Protein 5N0J (pdb70)

Secondary structure (DSSP, 8-state):
--SEEEEEEE--SHHHHHHHHHHHHTT--EEEEE-S--GGGG-S-B-SSTT--B-HHHHHHHHHHHHHHTT-EEEE-EEEEEEE-SS-EEEEEE-----EEEEEEEEE----EE-----S-HHHHHTTBTTTEES-HHHHTGGGTTS-EEEEESSHHHHTTHHHHTTT-S-EEEE-TT-S---HHHHHHHHHTT--EE-PPEEEEEEETTEEEEEEETTS-EEE-SEEEEES-EE---GGGGGG---EETTEEP--TT-B-SSTTEEE-GGGBSS---HHHHHHHHHHHHHHHHHHHHH-/-HHHHSEEEEEEE--SHHHHHHHHHHHHTT--EEEEE-S--GGGG-S-B-SSTT--B-HHHHHHHHHHHHHHHT-EEEE-EEEEEEE-SS-EEEEEEBSSSS-B--EEEEEEEEE----EE-----SSTHHHHTTBTTTEES-HHHHTGGGTTS-EEEEESSTGGGGGHHHHTTT-S-EEEE-TT-S---HHHHHHHHHHT--EE-SPEEEEEEETTEEEEEEETTS-EEE-SEEEEE--EE---GGGGGG---EETTEEP--TT-B-SSTTEEE-GGGBSS---HHHHHHHHHHHHHHHHHHHHHTSPP---HHHHHHHHH-

Nearest PDB structures (foldseek):
  5n0j-assembly1_A  TM=1.003E+00  e=6.588E-70  Gloeobacter violaceus
  5n0j-assembly1_B  TM=1.003E+00  e=7.977E-66  Gloeobacter violaceus
  4fk1-assembly2_C  TM=8.745E-01  e=1.489E-28  Bacillus anthracis str. 'Ames Ancestor'
  4fk1-assembly1_B  TM=8.803E-01  e=7.137E-28  Bacillus anthracis str. 'Ames Ancestor'
  5nii-assembly1_A  TM=5.571E-01  e=2.687E-27  Nitratidesulfovibrio vulgaris str. Hildenborough

CATH classification: 3.50.50.60

Sequence (623 aa):
QAQLYDVIIAGGGAGGLSAAVYLARYNLKVLVIEKGRGRSFWMQDLWNYVPRVVSGKELIEGGKEMALHYGADWLNGFVEAVTDTGEEFQVRVKYRFYPVFRAKYLIAATGLMDVLPQLENMQNVYEYAGYNLHVCLICDGYEMTNRRAALIAGSEKAINTAFVLNWFTPYITVLTLGAYPVGDEMRAKLADHGYPLIEKPIARFLGKDHVMDGIEFADGTSIKVDTGLISMGSIRHDGYLKNLDLLTDGGDIVTEYDCRTSHPRVFALGDLKKGLNQVSIAVADGTLAATAIWKEIRRADEKQAQLYDVIIAGGGAGGLSAAVYLARYNLKVLVIEKGRGRSFWMQDLWNYVPRVVSGKELIEGGKEMALHYGADWLNGFVEAVTDTGEEFQVRVKYRFKNSDYPVFRAKYLIAATGLMDVLPQLENMQNVYEYAGYNLHVCLICDGYEMTNRRAALIAGSEKAINTAFVLNWFTPYITVLTLGAYPVGDEMRAKLADHGYPLIEKPIARFLGKDHVMDGIEFADGTSIKVDTGLISMGSIRHDGYLKNLDLLTDGGDIVTEYDCRTSHPRVFALGDLKKGLNQVSIAVADGTLAATAIWKEIRRASAPRKWTAPLQEAAAR

B-factor: mean 58.18, std 21.29, range [26.48, 199.48]

InterPro domains:
  IPR023753 FAD/NAD(P)-binding domain [PF07992] (16-301)
  IPR036188 FAD/NAD(P)-binding domain superfamily [G3DSA:3.50.50.60] (17-305)
  IPR036188 FAD/NAD(P)-binding domain superfamily [G3DSA:3.50.50.60] (132-246)
  IPR036188 FAD/NAD(P)-binding domain superfamily [SSF51905] (16-316)
  IPR050097 Ferredoxin--NADP reductase type 2 [PTHR48105] (14-314)

Foldseek 3Di:
DVDAFQEEEEAQALLSLLLLLLQLLLVGAYEYEHQDDAPQQLAQWQDPDPDDIDGSVCRRVVSVVSSVVSPYHYHNWHWDAWDDPVQWIWIFTHHDCGDIHIHRFYEYEQAWADDDDDEPDCVLVSLAENPQADADCVRCLQVCAQWQEEEEAQDLVSVCVLVVSVVRHLNYEYEHLLNDDHDPVSVVVCVVSPHHYDDFHWHGFDDPRNFTQWTAGPVGDIDGTRGYYYHNDIGRPVCNCVVQPWDADPQAGEADPLQHTPGPRYGYFANRHPDDHHSVRSSVNSVSVSVVSSVVVVVD/DVQAVDAFQEEEEAQALQRLLLLLLLLLLVGAYEYEHQDDADLQLAQWQDPDPDDIDGSVCSRVVSVVSSVVSPYHYHHWHWDAWDDPVQWIWTWTWDDPPPTDTGIHIHRFYEYEQAWADDDDDAPDCVLVSLAENPQADADCVRCLQVCAQWQEEEEEQDLVLVCVLVVSVVRHLNYEYEHLLRDDHDVVVVVVCVVSVHHYDNFHWHGFDDPNNFTQKTAGPVGDIDGTRHYYYHNDIGRPVCNCVNQPWDADPQAGEADPLQHTPGPRYGYFANRHPDDHHSVRSSVSSVSVSVVSSVVVVVVDDDDDPCVVVVVVVVD

Structure (mmCIF, N/CA/C/O backbone):
data_5N0J
#
_entry.id   5N0J
#
_cell.length_a   57.842
_cell.length_b   143.325
_cell.length_c   265.111
_cell.angle_alpha   90.00
_cell.angle_beta   90.00
_cell.angle_gamma   90.00
#
_symmetry.space_group_name_H-M   'I 2 2 2'
#
loop_
_entity.id
_entity.type
_entity.pdbx_description
1 polymer 'Gll2934 protein'
2 non-polymer 'FLAVIN-ADENINE DINUCLEOTIDE'
3 non-polymer 'SULFATE ION'
4 water water
#
loop_
_atom_site.group_PDB
_atom_site.id
_atom_site.type_symbol
_atom_site.label_atom_id
_atom_site.label_alt_id
_atom_site.label_comp_id
_atom_site.label_asym_id
_atom_site.label_entity_id
_atom_site.label_seq_id
_atom_site.pdbx_PDB_ins_code
_atom_site.Cartn_x
_atom_site.Cartn_y
_atom_site.Cartn_z
_atom_site.occupancy
_atom_site.B_iso_or_equiv
_atom_site.auth_seq_id
_atom_site.auth_comp_id
_atom_site.auth_asym_id
_atom_site.auth_atom_id
_atom_site.pdbx_PDB_model_num
ATOM 1 N N . GLN A 1 15 ? 83.939 159.694 323.157 1.00 80.92 15 GLN A N 1
ATOM 2 C CA . GLN A 1 15 ? 84.389 158.299 323.204 1.00 99.53 15 GLN A CA 1
ATOM 3 C C . GLN A 1 15 ? 83.898 157.607 324.469 1.00 114.84 15 GLN A C 1
ATOM 4 O O . GLN A 1 15 ? 83.304 156.529 324.410 1.00 115.99 15 GLN A O 1
ATOM 8 N N . ALA A 1 16 ? 84.166 158.222 325.620 1.00 108.53 16 ALA A N 1
ATOM 9 C CA . ALA A 1 16 ? 83.598 157.729 326.863 1.00 84.45 16 ALA A CA 1
ATOM 10 C C . ALA A 1 16 ? 82.156 158.173 327.023 1.00 109.48 16 ALA A C 1
ATOM 11 O O . ALA A 1 16 ? 81.390 157.525 327.745 1.00 102.95 16 ALA A O 1
ATOM 18 N N . GLN A 1 17 ? 81.777 159.254 326.349 1.00 124.50 17 GLN A N 1
ATOM 19 C CA . GLN A 1 17 ? 80.391 159.686 326.320 1.00 110.55 17 GLN A CA 1
ATOM 20 C C . GLN A 1 17 ? 79.558 158.697 325.522 1.00 81.52 17 GLN A C 1
ATOM 21 O O . GLN A 1 17 ? 79.960 158.247 324.448 1.00 82.59 17 GLN A O 1
ATOM 25 N N . LEU A 1 18 ? 78.399 158.347 326.065 1.00 63.90 18 LEU A N 1
ATOM 26 C CA . LEU A 1 18 ? 77.395 157.608 325.308 1.00 71.85 18 LEU A CA 1
ATOM 27 C C . LEU A 1 18 ? 76.625 158.605 324.447 1.00 63.58 18 LEU A C 1
ATOM 28 O O . LEU A 1 18 ? 75.805 159.369 324.970 1.00 68.22 18 LEU A O 1
ATOM 44 N N . TYR A 1 19 ? 76.860 158.602 323.130 1.00 54.92 19 TYR A N 1
ATOM 45 C CA . TYR A 1 19 ? 76.059 159.455 322.260 1.00 53.03 19 TYR A CA 1
ATOM 46 C C . TYR A 1 19 ? 74.615 158.941 322.193 1.00 52.28 19 TYR A C 1
ATOM 47 O O . TYR A 1 19 ? 74.329 157.764 322.430 1.00 52.87 19 TYR A O 1
ATOM 65 N N . ASP A 1 20 ? 73.685 159.857 321.937 1.00 51.13 20 ASP A N 1
ATOM 66 C CA . ASP A 1 20 ? 72.346 159.421 321.551 1.00 50.14 20 ASP A CA 1
ATOM 67 C C . ASP A 1 20 ? 72.381 158.691 320.220 1.00 48.96 20 ASP A C 1
ATOM 68 O O . ASP A 1 20 ? 71.793 157.613 320.092 1.00 48.97 20 ASP A O 1
ATOM 77 N N . VAL A 1 21 ? 73.129 159.207 319.245 1.00 48.09 21 VAL A N 1
ATOM 78 C CA . VAL A 1 21 ? 73.152 158.589 317.918 1.00 46.95 21 VAL A CA 1
ATOM 79 C C . VAL A 1 21 ? 74.517 158.812 317.259 1.00 46.88 21 VAL A C 1
ATOM 80 O O . VAL A 1 21 ? 75.189 159.833 317.461 1.00 47.11 21 VAL A O 1
ATOM 93 N N . ILE A 1 22 ? 74.968 157.780 316.564 1.00 46.78 22 ILE A N 1
ATOM 94 C CA . ILE A 1 22 ? 76.143 157.852 315.713 1.00 47.84 22 ILE A CA 1
ATOM 95 C C . ILE A 1 22 ? 75.678 157.729 314.268 1.00 50.47 22 ILE A C 1
ATOM 96 O O . ILE A 1 22 ? 74.830 156.885 313.942 1.00 44.55 22 ILE A O 1
ATOM 112 N N . ILE A 1 23 ? 76.176 158.618 313.423 1.00 51.50 23 ILE A N 1
ATOM 113 C CA . ILE A 1 23 ? 75.846 158.643 312.006 1.00 50.74 23 ILE A CA 1
ATOM 114 C C . ILE A 1 23 ? 77.078 158.201 311.232 1.00 48.14 23 ILE A C 1
ATOM 115 O O . ILE A 1 23 ? 78.098 158.900 311.227 1.00 43.23 23 ILE A O 1
ATOM 131 N N . ALA A 1 24 ? 76.968 157.061 310.557 1.00 42.63 24 ALA A N 1
ATOM 132 C CA . ALA A 1 24 ? 77.980 156.591 309.621 1.00 42.55 24 ALA A CA 1
ATOM 133 C C . ALA A 1 24 ? 77.785 157.275 308.276 1.00 41.21 24 ALA A C 1
ATOM 134 O O . ALA A 1 24 ? 76.854 156.946 307.533 1.00 43.13 24 ALA A O 1
ATOM 141 N N . GLY A 1 25 ? 78.666 158.209 307.939 1.00 41.53 25 GLY A N 1
ATOM 142 C CA . GLY A 1 25 ? 78.550 158.898 306.666 1.00 48.44 25 GLY A CA 1
ATOM 143 C C . GLY A 1 25 ? 78.094 160.334 306.790 1.00 39.65 25 GLY A C 1
ATOM 144 O O . GLY A 1 25 ? 77.056 160.652 307.382 1.00 42.70 25 GLY A O 1
ATOM 148 N N . GLY A 1 26 ? 78.897 161.225 306.239 1.00 43.38 26 GLY A N 1
ATOM 149 C CA . GLY A 1 26 ? 78.629 162.630 306.397 1.00 42.67 26 GLY A CA 1
ATOM 150 C C . GLY A 1 26 ? 78.399 163.338 305.107 1.00 38.50 26 GLY A C 1
ATOM 151 O O . GLY A 1 26 ? 78.898 164.451 304.919 1.00 40.53 26 GLY A O 1
ATOM 155 N N . GLY A 1 27 ? 77.630 162.710 304.214 1.00 42.67 27 GLY A N 1
ATOM 156 C CA . GLY A 1 27 ? 77.141 163.357 303.029 1.00 36.84 27 GLY A CA 1
ATOM 157 C C . GLY A 1 27 ? 75.780 163.998 303.269 1.00 41.92 27 GLY A C 1
ATOM 158 O O . GLY A 1 27 ? 75.472 164.477 304.361 1.00 37.81 27 GLY A O 1
ATOM 162 N N . ALA A 1 28 ? 74.982 164.047 302.212 1.00 35.64 28 ALA A N 1
ATOM 163 C CA . ALA A 1 28 ? 73.725 164.799 302.233 1.00 50.59 28 ALA A CA 1
ATOM 164 C C . ALA A 1 28 ? 72.778 164.302 303.309 1.00 35.36 28 ALA A C 1
ATOM 165 O O . ALA A 1 28 ? 72.337 165.075 304.164 1.00 41.74 28 ALA A O 1
ATOM 172 N N . GLY A 1 29 ? 72.472 163.008 303.297 1.00 35.28 29 GLY A N 1
ATOM 173 C CA . GLY A 1 29 ? 71.495 162.500 304.238 1.00 37.74 29 GLY A CA 1
ATOM 174 C C . GLY A 1 29 ? 72.029 162.544 305.662 1.00 36.29 29 GLY A C 1
ATOM 175 O O . GLY A 1 29 ? 71.362 163.034 306.578 1.00 36.53 29 GLY A O 1
ATOM 179 N N . GLY A 1 30 ? 73.277 162.110 305.849 1.00 37.22 30 GLY A N 1
ATOM 180 C CA . GLY A 1 30 ? 73.842 162.097 307.187 1.00 38.63 30 GLY A CA 1
ATOM 181 C C . GLY A 1 30 ? 73.969 163.498 307.753 1.00 38.08 30 GLY A C 1
ATOM 182 O O . GLY A 1 30 ? 73.762 163.722 308.944 1.00 40.53 30 GLY A O 1
ATOM 186 N N . LEU A 1 31 ? 74.288 164.468 306.902 1.00 39.09 31 LEU A N 1
ATOM 187 C CA . LEU A 1 31 ? 74.397 165.825 307.410 1.00 38.02 31 LEU A CA 1
ATOM 188 C C . LEU A 1 31 ? 73.012 166.388 307.729 1.00 40.46 31 LEU A C 1
ATOM 189 O O . LEU A 1 31 ? 72.848 167.120 308.702 1.00 38.22 31 LEU A O 1
ATOM 205 N N . SER A 1 32 ? 72.006 166.059 306.928 1.00 36.88 32 SER A N 1
ATOM 206 C CA . SER A 1 32 ? 70.654 166.501 307.263 1.00 36.65 32 SER A CA 1
ATOM 207 C C . SER A 1 32 ? 70.232 165.951 308.615 1.00 37.23 32 SER A C 1
ATOM 208 O O . SER A 1 32 ? 69.691 166.678 309.442 1.00 37.57 32 SER A O 1
ATOM 216 N N . ALA A 1 33 ? 70.432 164.652 308.835 1.00 38.92 33 ALA A N 1
ATOM 217 C CA . ALA A 1 33 ? 70.076 164.047 310.122 1.00 45.90 33 ALA A CA 1
ATOM 218 C C . ALA A 1 33 ? 70.799 164.727 311.279 1.00 43.05 33 ALA A C 1
ATOM 219 O O . ALA A 1 33 ? 70.220 164.946 312.356 1.00 39.64 33 ALA A O 1
ATOM 226 N N . ALA A 1 34 ? 72.078 165.055 311.071 1.00 39.41 34 ALA A N 1
ATOM 227 C 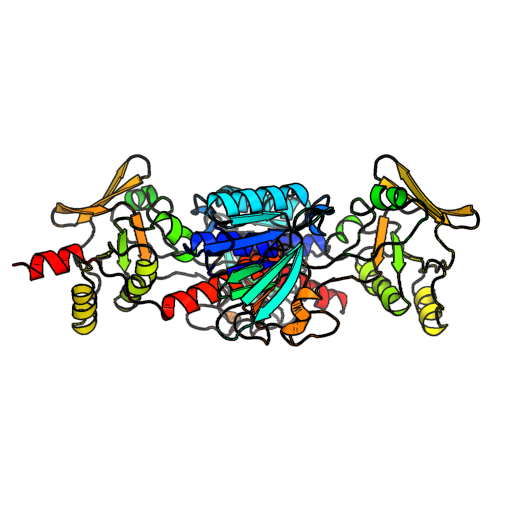CA . ALA A 1 34 ? 72.874 165.627 312.142 1.00 40.46 34 ALA A CA 1
ATOM 228 C C . ALA A 1 34 ? 72.373 167.011 312.520 1.00 40.53 34 ALA A C 1
ATOM 229 O O . ALA A 1 34 ? 72.409 167.380 313.697 1.00 41.42 34 ALA A O 1
ATOM 236 N N . VAL A 1 35 ? 71.960 167.821 311.543 1.00 39.72 35 VAL A N 1
ATOM 237 C CA . VAL A 1 35 ? 71.445 169.134 311.907 1.00 66.10 35 VAL A CA 1
ATOM 238 C C . VAL A 1 35 ? 70.152 168.975 312.680 1.00 41.18 35 VAL A C 1
ATOM 239 O O . VAL A 1 35 ? 69.961 169.638 313.704 1.00 40.61 35 VAL A O 1
ATOM 252 N N . TYR A 1 36 ? 69.255 168.082 312.220 1.00 39.87 36 TYR A N 1
ATOM 253 C CA . TYR A 1 36 ? 67.992 167.888 312.935 1.00 45.14 36 TYR A CA 1
ATOM 254 C C . TYR A 1 36 ? 68.239 167.377 314.355 1.00 40.37 36 TYR A C 1
ATOM 255 O O . TYR A 1 36 ? 67.691 167.919 315.319 1.00 40.93 36 TYR A O 1
ATOM 273 N N . LEU A 1 37 ? 69.112 166.370 314.508 1.00 40.78 37 LEU A N 1
ATOM 274 C CA . LEU A 1 37 ? 69.343 165.772 315.824 1.00 41.93 37 LEU A CA 1
ATOM 275 C C . LEU A 1 37 ? 69.977 166.770 316.791 1.00 42.92 37 LEU A C 1
ATOM 276 O O . LEU A 1 37 ? 69.544 166.898 317.947 1.00 43.75 37 LEU A O 1
ATOM 292 N N . ALA A 1 38 ? 70.968 167.515 316.316 1.00 42.91 38 ALA A N 1
ATOM 293 C CA . ALA A 1 38 ? 71.574 168.534 317.149 1.00 43.91 38 ALA A CA 1
ATOM 294 C C . ALA A 1 38 ? 70.555 169.597 317.529 1.00 43.82 38 ALA A C 1
ATOM 295 O O . ALA A 1 38 ? 70.598 170.127 318.645 1.00 44.85 38 ALA A O 1
ATOM 302 N N . ARG A 1 39 ? 69.638 169.931 316.616 1.00 47.76 39 ARG A N 1
ATOM 303 C CA . ARG A 1 39 ? 68.617 170.929 316.933 1.00 55.15 39 ARG A CA 1
ATOM 304 C C . ARG A 1 39 ? 67.467 170.359 317.753 1.00 47.68 39 ARG A C 1
ATOM 305 O O . ARG A 1 39 ? 66.573 171.121 318.140 1.00 43.33 39 ARG A O 1
ATOM 326 N N . TYR A 1 40 ? 67.463 169.048 317.985 1.00 43.01 40 TYR A N 1
ATOM 327 C CA . TYR A 1 40 ? 66.658 168.398 319.011 1.00 47.93 40 TYR A CA 1
ATOM 328 C C . TYR A 1 40 ? 67.414 168.295 320.355 1.00 59.69 40 TYR A C 1
ATOM 329 O O . TYR A 1 40 ? 66.947 167.621 321.287 1.00 47.14 40 TYR A O 1
ATOM 347 N N . ASN A 1 41 ? 68.591 168.933 320.448 1.00 45.76 41 ASN A N 1
ATOM 348 C CA . ASN A 1 41 ? 69.453 168.907 321.626 1.00 47.45 41 ASN A CA 1
ATOM 349 C C . ASN A 1 41 ? 69.832 167.478 321.997 1.00 54.98 41 ASN A C 1
ATOM 350 O O . ASN A 1 41 ? 69.977 167.142 323.170 1.00 52.79 41 ASN A O 1
ATOM 361 N N . LEU A 1 42 ? 70.034 166.639 320.991 1.00 46.84 42 LEU A N 1
ATOM 362 C CA . LEU A 1 42 ? 70.522 165.289 321.207 1.00 49.94 42 LEU A CA 1
ATOM 363 C C . LEU A 1 42 ? 72.025 165.247 320.956 1.00 47.89 42 LEU A C 1
ATOM 364 O O . LEU A 1 42 ? 72.572 166.053 320.198 1.00 47.30 42 LEU A O 1
ATOM 380 N N . LYS A 1 43 ? 72.691 164.296 321.601 1.00 49.06 43 LYS A N 1
ATOM 381 C CA . LYS A 1 43 ? 74.137 164.131 321.456 1.00 50.45 43 LYS A CA 1
ATOM 382 C C . LYS A 1 43 ? 74.399 163.259 320.236 1.00 48.71 43 LYS A C 1
ATOM 383 O O . LYS A 1 43 ? 74.056 162.074 320.258 1.00 48.81 43 LYS A O 1
ATOM 402 N N . VAL A 1 44 ? 75.044 163.812 319.196 1.00 47.89 44 VAL A N 1
ATOM 403 C CA . VAL A 1 44 ? 75.186 163.100 317.922 1.00 46.80 44 VAL A CA 1
ATOM 404 C C . VAL A 1 44 ? 76.620 163.219 317.412 1.00 47.09 44 VAL A C 1
ATOM 405 O O . VAL A 1 44 ? 77.280 164.253 317.586 1.00 47.51 44 VAL A O 1
ATOM 418 N N . LEU A 1 45 ? 77.117 162.122 316.849 1.00 47.03 45 LEU A N 1
ATOM 419 C CA . LEU A 1 45 ? 78.445 162.055 316.244 1.00 47.25 45 LEU A CA 1
ATOM 420 C C . LEU A 1 45 ? 78.357 161.614 314.784 1.00 45.89 45 LEU A C 1
ATOM 421 O O . LEU A 1 45 ? 77.803 160.551 314.483 1.00 46.55 45 LEU A O 1
ATOM 437 N N . VAL A 1 46 ? 78.955 162.405 313.892 1.00 45.30 46 VAL A N 1
ATOM 438 C CA . VAL A 1 46 ? 79.064 162.077 312.479 1.00 44.18 46 VAL A CA 1
ATOM 439 C C . VAL A 1 46 ? 80.472 161.584 312.218 1.00 44.90 46 VAL A C 1
ATOM 440 O O . VAL A 1 46 ? 81.445 162.253 312.579 1.00 45.75 46 VAL A O 1
ATOM 453 N N . ILE A 1 47 ? 80.575 160.433 311.564 1.00 47.25 47 ILE A N 1
ATOM 454 C CA . ILE A 1 47 ? 81.847 159.846 311.172 1.00 45.21 47 ILE A CA 1
ATOM 455 C C . ILE A 1 47 ? 81.914 159.814 309.650 1.00 53.74 47 ILE A C 1
ATOM 456 O O . ILE A 1 47 ? 81.130 159.103 309.010 1.00 44.86 47 ILE A O 1
ATOM 472 N N . GLU A 1 48 ? 82.881 160.533 309.075 1.00 45.72 48 GLU A N 1
ATOM 473 C CA . GLU A 1 48 ? 82.958 160.720 307.630 1.00 44.40 48 GLU A CA 1
ATOM 474 C C . GLU A 1 48 ? 84.378 160.470 307.139 1.00 50.43 48 GLU A C 1
ATOM 475 O O . GLU A 1 48 ? 85.337 161.038 307.671 1.00 46.26 48 GLU A O 1
ATOM 487 N N . LYS A 1 49 ? 84.513 159.613 306.129 1.00 50.16 49 LYS A N 1
ATOM 488 C CA . LYS A 1 49 ? 85.832 159.273 305.587 1.00 52.76 49 LYS A CA 1
ATOM 489 C C . LYS A 1 49 ? 86.312 160.253 304.514 1.00 43.12 49 LYS A C 1
ATOM 490 O O . LYS A 1 49 ? 87.520 160.295 304.245 1.00 51.28 49 LYS A O 1
ATOM 509 N N . GLY A 1 50 ? 85.427 161.029 303.904 1.00 71.59 50 GLY A N 1
ATOM 510 C CA . GLY A 1 50 ? 85.839 162.007 302.900 1.00 42.47 50 GLY A CA 1
ATOM 511 C C . GLY A 1 50 ? 85.782 161.449 301.485 1.00 50.18 50 GLY A C 1
ATOM 512 O O . GLY A 1 50 ? 85.921 160.253 301.248 1.00 48.13 50 GLY A O 1
ATOM 516 N N . ARG A 1 51 ? 85.580 162.348 300.516 1.00 51.94 51 ARG A N 1
ATOM 517 C CA . ARG A 1 51 ? 85.683 162.010 299.086 1.00 55.06 51 ARG A CA 1
ATOM 518 C C . ARG A 1 51 ? 84.595 161.019 298.659 1.00 53.36 51 ARG A C 1
ATOM 519 O O . ARG A 1 51 ? 84.864 160.052 297.937 1.00 51.93 51 ARG A O 1
ATOM 523 N N . GLY A 1 52 ? 83.364 161.248 299.122 1.00 49.22 52 GLY A N 1
ATOM 524 C CA . GLY A 1 52 ? 82.228 160.421 298.757 1.00 50.49 52 GLY A CA 1
ATOM 525 C C . GLY A 1 52 ? 81.595 160.814 297.418 1.00 36.64 52 GLY A C 1
ATOM 526 O O . GLY A 1 52 ? 82.074 161.678 296.679 1.00 37.36 52 GLY A O 1
ATOM 530 N N . ARG A 1 53 ? 80.487 160.136 297.100 1.00 38.77 53 ARG A N 1
ATOM 531 C CA . ARG A 1 53 ? 79.836 160.332 295.805 1.00 42.96 53 ARG A CA 1
ATOM 532 C C . ARG A 1 53 ? 79.482 161.803 295.568 1.00 35.13 53 ARG A C 1
ATOM 533 O O . ARG A 1 53 ? 79.773 162.363 294.503 1.00 39.92 53 ARG A O 1
ATOM 554 N N . SER A 1 54 ? 78.810 162.442 296.535 1.00 35.13 54 SER A N 1
ATOM 555 C CA . SER A 1 54 ? 78.442 163.842 296.356 1.00 42.70 54 SER A CA 1
ATOM 556 C C . SER A 1 54 ? 79.655 164.768 296.219 1.00 35.58 54 SER A C 1
ATOM 557 O O . SER A 1 54 ? 79.526 165.856 295.647 1.00 38.75 54 SER A O 1
ATOM 565 N N . PHE A 1 55 ? 80.829 164.389 296.727 1.00 36.19 55 PHE A N 1
ATOM 566 C CA . PHE A 1 55 ? 81.990 165.258 296.543 1.00 37.24 55 PHE A CA 1
ATOM 567 C C . PHE A 1 55 ? 82.338 165.410 295.065 1.00 39.61 55 PHE A C 1
ATOM 568 O O . PHE A 1 55 ? 82.728 166.497 294.618 1.00 40.29 55 PHE A O 1
ATOM 585 N N . TRP A 1 56 ? 82.145 164.354 294.282 1.00 36.22 56 TRP A N 1
ATOM 586 C CA . TRP A 1 56 ? 82.495 164.351 292.869 1.00 42.39 56 TRP A CA 1
ATOM 587 C C . TRP A 1 56 ? 81.435 164.998 291.995 1.00 37.59 56 TRP A C 1
ATOM 588 O O . TRP A 1 56 ? 81.655 165.135 290.787 1.00 38.98 56 TRP A O 1
ATOM 609 N N . MET A 1 57 ? 80.323 165.439 292.576 1.00 44.75 57 MET A N 1
ATOM 610 C CA . MET A 1 57 ? 79.283 166.125 291.825 1.00 34.99 57 MET A CA 1
ATOM 611 C C . MET A 1 57 ? 79.707 167.580 291.610 1.00 39.82 57 MET A C 1
ATOM 612 O O . MET A 1 57 ? 79.823 168.354 292.566 1.00 41.37 57 MET A O 1
ATOM 626 N N . GLN A 1 58 ? 79.913 167.953 290.351 1.00 41.43 58 GLN A N 1
ATOM 627 C CA . GLN A 1 58 ? 80.319 169.314 290.011 1.00 38.85 58 GLN A CA 1
ATOM 628 C C . GLN A 1 58 ? 79.161 170.307 290.124 1.00 40.78 58 GLN A C 1
ATOM 629 O O . GLN A 1 58 ? 79.366 171.441 290.569 1.00 38.91 58 GLN A O 1
ATOM 643 N N . ASP A 1 59 ? 77.942 169.899 289.759 1.00 47.66 59 ASP A N 1
ATOM 644 C CA . ASP A 1 59 ? 76.773 170.792 289.771 1.00 43.39 59 ASP A CA 1
ATOM 645 C C . ASP A 1 59 ? 75.550 170.020 290.224 1.00 44.10 59 ASP A C 1
ATOM 646 O O . ASP A 1 59 ? 75.134 169.078 289.553 1.00 34.63 59 ASP A O 1
ATOM 655 N N . LEU A 1 60 ? 74.991 170.429 291.356 1.00 35.85 60 LEU A N 1
ATOM 656 C CA . LEU A 1 60 ? 73.705 169.949 291.855 1.00 49.61 60 LEU A CA 1
ATOM 657 C C . LEU A 1 60 ? 72.653 170.823 291.202 1.00 35.73 60 LEU A C 1
ATOM 658 O O . LEU A 1 60 ? 72.455 171.963 291.631 1.00 35.02 60 LEU A O 1
ATOM 674 N N . TRP A 1 61 ? 72.018 170.307 290.125 1.00 34.44 61 TRP A N 1
ATOM 675 C CA . TRP A 1 61 ? 71.175 171.110 289.243 1.00 34.79 61 TRP A CA 1
ATOM 676 C C . TRP A 1 61 ? 69.749 171.289 289.748 1.00 45.85 61 TRP A C 1
ATOM 677 O O . TRP A 1 61 ? 69.077 172.237 289.332 1.00 35.09 61 TRP A O 1
ATOM 698 N N . ASN A 1 62 ? 69.254 170.376 290.575 1.00 34.11 62 ASN A N 1
ATOM 699 C CA . ASN A 1 62 ? 67.806 170.229 290.728 1.00 35.02 62 ASN A CA 1
ATOM 700 C C . ASN A 1 62 ? 67.338 170.292 292.184 1.00 38.28 62 ASN A C 1
ATOM 701 O O . ASN A 1 62 ? 66.323 169.681 292.507 1.00 33.53 62 ASN A O 1
ATOM 712 N N . TYR A 1 63 ? 68.095 170.945 293.069 1.00 34.51 63 TYR A N 1
ATOM 713 C CA . TYR A 1 63 ? 67.833 171.059 294.509 1.00 35.49 63 TYR A CA 1
ATOM 714 C C . TYR A 1 63 ? 67.600 172.532 294.826 1.00 34.60 63 TYR A C 1
ATOM 715 O O . TYR A 1 63 ? 68.553 173.283 295.010 1.00 34.85 63 TYR A O 1
ATOM 733 N N . VAL A 1 64 ? 66.342 172.960 294.884 1.00 34.56 64 VAL A N 1
ATOM 734 C CA . VAL A 1 64 ? 66.042 174.370 295.129 1.00 35.16 64 VAL A CA 1
ATOM 735 C C . VAL A 1 64 ? 66.664 174.811 296.460 1.00 40.50 64 VAL A C 1
ATOM 736 O O . VAL A 1 64 ? 66.808 174.001 297.394 1.00 35.01 64 VAL A O 1
ATOM 749 N N . PRO A 1 65 ? 66.993 176.091 296.634 1.00 36.02 65 PRO A N 1
ATOM 750 C CA . PRO A 1 65 ? 66.813 177.217 295.722 1.00 36.65 65 PRO A CA 1
ATOM 751 C C . PRO A 1 65 ? 68.054 177.588 294.925 1.00 39.56 65 PRO A C 1
ATOM 752 O O . PRO A 1 65 ? 67.994 178.561 294.171 1.00 37.70 65 PRO A O 1
ATOM 763 N N . ARG A 1 66 ? 69.135 176.813 295.038 1.00 42.03 66 ARG A N 1
ATOM 764 C CA . ARG A 1 66 ? 70.416 177.237 294.477 1.00 46.24 66 ARG A CA 1
ATOM 765 C C . ARG A 1 66 ? 71.188 176.046 293.930 1.00 36.65 66 ARG A C 1
ATOM 766 O O . ARG A 1 66 ? 71.237 174.974 294.548 1.00 36.06 66 ARG A O 1
ATOM 775 N N . VAL A 1 67 ? 71.764 176.244 292.749 1.00 37.73 67 VAL A N 1
ATOM 776 C CA . VAL A 1 67 ? 72.732 175.309 292.170 1.00 40.75 67 VAL A CA 1
ATOM 777 C C . VAL A 1 67 ? 74.060 175.508 292.898 1.00 38.01 67 VAL A C 1
ATOM 778 O O . VAL A 1 67 ? 74.584 176.622 292.937 1.00 39.44 67 VAL A O 1
ATOM 791 N N . VAL A 1 68 ? 74.596 174.431 293.477 1.00 37.32 68 VAL A N 1
ATOM 792 C CA . VAL A 1 68 ? 75.880 174.454 294.168 1.00 40.59 68 VAL A CA 1
ATOM 793 C C . VAL A 1 68 ? 76.678 173.231 293.734 1.00 36.61 68 VAL A C 1
ATOM 794 O O . VAL A 1 68 ? 76.129 172.256 293.212 1.00 38.18 68 VAL A O 1
ATOM 807 N N . SER A 1 69 ? 77.992 173.284 293.966 1.00 39.54 69 SER A N 1
ATOM 808 C CA . SER A 1 69 ? 78.793 172.088 293.791 1.00 38.94 69 SER A CA 1
ATOM 809 C C . SER A 1 69 ? 78.530 171.126 294.938 1.00 36.48 69 SER A C 1
ATOM 810 O O . SER A 1 69 ? 78.089 171.514 296.020 1.00 36.59 69 SER A O 1
ATOM 818 N N . GLY A 1 70 ? 78.816 169.853 294.685 1.00 37.59 70 GLY A N 1
ATOM 819 C CA . GLY A 1 70 ? 78.773 168.873 295.748 1.00 35.95 70 GLY A CA 1
ATOM 820 C C . GLY A 1 70 ? 79.718 169.230 296.880 1.00 36.68 70 GLY A C 1
ATOM 821 O O . GLY A 1 70 ? 79.436 168.951 298.044 1.00 36.75 70 GLY A O 1
ATOM 825 N N . LYS A 1 71 ? 80.879 169.813 296.545 1.00 37.32 71 LYS A N 1
ATOM 826 C CA . LYS A 1 71 ? 81.799 170.264 297.588 1.00 38.17 71 LYS A CA 1
ATOM 827 C C . LYS A 1 71 ? 81.140 171.310 298.488 1.00 38.42 71 LYS A C 1
ATOM 828 O O . LYS A 1 71 ? 81.245 171.241 299.725 1.00 38.82 71 LYS A O 1
ATOM 847 N N . GLU A 1 72 ? 80.404 172.252 297.890 1.00 40.03 72 GLU A N 1
ATOM 848 C CA . GLU A 1 72 ? 79.703 173.265 298.677 1.00 38.52 72 GLU A CA 1
ATOM 849 C C . GLU A 1 72 ? 78.575 172.653 299.519 1.00 37.96 72 GLU A C 1
ATOM 850 O O . GLU A 1 72 ? 78.315 173.097 300.644 1.00 39.61 72 GLU A O 1
ATOM 862 N N . LEU A 1 73 ? 77.869 171.664 298.983 1.00 37.14 73 LEU A N 1
ATOM 863 C CA . LEU A 1 73 ? 76.810 170.999 299.738 1.00 48.18 73 LEU A CA 1
ATOM 864 C C . LEU A 1 73 ? 77.355 170.407 301.039 1.00 39.19 73 LEU A C 1
ATOM 865 O O . LEU A 1 73 ? 76.802 170.620 302.128 1.00 37.64 73 LEU A O 1
ATOM 881 N N . ILE A 1 74 ? 78.455 169.668 300.935 1.00 38.32 74 ILE A N 1
ATOM 882 C CA . ILE A 1 74 ? 79.046 169.000 302.094 1.00 39.65 74 ILE A CA 1
ATOM 883 C C . ILE A 1 74 ? 79.645 170.017 303.054 1.00 40.26 74 ILE A C 1
ATOM 884 O O . ILE A 1 74 ? 79.486 169.909 304.270 1.00 45.06 74 ILE A O 1
ATOM 900 N N . GLU A 1 75 ? 80.389 170.986 302.538 1.00 39.31 75 GLU A N 1
ATOM 901 C CA . GLU A 1 75 ? 81.012 171.961 303.435 1.00 44.36 75 GLU A CA 1
ATOM 902 C C . GLU A 1 75 ? 79.957 172.756 304.200 1.00 44.77 75 GLU A C 1
ATOM 903 O O . GLU A 1 75 ? 80.051 172.922 305.427 1.00 42.59 75 GLU A O 1
ATOM 915 N N . GLY A 1 76 ? 78.906 173.200 303.506 1.00 43.05 76 GLY A N 1
ATOM 916 C CA . GLY A 1 76 ? 77.871 173.970 304.180 1.00 39.71 76 GLY A CA 1
ATOM 917 C C . GLY A 1 76 ? 77.137 173.135 305.198 1.00 39.49 76 GLY A C 1
ATOM 918 O O . GLY A 1 76 ? 76.879 173.586 306.316 1.00 40.04 76 GLY A O 1
ATOM 922 N N . GLY A 1 77 ? 76.791 171.909 304.827 1.00 42.27 77 GLY A N 1
ATOM 923 C CA . GLY A 1 77 ? 76.047 171.060 305.738 1.00 47.90 77 GLY A CA 1
ATOM 924 C C . GLY A 1 77 ? 76.858 170.723 306.974 1.00 53.03 77 GLY A C 1
ATOM 925 O O . GLY A 1 77 ? 76.334 170.670 308.089 1.00 39.88 77 GLY A O 1
ATOM 929 N N . LYS A 1 78 ? 78.156 170.515 306.793 1.00 40.04 78 LYS A N 1
ATOM 930 C CA . LYS A 1 78 ? 79.028 170.209 307.915 1.00 42.37 78 LYS A CA 1
ATOM 931 C C . LYS A 1 78 ? 79.124 171.377 308.892 1.00 42.00 78 LYS A C 1
ATOM 932 O O . LYS A 1 78 ? 79.057 171.180 310.106 1.00 42.71 78 LYS A O 1
ATOM 951 N N . GLU A 1 79 ? 79.312 172.596 308.377 1.00 42.13 79 GLU A N 1
ATOM 952 C CA . GLU A 1 79 ? 79.335 173.774 309.236 1.00 43.03 79 GLU A CA 1
ATOM 953 C C . GLU A 1 79 ? 78.030 173.925 310.018 1.00 42.81 79 GLU A C 1
ATOM 954 O O . GLU A 1 79 ? 78.043 174.284 311.199 1.00 43.69 79 GLU A O 1
ATOM 961 N N . MET A 1 80 ? 76.886 173.691 309.367 1.00 43.84 80 MET A N 1
ATOM 962 C CA . MET A 1 80 ? 75.613 173.813 310.078 1.00 41.53 80 MET A CA 1
ATOM 963 C C . MET A 1 80 ? 75.534 172.815 311.228 1.00 44.24 80 MET A C 1
ATOM 964 O O . MET A 1 80 ? 75.201 173.180 312.365 1.00 42.60 80 MET A O 1
ATOM 978 N N . ALA A 1 81 ? 75.837 171.542 310.943 1.00 41.58 81 ALA A N 1
ATOM 979 C CA . ALA A 1 81 ? 75.809 170.514 311.974 1.00 42.06 81 ALA A CA 1
ATOM 980 C C . ALA A 1 81 ? 76.729 170.863 313.146 1.00 51.66 81 ALA A C 1
ATOM 981 O O . ALA A 1 81 ? 76.357 170.681 314.313 1.00 44.14 81 ALA A O 1
ATOM 988 N N . LEU A 1 82 ? 77.950 171.326 312.861 1.00 49.59 82 LEU A N 1
ATOM 989 C CA . LEU A 1 82 ? 78.842 171.714 313.949 1.00 57.06 82 LEU A CA 1
ATOM 990 C C . LEU A 1 82 ? 78.284 172.917 314.697 1.00 46.02 82 LEU A C 1
ATOM 991 O O . LEU A 1 82 ? 78.384 173.004 315.926 1.00 47.13 82 LEU A O 1
ATOM 1007 N N . HIS A 1 83 ? 77.707 173.866 313.968 1.00 45.34 83 HIS A N 1
ATOM 1008 C CA . HIS A 1 83 ? 77.224 175.082 314.612 1.00 49.71 83 HIS A CA 1
ATOM 1009 C C . HIS A 1 83 ? 76.081 174.799 315.593 1.00 47.34 83 HIS A C 1
ATOM 1010 O O . HIS A 1 83 ? 75.934 175.509 316.586 1.00 46.85 83 HIS A O 1
ATOM 1024 N N . TYR A 1 84 ? 75.244 173.802 315.320 1.00 44.96 84 TYR A N 1
ATOM 1025 C CA . TYR A 1 84 ? 74.135 173.466 316.200 1.00 53.66 84 TYR A CA 1
ATOM 1026 C C . TYR A 1 84 ? 74.522 172.463 317.281 1.00 46.93 84 TYR A C 1
ATOM 1027 O O . TYR A 1 84 ? 73.668 172.116 318.108 1.00 46.09 84 TYR A O 1
ATOM 1045 N N . GLY A 1 85 ? 75.762 171.975 317.281 1.00 51.44 85 GLY A N 1
ATOM 1046 C CA . GLY A 1 85 ? 76.274 171.144 318.357 1.00 47.65 85 GLY A CA 1
ATOM 1047 C C . GLY A 1 85 ? 76.623 169.703 318.032 1.00 47.41 85 GLY A C 1
ATOM 1048 O O . GLY A 1 85 ? 76.917 168.940 318.953 1.00 48.43 85 GLY A O 1
ATOM 1052 N N . ALA A 1 86 ? 76.580 169.285 316.772 1.00 46.71 86 ALA A N 1
ATOM 1053 C CA . ALA A 1 86 ? 76.998 167.923 316.478 1.00 46.11 86 ALA A CA 1
ATOM 1054 C C . ALA A 1 86 ? 78.516 167.772 316.599 1.00 61.72 86 ALA A C 1
ATOM 1055 O O . ALA A 1 86 ? 79.280 168.705 316.345 1.00 47.46 86 ALA A O 1
ATOM 1062 N N . ASP A 1 87 ? 78.946 166.578 316.991 1.00 47.81 87 ASP A N 1
ATOM 1063 C CA . ASP A 1 87 ? 80.350 166.191 316.902 1.00 53.68 87 ASP A CA 1
ATOM 1064 C C . ASP A 1 87 ? 80.651 165.561 315.538 1.00 49.06 87 ASP A C 1
ATOM 1065 O O . ASP A 1 87 ? 79.782 164.957 314.901 1.00 46.46 87 ASP A O 1
ATOM 1074 N N . TRP A 1 88 ? 81.918 165.672 315.131 1.00 48.56 88 TRP A N 1
ATOM 1075 C CA . TRP A 1 88 ? 82.417 165.262 313.826 1.00 51.68 88 TRP A CA 1
ATOM 1076 C C . TRP A 1 88 ? 83.759 164.558 313.974 1.00 48.44 88 TRP A C 1
ATOM 1077 O O . TRP A 1 88 ? 84.634 165.025 314.702 1.00 53.20 88 TRP A O 1
ATOM 1098 N N . LEU A 1 89 ? 83.918 163.443 313.265 1.00 51.94 89 LEU A N 1
ATOM 1099 C CA . LEU A 1 89 ? 85.152 162.673 313.258 1.00 54.31 89 LEU A CA 1
ATOM 1100 C C . LEU A 1 89 ? 85.510 162.292 311.830 1.00 58.24 89 LEU A C 1
ATOM 1101 O O . LEU A 1 89 ? 84.705 161.666 311.122 1.00 46.86 89 LEU A O 1
ATOM 1117 N N . ASN A 1 90 ? 86.718 162.651 311.411 1.00 48.56 90 ASN A N 1
ATOM 1118 C CA . ASN A 1 90 ? 87.236 162.192 310.128 1.00 60.69 90 ASN A CA 1
ATOM 1119 C C . ASN A 1 90 ? 87.767 160.787 310.351 1.00 65.99 90 ASN A C 1
ATOM 1120 O O . ASN A 1 90 ? 88.841 160.603 310.921 1.00 58.05 90 ASN A O 1
ATOM 1131 N N . GLY A 1 91 ? 87.016 159.791 309.897 1.00 57.14 91 GLY A N 1
ATOM 1132 C CA . GLY A 1 91 ? 87.403 158.404 310.074 1.00 49.09 91 GLY A CA 1
ATOM 1133 C C . GLY A 1 91 ? 86.599 157.498 309.163 1.00 53.05 91 GLY A C 1
ATOM 1134 O O . GLY A 1 91 ? 85.694 157.933 308.449 1.00 57.13 91 GLY A O 1
ATOM 1138 N N . PHE A 1 92 ? 86.970 156.220 309.183 1.00 48.12 92 PHE A N 1
ATOM 1139 C CA . PHE A 1 92 ? 86.364 155.188 308.359 1.00 52.98 92 PHE A CA 1
ATOM 1140 C C . PHE A 1 92 ? 85.691 154.180 309.280 1.00 47.97 92 PHE A C 1
ATOM 1141 O O . PHE A 1 92 ? 86.365 153.526 310.083 1.00 49.48 92 PHE A O 1
ATOM 1158 N N . VAL A 1 93 ? 84.368 154.060 309.171 1.00 60.46 93 VAL A N 1
ATOM 1159 C CA . VAL A 1 93 ? 83.637 153.109 309.998 1.00 47.62 93 VAL A CA 1
ATOM 1160 C C . VAL A 1 93 ? 83.944 151.693 309.532 1.00 59.17 93 VAL A C 1
ATOM 1161 O O . VAL A 1 93 ? 83.788 151.367 308.349 1.00 52.53 93 VAL A O 1
ATOM 1174 N N . GLU A 1 94 ? 84.358 150.841 310.473 1.00 49.69 94 GLU A N 1
ATOM 1175 C CA . GLU A 1 94 ? 84.757 149.466 310.191 1.00 50.48 94 GLU A CA 1
ATOM 1176 C C . GLU A 1 94 ? 83.751 148.409 310.618 1.00 60.66 94 GLU A C 1
ATOM 1177 O O . GLU A 1 94 ? 83.526 147.444 309.884 1.00 54.52 94 GLU A O 1
ATOM 1189 N N . ALA A 1 95 ? 83.151 148.547 311.796 1.00 61.16 95 ALA A N 1
ATOM 1190 C CA . ALA A 1 95 ? 82.381 147.453 312.369 1.00 60.63 95 ALA A CA 1
ATOM 1191 C C . ALA A 1 95 ? 81.420 147.998 313.411 1.00 66.04 95 ALA A C 1
ATOM 1192 O O . ALA A 1 95 ? 81.682 149.025 314.046 1.00 56.91 95 ALA A O 1
ATOM 1199 N N . VAL A 1 96 ? 80.318 147.285 313.600 1.00 56.83 96 VAL A N 1
ATOM 1200 C CA . VAL A 1 96 ? 79.334 147.660 314.601 1.00 54.12 96 VAL A CA 1
ATOM 1201 C C . VAL A 1 96 ? 78.879 146.403 315.324 1.00 71.23 96 VAL A C 1
ATOM 1202 O O . VAL A 1 96 ? 78.612 145.372 314.699 1.00 62.36 96 VAL A O 1
ATOM 1215 N N . THR A 1 97 ? 78.776 146.502 316.645 1.00 79.77 97 THR A N 1
ATOM 1216 C CA . THR A 1 97 ? 78.205 145.455 317.476 1.00 73.80 97 THR A CA 1
ATOM 1217 C C . THR A 1 97 ? 77.020 146.035 318.228 1.00 75.74 97 THR A C 1
ATOM 1218 O O . THR A 1 97 ? 77.114 147.132 318.792 1.00 61.69 97 THR A O 1
ATOM 1229 N N . ASP A 1 98 ? 75.901 145.314 318.199 1.00 75.71 98 ASP A N 1
ATOM 1230 C CA . ASP A 1 98 ? 74.760 145.594 319.060 1.00 80.01 98 ASP A CA 1
ATOM 1231 C C . ASP A 1 98 ? 74.872 144.702 320.290 1.00 77.51 98 ASP A C 1
ATOM 1232 O O . ASP A 1 98 ? 74.644 143.492 320.202 1.00 76.82 98 ASP A O 1
ATOM 1241 N N . THR A 1 99 ? 75.240 145.296 321.429 1.00 84.69 99 THR A N 1
ATOM 1242 C CA . THR A 1 99 ? 75.360 144.536 322.673 1.00 82.87 99 THR A CA 1
ATOM 1243 C C . THR A 1 99 ? 74.008 144.187 323.273 1.00 71.15 99 THR A C 1
ATOM 1244 O O . THR A 1 99 ? 73.961 143.435 324.249 1.00 88.43 99 THR A O 1
ATOM 1255 N N . GLY A 1 100 ? 72.917 144.718 322.718 1.00 91.41 100 GLY A N 1
ATOM 1256 C CA . GLY A 1 100 ? 71.602 144.644 323.299 1.00 87.75 100 GLY A CA 1
ATOM 1257 C C . GLY A 1 100 ? 71.181 145.922 323.994 1.00 93.07 100 GLY A C 1
ATOM 1258 O O . GLY A 1 100 ? 69.992 146.257 323.993 1.00 94.56 100 GLY A O 1
ATOM 1262 N N . GLU A 1 101 ? 72.136 146.655 324.558 1.00 98.24 101 GLU A N 1
ATOM 1263 C CA . GLU A 1 101 ? 71.870 147.927 325.213 1.00 93.69 101 GLU A CA 1
ATOM 1264 C C . GLU A 1 101 ? 72.345 149.119 324.407 1.00 87.39 101 GLU A C 1
ATOM 1265 O O . GLU A 1 101 ? 71.720 150.181 324.465 1.00 83.83 101 GLU A O 1
ATOM 1269 N N . GLU A 1 102 ? 73.403 148.947 323.622 1.00 83.28 102 GLU A N 1
ATOM 1270 C CA . GLU A 1 102 ? 74.026 150.040 322.899 1.00 71.40 102 GLU A CA 1
ATOM 1271 C C . GLU A 1 102 ? 74.697 149.473 321.655 1.00 71.22 102 GLU A C 1
ATOM 1272 O O . GLU A 1 102 ? 74.939 148.265 321.551 1.00 67.89 102 GLU A O 1
ATOM 1284 N N . PHE A 1 103 ? 75.012 150.364 320.715 1.00 63.78 103 PHE A N 1
ATOM 1285 C CA . PHE A 1 103 ? 75.858 150.031 319.581 1.00 65.07 103 PHE A CA 1
ATOM 1286 C C . PHE A 1 103 ? 77.287 150.444 319.891 1.00 66.50 103 PHE A C 1
ATOM 1287 O O . PHE A 1 103 ? 77.520 151.506 320.478 1.00 56.43 103 PHE A O 1
ATOM 1304 N N . GLN A 1 104 ? 78.229 149.562 319.563 1.00 56.64 104 GLN A N 1
ATOM 1305 C CA . GLN A 1 104 ? 79.659 149.856 319.605 1.00 57.13 104 GLN A CA 1
ATOM 1306 C C . GLN A 1 104 ? 80.158 149.974 318.172 1.00 58.57 104 GLN A C 1
ATOM 1307 O O . GLN A 1 104 ? 79.953 149.064 317.361 1.00 66.97 104 GLN A O 1
ATOM 1321 N N . VAL A 1 105 ? 80.806 151.093 317.862 1.00 63.50 105 VAL A N 1
ATOM 1322 C CA . VAL A 1 105 ? 81.192 151.430 316.491 1.00 63.73 105 VAL A CA 1
ATOM 1323 C C . VAL A 1 105 ? 82.703 151.609 316.456 1.00 64.33 105 VAL A C 1
ATOM 1324 O O . VAL A 1 105 ? 83.239 152.546 317.065 1.00 55.44 105 VAL A O 1
ATOM 1337 N N . ARG A 1 106 ? 83.393 150.713 315.760 1.00 55.74 106 ARG A N 1
ATOM 1338 C CA . ARG A 1 106 ? 84.844 150.786 315.645 1.00 76.90 106 ARG A CA 1
ATOM 1339 C C . ARG A 1 106 ? 85.221 151.601 314.416 1.00 65.36 106 ARG A C 1
ATOM 1340 O O . ARG A 1 106 ? 84.622 151.448 313.352 1.00 57.09 106 ARG A O 1
ATOM 1344 N N . VAL A 1 107 ? 86.214 152.475 314.563 1.00 54.45 107 VAL A N 1
ATOM 1345 C CA . VAL A 1 107 ? 86.554 153.418 313.507 1.00 55.02 107 VAL A CA 1
ATOM 1346 C C . VAL A 1 107 ? 88.054 153.363 313.247 1.00 62.13 107 VAL A C 1
ATOM 1347 O O . VAL A 1 107 ? 88.857 153.360 314.192 1.00 60.19 107 VAL A O 1
ATOM 1360 N N . LYS A 1 108 ? 88.423 153.317 311.965 1.00 60.60 108 LYS A N 1
ATOM 1361 C CA . LYS A 1 108 ? 89.811 153.421 311.533 1.00 65.27 108 LYS A CA 1
ATOM 1362 C C . LYS A 1 108 ? 90.155 154.903 311.377 1.00 66.90 108 LYS A C 1
ATOM 1363 O O . LYS A 1 108 ? 89.499 155.627 310.610 1.00 58.51 108 LYS A O 1
ATOM 1367 N N . TYR A 1 109 ? 91.153 155.353 312.140 1.00 75.22 109 TYR A N 1
ATOM 1368 C CA . TYR A 1 109 ? 91.520 156.760 312.255 1.00 77.21 109 TYR A CA 1
ATOM 1369 C C . TYR A 1 109 ? 92.974 156.939 311.840 1.00 73.30 109 TYR A C 1
ATOM 1370 O O . TYR A 1 109 ? 93.851 156.225 312.336 1.00 78.97 109 TYR A O 1
ATOM 1388 N N . ARG A 1 110 ? 93.222 157.923 310.969 1.00 74.76 110 ARG A N 1
ATOM 1389 C CA . ARG A 1 110 ? 94.456 158.053 310.197 1.00 90.44 110 ARG A CA 1
ATOM 1390 C C . ARG A 1 110 ? 94.471 156.982 309.112 1.00 82.93 110 ARG A C 1
ATOM 1391 O O . ARG A 1 110 ? 93.930 155.888 309.307 1.00 74.77 110 ARG A O 1
ATOM 1404 N N . PHE A 1 111 ? 95.059 157.295 307.959 1.00 84.57 111 PHE A N 1
ATOM 1405 C CA . PHE A 1 111 ? 95.206 156.326 306.872 1.00 77.43 111 PHE A CA 1
ATOM 1406 C C . PHE A 1 111 ? 96.364 155.353 307.156 1.00 70.99 111 PHE A C 1
ATOM 1407 O O . PHE A 1 111 ? 97.158 155.562 308.091 1.00 83.28 111 PHE A O 1
ATOM 1424 N N . TYR A 1 116 ? 92.200 152.757 316.160 1.00 79.63 116 TYR A N 1
ATOM 1425 C CA . TYR A 1 116 ? 90.925 152.059 316.025 1.00 88.30 116 TYR A CA 1
ATOM 1426 C C . TYR A 1 116 ? 90.003 152.236 317.258 1.00 84.88 116 TYR A C 1
ATOM 1427 O O . TYR A 1 116 ? 89.602 151.259 317.893 1.00 85.09 116 TYR A O 1
ATOM 1431 N N . PRO A 1 117 ? 89.625 153.477 317.558 1.00 78.89 117 PRO A N 1
ATOM 1432 C CA . PRO A 1 117 ? 88.729 153.727 318.693 1.00 80.72 117 PRO A CA 1
ATOM 1433 C C . PRO A 1 117 ? 87.349 153.127 318.469 1.00 79.18 117 PRO A C 1
ATOM 1434 O O . PRO A 1 117 ? 86.947 152.835 317.343 1.00 62.62 117 PRO A O 1
ATOM 1445 N N . VAL A 1 118 ? 86.629 152.938 319.577 1.00 70.10 118 VAL A N 1
ATOM 1446 C CA . VAL A 1 118 ? 85.265 152.412 319.584 1.00 74.97 118 VAL A CA 1
ATOM 1447 C C . VAL A 1 118 ? 84.365 153.425 320.284 1.00 59.29 118 VAL A C 1
ATOM 1448 O O . VAL A 1 118 ? 84.614 153.791 321.442 1.00 68.80 118 VAL A O 1
ATOM 1461 N N . PHE A 1 119 ? 83.323 153.866 319.592 1.00 76.97 119 PHE A N 1
ATOM 1462 C CA . PHE A 1 119 ? 82.341 154.782 320.149 1.00 65.68 119 PHE A CA 1
ATOM 1463 C C . PHE A 1 119 ? 81.025 154.057 320.413 1.00 63.78 119 PHE A C 1
ATOM 1464 O O . PHE A 1 119 ? 80.742 153.001 319.842 1.00 57.08 119 PHE A O 1
ATOM 1481 N N . ARG A 1 120 ? 80.222 154.642 321.302 1.00 62.56 120 ARG A N 1
ATOM 1482 C CA . ARG A 1 120 ? 78.998 154.031 321.798 1.00 61.42 120 ARG A CA 1
ATOM 1483 C C . ARG A 1 120 ? 77.810 154.959 321.563 1.00 55.26 120 ARG A C 1
ATOM 1484 O O . ARG A 1 120 ? 77.904 156.171 321.785 1.00 54.99 120 ARG A O 1
ATOM 1505 N N . ALA A 1 121 ? 76.673 154.392 321.169 1.00 56.10 121 ALA A N 1
ATOM 1506 C CA . ALA A 1 121 ? 75.466 155.203 321.038 1.00 73.04 121 ALA A CA 1
ATOM 1507 C C . ALA A 1 121 ? 74.227 154.347 321.204 1.00 53.02 121 ALA A C 1
ATOM 1508 O O . ALA A 1 121 ? 74.265 153.125 321.038 1.00 57.33 121 ALA A O 1
ATOM 1515 N N . LYS A 1 122 ? 73.104 155.028 321.460 1.00 55.50 122 LYS A N 1
ATOM 1516 C CA . LYS A 1 122 ? 71.820 154.349 321.582 1.00 52.42 122 LYS A CA 1
ATOM 1517 C C . LYS A 1 122 ? 71.194 154.022 320.230 1.00 56.52 122 LYS A C 1
ATOM 1518 O O . LYS A 1 122 ? 70.492 153.011 320.118 1.00 63.93 122 LYS A O 1
ATOM 1522 N N . TYR A 1 123 ? 71.449 154.835 319.193 1.00 50.36 123 TYR A N 1
ATOM 1523 C CA . TYR A 1 123 ? 70.879 154.632 317.872 1.00 51.01 123 TYR A CA 1
ATOM 1524 C C . TYR A 1 123 ? 71.963 154.756 316.814 1.00 53.62 123 TYR A C 1
ATOM 1525 O O . TYR A 1 123 ? 72.952 155.477 316.995 1.00 47.19 123 TYR A O 1
ATOM 1543 N N . LEU A 1 124 ? 71.761 154.048 315.703 1.00 59.06 124 LEU A N 1
ATOM 1544 C CA . LEU A 1 124 ? 72.674 154.073 314.564 1.00 55.78 124 LEU A CA 1
ATOM 1545 C C . LEU A 1 124 ? 71.936 154.529 313.316 1.00 60.00 124 LEU A C 1
ATOM 1546 O O . LEU A 1 124 ? 70.869 153.997 312.989 1.00 43.73 124 LEU A O 1
ATOM 1562 N N . ILE A 1 125 ? 72.522 155.488 312.605 1.00 46.20 125 ILE A N 1
ATOM 1563 C CA . ILE A 1 125 ? 72.049 155.889 311.288 1.00 42.14 125 ILE A CA 1
ATOM 1564 C C . ILE A 1 125 ? 73.118 155.515 310.265 1.00 41.26 125 ILE A C 1
ATOM 1565 O O . ILE A 1 125 ? 74.234 156.045 310.296 1.00 41.53 125 ILE A O 1
ATOM 1581 N N . ALA A 1 126 ? 72.762 154.625 309.345 1.00 40.79 126 ALA A N 1
ATOM 1582 C CA . ALA A 1 126 ? 73.637 154.235 308.245 1.00 40.47 126 ALA A CA 1
ATOM 1583 C C . ALA A 1 126 ? 73.382 155.189 307.081 1.00 44.31 126 ALA A C 1
ATOM 1584 O O . ALA A 1 126 ? 72.329 155.135 306.442 1.00 38.47 126 ALA A O 1
ATOM 1591 N N . ALA A 1 127 ? 74.338 156.082 306.823 1.00 41.90 127 ALA A N 1
ATOM 1592 C CA . ALA A 1 127 ? 74.194 157.113 305.796 1.00 38.06 127 ALA A CA 1
ATOM 1593 C C . ALA A 1 127 ? 75.440 157.191 304.904 1.00 37.98 127 ALA A C 1
ATOM 1594 O O . ALA A 1 127 ? 75.908 158.281 304.562 1.00 37.70 127 ALA A O 1
ATOM 1601 N N . THR A 1 128 ? 75.974 156.041 304.493 1.00 38.27 128 THR A N 1
ATOM 1602 C CA . THR A 1 128 ? 77.226 155.953 303.731 1.00 44.59 128 THR A CA 1
ATOM 1603 C C . THR A 1 128 ? 77.051 155.825 302.214 1.00 46.21 128 THR A C 1
ATOM 1604 O O . THR A 1 128 ? 78.063 155.717 301.503 1.00 42.31 128 THR A O 1
ATOM 1615 N N . GLY A 1 129 ? 75.815 155.754 301.707 1.00 36.79 129 GLY A N 1
ATOM 1616 C CA . GLY A 1 129 ? 75.558 155.904 300.295 1.00 45.45 129 GLY A CA 1
ATOM 1617 C C . GLY A 1 129 ? 76.251 154.852 299.444 1.00 36.52 129 GLY A C 1
ATOM 1618 O O . GLY A 1 129 ? 76.382 153.671 299.801 1.00 38.04 129 GLY A O 1
ATOM 1622 N N . LEU A 1 130 ? 76.729 155.287 298.301 1.00 35.76 130 LEU A N 1
ATOM 1623 C CA . LEU A 1 130 ? 77.325 154.342 297.361 1.00 44.71 130 LEU A CA 1
ATOM 1624 C C . LEU A 1 130 ? 78.350 155.068 296.517 1.00 35.75 130 LEU A C 1
ATOM 1625 O O . LEU A 1 130 ? 78.518 156.288 296.620 1.00 35.57 130 LEU A O 1
ATOM 1641 N N . MET A 1 131 ? 79.040 154.295 295.670 1.00 35.93 131 MET A N 1
ATOM 1642 C CA . MET A 1 131 ? 80.006 154.823 294.720 1.00 35.88 131 MET A CA 1
ATOM 1643 C C . MET A 1 131 ? 79.797 154.180 293.353 1.00 35.58 131 MET A C 1
ATOM 1644 O O . MET A 1 131 ? 79.778 152.951 293.222 1.00 36.28 131 MET A O 1
ATOM 1658 N N . ASP A 1 132 ? 79.642 155.021 292.346 1.00 36.06 132 ASP A N 1
ATOM 1659 C CA . ASP A 1 132 ? 79.453 154.543 290.981 1.00 34.89 132 ASP A CA 1
ATOM 1660 C C . ASP A 1 132 ? 80.698 153.827 290.503 1.00 35.41 132 ASP A C 1
ATOM 1661 O O . ASP A 1 132 ? 81.804 154.347 290.632 1.00 35.74 132 ASP A O 1
ATOM 1670 N N . VAL A 1 133 ? 80.521 152.614 289.978 1.00 35.57 133 VAL A N 1
ATOM 1671 C CA . VAL A 1 133 ? 81.565 151.970 289.181 1.00 36.00 133 VAL A CA 1
ATOM 1672 C C . VAL A 1 133 ? 81.906 152.798 287.952 1.00 37.34 133 VAL A C 1
ATOM 1673 O O . VAL A 1 133 ? 81.023 153.289 287.233 1.00 35.29 133 VAL A O 1
ATOM 1686 N N . LEU A 1 134 ? 83.204 152.918 287.681 1.00 36.21 134 LEU A N 1
ATOM 1687 C CA . LEU A 1 134 ? 83.705 153.645 286.536 1.00 36.17 134 LEU A CA 1
ATOM 1688 C C . LEU A 1 134 ? 84.457 152.698 285.622 1.00 36.63 134 LEU A C 1
ATOM 1689 O O . LEU A 1 134 ? 84.927 151.637 286.054 1.00 40.26 134 LEU A O 1
ATOM 1705 N N . PRO A 1 135 ? 84.565 153.033 284.338 1.00 36.58 135 PRO A N 1
ATOM 1706 C CA . PRO A 1 135 ? 85.389 152.212 283.449 1.00 38.65 135 PRO A CA 1
ATOM 1707 C C . PRO A 1 135 ? 86.850 152.300 283.870 1.00 41.01 135 PRO A C 1
ATOM 1708 O O . PRO A 1 135 ? 87.334 153.355 284.272 1.00 39.18 135 PRO A O 1
ATOM 1719 N N . GLN A 1 136 ? 87.545 151.182 283.769 1.00 41.43 136 GLN A N 1
ATOM 1720 C CA . GLN A 1 136 ? 88.884 151.038 284.339 1.00 39.03 136 GLN A CA 1
ATOM 1721 C C . GLN A 1 136 ? 89.883 151.143 283.202 1.00 39.48 136 GLN A C 1
ATOM 1722 O O . GLN A 1 136 ? 90.135 150.180 282.481 1.00 39.83 136 GLN A O 1
ATOM 1736 N N . LEU A 1 137 ? 90.420 152.328 283.030 1.00 41.99 137 LEU A N 1
ATOM 1737 C CA . LEU A 1 137 ? 91.493 152.589 282.088 1.00 40.08 137 LEU A CA 1
ATOM 1738 C C . LEU A 1 137 ? 92.837 152.533 282.815 1.00 45.71 137 LEU A C 1
ATOM 1739 O O . LEU A 1 137 ? 92.925 152.705 284.035 1.00 51.17 137 LEU A O 1
ATOM 1755 N N . GLU A 1 138 ? 93.901 152.329 282.043 1.00 41.71 138 GLU A N 1
ATOM 1756 C CA . GLU A 1 138 ? 95.232 152.322 282.639 1.00 42.53 138 GLU A CA 1
ATOM 1757 C C . GLU A 1 138 ? 95.523 153.636 283.348 1.00 42.77 138 GLU A C 1
ATOM 1758 O O . GLU A 1 138 ? 96.117 153.646 284.434 1.00 55.62 138 GLU A O 1
ATOM 1762 N N . ASN A 1 139 ? 95.099 154.754 282.768 1.00 52.37 139 ASN A N 1
ATOM 1763 C CA . ASN A 1 139 ? 95.249 156.067 283.401 1.00 57.84 139 ASN A CA 1
ATOM 1764 C C . ASN A 1 139 ? 93.865 156.619 283.796 1.00 41.24 139 ASN A C 1
ATOM 1765 O O . ASN A 1 139 ? 93.181 157.268 283.002 1.00 44.43 139 ASN A O 1
ATOM 1776 N N . MET A 1 140 ? 93.467 156.376 285.049 1.00 41.06 140 MET A N 1
ATOM 1777 C CA . MET A 1 140 ? 92.166 156.809 285.531 1.00 40.22 140 MET A CA 1
ATOM 1778 C C . MET A 1 140 ? 92.058 158.320 285.563 1.00 40.14 140 MET A C 1
ATOM 1779 O O . MET A 1 140 ? 90.950 158.864 285.602 1.00 39.45 140 MET A O 1
ATOM 1793 N N . GLN A 1 141 ? 93.188 159.016 285.554 1.00 37.37 141 GLN A N 1
ATOM 1794 C CA . GLN A 1 141 ? 93.129 160.471 285.569 1.00 37.46 141 GLN A CA 1
ATOM 1795 C C . GLN A 1 141 ? 92.407 160.968 284.314 1.00 39.25 141 GLN A C 1
ATOM 1796 O O . GLN A 1 141 ? 91.701 161.985 284.348 1.00 36.34 141 GLN A O 1
ATOM 1810 N N . ASN A 1 142 ? 92.545 160.217 283.218 1.00 36.95 142 ASN A N 1
ATOM 1811 C CA . ASN A 1 142 ? 91.834 160.516 281.982 1.00 35.64 142 ASN A CA 1
ATOM 1812 C C . ASN A 1 142 ? 90.319 160.416 282.187 1.00 34.64 142 ASN A C 1
ATOM 1813 O O . ASN A 1 142 ? 89.577 161.281 281.736 1.00 36.66 142 ASN A O 1
ATOM 1824 N N . VAL A 1 143 ? 89.859 159.432 282.956 1.00 37.13 143 VAL A N 1
ATOM 1825 C CA . VAL A 1 143 ? 88.435 159.330 283.273 1.00 39.94 143 VAL A CA 1
ATOM 1826 C C . VAL A 1 143 ? 87.979 160.484 284.184 1.00 33.73 143 VAL A C 1
ATOM 1827 O O . VAL A 1 143 ? 86.925 161.099 283.963 1.00 33.20 143 VAL A O 1
ATOM 1840 N N . TYR A 1 144 ? 88.750 160.770 285.225 1.00 34.52 144 TYR A N 1
ATOM 1841 C CA . TYR A 1 144 ? 88.383 161.793 286.207 1.00 34.80 144 TYR A CA 1
ATOM 1842 C C . TYR A 1 144 ? 88.386 163.183 285.599 1.00 47.68 144 TYR A C 1
ATOM 1843 O O . TYR A 1 144 ? 87.814 164.105 286.193 1.00 37.48 144 TYR A O 1
ATOM 1861 N N . GLU A 1 145 ? 89.091 163.358 284.473 1.00 36.09 145 GLU A N 1
ATOM 1862 C CA . GLU A 1 145 ? 89.099 164.615 283.733 1.00 35.23 145 GLU A CA 1
ATOM 1863 C C . GLU A 1 145 ? 87.694 164.975 283.258 1.00 39.05 145 GLU A C 1
ATOM 1864 O O . GLU A 1 145 ? 87.372 166.159 283.116 1.00 34.71 145 GLU A O 1
ATOM 1876 N N . TYR A 1 146 ? 86.856 163.973 282.994 1.00 33.63 146 TYR A N 1
ATOM 1877 C CA . TYR A 1 146 ? 85.529 164.216 282.421 1.00 32.95 146 TYR A CA 1
ATOM 1878 C C . TYR A 1 146 ? 84.374 163.722 283.280 1.00 33.02 146 TYR A C 1
ATOM 1879 O O . TYR A 1 146 ? 83.241 164.211 283.111 1.00 33.64 146 TYR A O 1
ATOM 1897 N N . ALA A 1 147 ? 84.598 162.750 284.152 1.00 32.79 147 ALA A N 1
ATOM 1898 C CA . ALA A 1 147 ? 83.526 162.168 284.953 1.00 32.14 147 ALA A CA 1
ATOM 1899 C C . ALA A 1 147 ? 82.936 163.186 285.927 1.00 32.48 147 ALA A C 1
ATOM 1900 O O . ALA A 1 147 ? 83.650 163.820 286.715 1.00 34.18 147 ALA A O 1
ATOM 1907 N N . GLY A 1 148 ? 81.602 163.344 285.887 1.00 32.05 148 GLY A N 1
ATOM 1908 C CA . GLY A 1 148 ? 80.975 164.378 286.656 1.00 32.42 148 GLY A CA 1
ATOM 1909 C C . GLY A 1 148 ? 80.898 165.707 285.954 1.00 34.32 148 GLY A C 1
ATOM 1910 O O . GLY A 1 148 ? 80.328 166.659 286.519 1.00 33.35 148 GLY A O 1
ATOM 1914 N N . TYR A 1 149 ? 81.517 165.836 284.780 1.00 32.50 149 TYR A N 1
ATOM 1915 C CA . TYR A 1 149 ? 81.331 167.032 283.974 1.00 33.86 149 TYR A CA 1
ATOM 1916 C C . TYR A 1 149 ? 80.271 166.715 282.905 1.00 33.71 149 TYR A C 1
ATOM 1917 O O . TYR A 1 149 ? 79.073 166.618 283.243 1.00 34.00 149 TYR A O 1
ATOM 1935 N N . ASN A 1 150 ? 80.651 166.471 281.646 1.00 31.82 150 ASN A N 1
ATOM 1936 C CA . ASN A 1 150 ? 79.649 166.062 280.657 1.00 31.22 150 ASN A CA 1
ATOM 1937 C C . ASN A 1 150 ? 79.662 164.559 280.424 1.00 35.12 150 ASN A C 1
ATOM 1938 O O . ASN A 1 150 ? 78.920 164.066 279.573 1.00 42.92 150 ASN A O 1
ATOM 1949 N N . LEU A 1 151 ? 80.408 163.820 281.226 1.00 33.22 151 LEU A N 1
ATOM 1950 C CA . LEU A 1 151 ? 80.319 162.356 281.292 1.00 33.25 151 LEU A CA 1
ATOM 1951 C C . LEU A 1 151 ? 79.625 162.021 282.618 1.00 36.12 151 LEU A C 1
ATOM 1952 O O . LEU A 1 151 ? 80.215 162.135 283.693 1.00 36.69 151 LEU A O 1
ATOM 1968 N N . HIS A 1 152 ? 78.342 161.651 282.543 1.00 32.17 152 HIS A N 1
ATOM 1969 C CA . HIS A 1 152 ? 77.445 161.588 283.690 1.00 29.99 152 HIS A CA 1
ATOM 1970 C C . HIS A 1 152 ? 77.380 160.168 284.235 1.00 29.73 152 HIS A C 1
ATOM 1971 O O . HIS A 1 152 ? 77.765 159.212 283.566 1.00 29.45 152 HIS A O 1
ATOM 1985 N N . VAL A 1 153 ? 76.886 160.040 285.466 1.00 30.05 153 VAL A N 1
ATOM 1986 C CA . VAL A 1 153 ? 76.648 158.734 286.072 1.00 30.09 153 VAL A CA 1
ATOM 1987 C C . VAL A 1 153 ? 75.192 158.522 286.467 1.00 38.39 153 VAL A C 1
ATOM 1988 O O . VAL A 1 153 ? 74.815 157.375 286.750 1.00 36.79 153 VAL A O 1
ATOM 2001 N N . CYS A 1 154 ? 74.349 159.563 286.449 1.00 37.80 154 CYS A N 1
ATOM 2002 C CA . CYS A 1 154 ? 72.950 159.458 286.863 1.00 45.86 154 CYS A CA 1
ATOM 2003 C C . CYS A 1 154 ? 72.063 160.147 285.836 1.00 30.67 154 CYS A C 1
ATOM 2004 O O . CYS A 1 154 ? 72.182 161.361 285.614 1.00 29.94 154 CYS A O 1
ATOM 2011 N N . LEU A 1 155 ? 71.142 159.383 285.235 1.00 38.98 155 LEU A N 1
ATOM 2012 C CA . LEU A 1 155 ? 70.288 159.904 284.166 1.00 31.98 155 LEU A CA 1
ATOM 2013 C C . LEU A 1 155 ? 69.266 160.947 284.644 1.00 38.27 155 LEU A C 1
ATOM 2014 O O . LEU A 1 155 ? 69.050 161.958 283.969 1.00 34.42 155 LEU A O 1
ATOM 2030 N N . ILE A 1 156 ? 68.624 160.728 285.793 1.00 33.01 156 ILE A N 1
ATOM 2031 C CA . ILE A 1 156 ? 67.683 161.713 286.350 1.00 30.66 156 ILE A CA 1
ATOM 2032 C C . ILE A 1 156 ? 68.382 163.023 286.634 1.00 34.16 156 ILE A C 1
ATOM 2033 O O . ILE A 1 156 ? 67.815 164.108 286.448 1.00 43.28 156 ILE A O 1
ATOM 2049 N N . CYS A 1 157 ? 69.633 162.941 287.080 1.00 35.84 157 CYS A N 1
ATOM 2050 C CA . CYS A 1 157 ? 70.373 164.139 287.436 1.00 49.18 157 CYS A CA 1
ATOM 2051 C C . CYS A 1 157 ? 70.693 164.973 286.202 1.00 41.42 157 CYS A C 1
ATOM 2052 O O . CYS A 1 157 ? 70.567 166.199 286.230 1.00 34.61 157 CYS A O 1
ATOM 2059 N N . ASP A 1 158 ? 71.092 164.326 285.099 1.00 30.87 158 ASP A N 1
ATOM 2060 C CA . ASP A 1 158 ? 71.680 165.057 283.978 1.00 41.83 158 ASP A CA 1
ATOM 2061 C C . ASP A 1 158 ? 71.023 164.830 282.614 1.00 41.10 158 ASP A C 1
ATOM 2062 O O . ASP A 1 158 ? 71.512 165.385 281.627 1.00 36.39 158 ASP A O 1
ATOM 2071 N N . GLY A 1 159 ? 69.903 164.094 282.533 1.00 31.05 159 GLY A N 1
ATOM 2072 C CA . GLY A 1 159 ? 69.222 163.919 281.248 1.00 41.83 159 GLY A CA 1
ATOM 2073 C C . GLY A 1 159 ? 68.920 165.235 280.555 1.00 29.96 159 GLY A C 1
ATOM 2074 O O . GLY A 1 159 ? 69.116 165.376 279.357 1.00 29.83 159 GLY A O 1
ATOM 2078 N N . TYR A 1 160 ? 68.472 166.226 281.301 1.00 30.60 160 TYR A N 1
ATOM 2079 C CA . TYR A 1 160 ? 68.205 167.530 280.704 1.00 31.19 160 TYR A CA 1
ATOM 2080 C C . TYR A 1 160 ? 69.398 168.002 279.895 1.00 43.25 160 TYR A C 1
ATOM 2081 O O . TYR A 1 160 ? 69.259 168.328 278.717 1.00 31.29 160 TYR A O 1
ATOM 2099 N N . GLU A 1 161 ? 70.605 167.984 280.489 1.00 31.18 161 GLU A N 1
ATOM 2100 C CA . GLU A 1 161 ? 71.779 168.470 279.757 1.00 31.33 161 GLU A CA 1
ATOM 2101 C C . GLU A 1 161 ? 72.115 167.615 278.531 1.00 38.12 161 GLU A C 1
ATOM 2102 O O . GLU A 1 161 ? 72.782 168.109 277.624 1.00 40.78 161 GLU A O 1
ATOM 2114 N N . MET A 1 162 ? 71.688 166.355 278.482 1.00 30.09 162 MET A N 1
ATOM 2115 C CA . MET A 1 162 ? 71.963 165.481 277.352 1.00 29.60 162 MET A CA 1
ATOM 2116 C C . MET A 1 162 ? 70.943 165.623 276.206 1.00 29.65 162 MET A C 1
ATOM 2117 O O . MET A 1 162 ? 71.054 164.923 275.192 1.00 29.33 162 MET A O 1
ATOM 2131 N N . THR A 1 163 ? 69.961 166.502 276.336 1.00 33.99 163 THR A N 1
ATOM 2132 C CA . THR A 1 163 ? 68.816 166.473 275.440 1.00 34.11 163 THR A CA 1
ATOM 2133 C C . THR A 1 163 ? 69.247 166.643 273.974 1.00 30.36 163 THR A C 1
ATOM 2134 O O . THR A 1 163 ? 69.905 167.624 273.606 1.00 33.54 163 THR A O 1
ATOM 2145 N N . ASN A 1 164 ? 68.913 165.647 273.156 1.00 32.29 164 ASN A N 1
ATOM 2146 C CA . ASN A 1 164 ? 69.170 165.696 271.711 1.00 44.64 164 ASN A CA 1
ATOM 2147 C C . ASN A 1 164 ? 70.664 165.839 271.371 1.00 60.16 164 ASN A C 1
ATOM 2148 O O . ASN A 1 164 ? 71.020 166.444 270.364 1.00 35.11 164 ASN A O 1
ATOM 2159 N N . ARG A 1 165 ? 71.559 165.372 272.231 1.00 38.20 165 ARG A N 1
ATOM 2160 C CA . ARG A 1 165 ? 72.995 165.379 271.954 1.00 31.54 165 ARG A CA 1
ATOM 2161 C C . ARG A 1 165 ? 73.464 163.965 271.624 1.00 29.32 165 ARG A C 1
ATOM 2162 O O . ARG A 1 165 ? 72.815 162.966 271.944 1.00 30.67 165 ARG A O 1
ATOM 2175 N N . ARG A 1 166 ? 74.599 163.882 270.950 1.00 29.74 166 ARG A N 1
ATOM 2176 C CA . ARG A 1 166 ? 75.235 162.597 270.698 1.00 34.54 166 ARG A CA 1
ATOM 2177 C C . ARG A 1 166 ? 75.790 162.052 271.998 1.00 30.02 166 ARG A C 1
ATOM 2178 O O . ARG A 1 166 ? 76.667 162.677 272.623 1.00 29.15 166 ARG A O 1
ATOM 2199 N N . ALA A 1 167 ? 75.360 160.851 272.356 1.00 33.42 167 ALA A N 1
ATOM 2200 C CA . ALA A 1 167 ? 75.508 160.359 273.717 1.00 34.22 167 ALA A CA 1
ATOM 2201 C C . ALA A 1 167 ? 76.066 158.956 273.636 1.00 29.97 167 ALA A C 1
ATOM 2202 O O . ALA A 1 167 ? 75.578 158.137 272.851 1.00 49.01 167 ALA A O 1
ATOM 2209 N N . ALA A 1 168 ? 77.099 158.691 274.426 1.00 29.77 168 ALA A N 1
ATOM 2210 C CA . ALA A 1 168 ? 77.588 157.336 274.565 1.00 31.39 168 ALA A CA 1
ATOM 2211 C C . ALA A 1 168 ? 77.047 156.764 275.840 1.00 28.40 168 ALA A C 1
ATOM 2212 O O . ALA A 1 168 ? 77.100 157.423 276.877 1.00 31.12 168 ALA A O 1
ATOM 2219 N N . LEU A 1 169 ? 76.572 155.530 275.763 1.00 32.84 169 LEU A N 1
ATOM 2220 C CA . LEU A 1 169 ? 76.114 154.792 276.933 1.00 27.43 169 LEU A CA 1
ATOM 2221 C C . LEU A 1 169 ? 77.123 153.691 277.201 1.00 35.77 169 LEU A C 1
ATOM 2222 O O . LEU A 1 169 ? 77.263 152.758 276.402 1.00 28.69 169 LEU A O 1
ATOM 2238 N N . ILE A 1 170 ? 77.806 153.782 278.322 1.00 37.08 170 ILE A N 1
ATOM 2239 C CA . ILE A 1 170 ? 78.770 152.767 278.712 1.00 28.41 170 ILE A CA 1
ATOM 2240 C C . ILE A 1 170 ? 78.081 151.829 279.678 1.00 29.67 170 ILE A C 1
ATOM 2241 O O . ILE A 1 170 ? 77.834 152.182 280.838 1.00 31.10 170 ILE A O 1
ATOM 2257 N N . ALA A 1 171 ? 77.866 150.605 279.220 1.00 32.48 171 ALA A N 1
ATOM 2258 C CA . ALA A 1 171 ? 77.042 149.644 279.920 1.00 31.02 171 ALA A CA 1
ATOM 2259 C C . ALA A 1 171 ? 77.933 148.558 280.500 1.00 41.01 171 ALA A C 1
ATOM 2260 O O . ALA A 1 171 ? 78.700 147.934 279.774 1.00 34.51 171 ALA A O 1
ATOM 2267 N N . GLY A 1 172 ? 77.820 148.329 281.807 1.00 32.18 172 GLY A N 1
ATOM 2268 C CA . GLY A 1 172 ? 78.675 147.343 282.441 1.00 37.41 172 GLY A CA 1
ATOM 2269 C C . GLY A 1 172 ? 78.189 145.934 282.291 1.00 42.37 172 GLY A C 1
ATOM 2270 O O . GLY A 1 172 ? 78.918 144.990 282.597 1.00 51.86 172 GLY A O 1
ATOM 2274 N N . SER A 1 173 ? 76.973 145.769 281.795 1.00 44.94 173 SER A N 1
ATOM 2275 C CA . SER A 1 173 ? 76.427 144.443 281.573 1.00 40.31 173 SER A CA 1
ATOM 2276 C C . SER A 1 173 ? 75.353 144.554 280.501 1.00 39.12 173 SER A C 1
ATOM 2277 O O . SER A 1 173 ? 74.876 145.646 280.188 1.00 37.04 173 SER A O 1
ATOM 2285 N N . GLU A 1 174 ? 74.946 143.405 279.962 1.00 36.89 174 GLU A N 1
ATOM 2286 C CA . GLU A 1 174 ? 73.886 143.419 278.964 1.00 43.63 174 GLU A CA 1
ATOM 2287 C C . GLU A 1 174 ? 72.623 144.049 279.536 1.00 55.99 174 GLU A C 1
ATOM 2288 O O . GLU A 1 174 ? 72.038 144.957 278.932 1.00 36.95 174 GLU A O 1
ATOM 2300 N N . LYS A 1 175 ? 72.261 143.669 280.757 1.00 38.83 175 LYS A N 1
ATOM 2301 C CA . LYS A 1 175 ? 71.083 144.253 281.402 1.00 31.74 175 LYS A CA 1
ATOM 2302 C C . LYS A 1 175 ? 71.182 145.772 281.492 1.00 37.25 175 LYS A C 1
ATOM 2303 O O . LYS A 1 175 ? 70.173 146.467 281.345 1.00 34.62 175 LYS A O 1
ATOM 2310 N N . ALA A 1 176 ? 72.383 146.319 281.685 1.00 32.39 176 ALA A N 1
ATOM 2311 C CA . ALA A 1 176 ? 72.493 147.772 281.747 1.00 29.28 176 ALA A CA 1
ATOM 2312 C C . ALA A 1 176 ? 72.265 148.433 280.380 1.00 28.59 176 ALA A C 1
ATOM 2313 O O . ALA A 1 176 ? 71.973 149.641 280.322 1.00 29.09 176 ALA A O 1
ATOM 2320 N N . ILE A 1 177 ? 72.413 147.683 279.277 1.00 28.98 177 ILE A N 1
ATOM 2321 C CA . ILE A 1 177 ? 72.085 148.246 277.964 1.00 37.04 177 ILE A CA 1
ATOM 2322 C C . ILE A 1 177 ? 70.641 148.761 277.924 1.00 36.64 177 ILE A C 1
ATOM 2323 O O . ILE A 1 177 ? 70.379 149.800 277.296 1.00 32.37 177 ILE A O 1
ATOM 2339 N N . ASN A 1 178 ? 69.708 148.125 278.674 1.00 31.33 178 ASN A N 1
ATOM 2340 C CA . ASN A 1 178 ? 68.306 148.584 278.726 1.00 35.08 178 ASN A CA 1
ATOM 2341 C C . ASN A 1 178 ? 68.178 150.035 279.118 1.00 41.10 178 ASN A C 1
ATOM 2342 O O . ASN A 1 178 ? 67.130 150.641 278.881 1.00 31.12 178 ASN A O 1
ATOM 2353 N N . THR A 1 179 ? 69.211 150.607 279.720 1.00 27.87 179 THR A N 1
ATOM 2354 C CA . THR A 1 179 ? 69.202 152.035 280.045 1.00 32.03 179 THR A CA 1
ATOM 2355 C C . THR A 1 179 ? 69.035 152.904 278.797 1.00 27.36 179 THR A C 1
ATOM 2356 O O . THR A 1 179 ? 68.579 154.058 278.890 1.00 27.76 179 THR A O 1
ATOM 2367 N N . ALA A 1 180 ? 69.447 152.393 277.634 1.00 28.90 180 ALA A N 1
ATOM 2368 C CA . ALA A 1 180 ? 69.294 153.137 276.380 1.00 41.41 180 ALA A CA 1
ATOM 2369 C C . ALA A 1 180 ? 67.837 153.468 276.100 1.00 34.34 180 ALA A C 1
ATOM 2370 O O . ALA A 1 180 ? 67.519 154.524 275.521 1.00 27.28 180 ALA A O 1
ATOM 2377 N N . PHE A 1 181 ? 66.948 152.578 276.497 1.00 29.25 181 PHE A N 1
ATOM 2378 C CA . PHE A 1 181 ? 65.523 152.717 276.225 1.00 30.95 181 PHE A CA 1
ATOM 2379 C C . PHE A 1 181 ? 64.836 153.574 277.270 1.00 38.35 181 PHE A C 1
ATOM 2380 O O . PHE A 1 181 ? 63.622 153.636 277.299 1.00 31.28 181 PHE A O 1
ATOM 2397 N N . VAL A 1 182 ? 65.606 154.221 278.138 1.00 27.58 182 VAL A N 1
ATOM 2398 C CA . VAL A 1 182 ? 65.127 155.302 278.990 1.00 27.88 182 VAL A CA 1
ATOM 2399 C C . VAL A 1 182 ? 65.845 156.597 278.671 1.00 28.76 182 VAL A C 1
ATOM 2400 O O . VAL A 1 182 ? 65.230 157.672 278.621 1.00 27.99 182 VAL A O 1
ATOM 2413 N N . LEU A 1 183 ? 67.160 156.506 278.418 1.00 34.42 183 LEU A N 1
ATOM 2414 C CA . LEU A 1 183 ? 67.909 157.656 277.954 1.00 27.46 183 LEU A CA 1
ATOM 2415 C C . LEU A 1 183 ? 67.305 158.237 276.693 1.00 27.46 183 LEU A C 1
ATOM 2416 O O . LEU A 1 183 ? 67.367 159.461 276.481 1.00 27.69 183 LEU A O 1
ATOM 2432 N N . ASN A 1 184 ? 66.752 157.384 275.826 1.00 27.31 184 ASN A N 1
ATOM 2433 C CA . ASN A 1 184 ? 66.208 157.889 274.568 1.00 39.61 184 ASN A CA 1
ATOM 2434 C C . ASN A 1 184 ? 65.060 158.876 274.758 1.00 40.76 184 ASN A C 1
ATOM 2435 O O . ASN A 1 184 ? 64.782 159.660 273.846 1.00 31.67 184 ASN A O 1
ATOM 2446 N N . TRP A 1 185 ? 64.436 158.939 275.936 1.00 28.04 185 TRP A N 1
ATOM 2447 C CA . TRP A 1 185 ? 63.518 160.042 276.186 1.00 28.56 185 TRP A CA 1
ATOM 2448 C C . TRP A 1 185 ? 64.187 161.383 275.935 1.00 32.52 185 TRP A C 1
ATOM 2449 O O . TRP A 1 185 ? 63.574 162.309 275.386 1.00 29.24 185 TRP A O 1
ATOM 2470 N N . PHE A 1 186 ? 65.455 161.506 276.320 1.00 28.56 186 PHE A N 1
ATOM 2471 C CA . PHE A 1 186 ? 66.180 162.767 276.225 1.00 28.87 186 PHE A CA 1
ATOM 2472 C C . PHE A 1 186 ? 66.879 162.929 274.868 1.00 28.79 186 PHE A C 1
ATOM 2473 O O . PHE A 1 186 ? 66.927 164.030 274.313 1.00 30.88 186 PHE A O 1
ATOM 2490 N N . THR A 1 187 ? 67.464 161.867 274.340 1.00 29.89 187 THR A N 1
ATOM 2491 C CA . THR A 1 187 ? 68.191 161.969 273.093 1.00 31.24 187 THR A CA 1
ATOM 2492 C C . THR A 1 187 ? 68.063 160.649 272.351 1.00 27.94 187 THR A C 1
ATOM 2493 O O . THR A 1 187 ? 68.217 159.591 272.966 1.00 30.54 187 THR A O 1
ATOM 2504 N N . PRO A 1 188 ? 67.749 160.661 271.063 1.00 28.11 188 PRO A N 1
ATOM 2505 C CA . PRO A 1 188 ? 67.767 159.414 270.290 1.00 32.65 188 PRO A CA 1
ATOM 2506 C C . PRO A 1 188 ? 69.144 159.048 269.742 1.00 35.56 188 PRO A C 1
ATOM 2507 O O . PRO A 1 188 ? 69.343 157.929 269.245 1.00 27.50 188 PRO A O 1
ATOM 2518 N N . TYR A 1 189 ? 70.117 159.919 269.924 1.00 27.91 189 TYR A N 1
ATOM 2519 C CA . TYR A 1 189 ? 71.429 159.760 269.282 1.00 28.00 189 TYR A CA 1
ATOM 2520 C C . TYR A 1 189 ? 72.349 158.988 270.219 1.00 30.68 189 TYR A C 1
ATOM 2521 O O . TYR A 1 189 ? 73.307 159.522 270.760 1.00 34.68 189 TYR A O 1
ATOM 2539 N N . ILE A 1 190 ? 72.068 157.693 270.352 1.00 30.06 190 ILE A N 1
ATOM 2540 C CA . ILE A 1 190 ? 72.721 156.842 271.342 1.00 27.09 190 ILE A CA 1
ATOM 2541 C C . ILE A 1 190 ? 73.637 155.811 270.669 1.00 30.51 190 ILE A C 1
ATOM 2542 O O . ILE A 1 190 ? 73.190 155.042 269.802 1.00 33.42 190 ILE A O 1
ATOM 2558 N N . THR A 1 191 ? 74.915 155.783 271.108 1.00 27.95 191 THR A N 1
ATOM 2559 C CA . THR A 1 191 ? 75.852 154.691 270.871 1.00 30.21 191 THR A CA 1
ATOM 2560 C C . THR A 1 191 ? 76.083 153.905 272.164 1.00 27.26 191 THR A C 1
ATOM 2561 O O . THR A 1 191 ? 76.330 154.489 273.223 1.00 30.27 191 THR A O 1
ATOM 2572 N N . VAL A 1 192 ? 76.038 152.582 272.068 1.00 27.27 192 VAL A N 1
ATOM 2573 C CA . VAL A 1 192 ? 76.125 151.712 273.219 1.00 29.23 192 VAL A CA 1
ATOM 2574 C C . VAL A 1 192 ? 77.517 151.094 273.214 1.00 36.18 192 VAL A C 1
ATOM 2575 O O . VAL A 1 192 ? 77.907 150.421 272.251 1.00 28.34 192 VAL A O 1
ATOM 258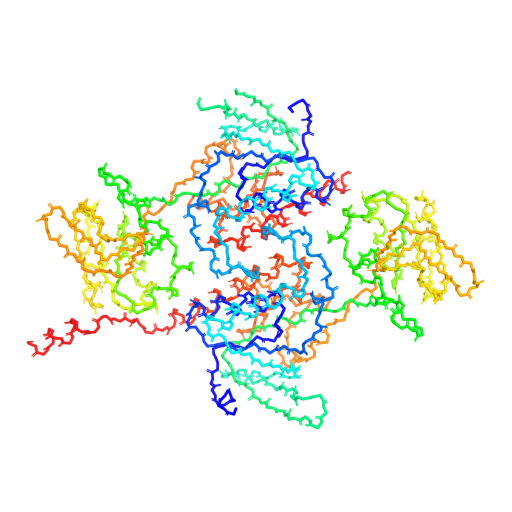8 N N . LEU A 1 193 ? 78.239 151.261 274.313 1.00 29.53 193 LEU A N 1
ATOM 2589 C CA . LEU A 1 193 ? 79.580 150.691 274.466 1.00 32.23 193 LEU A CA 1
ATOM 2590 C C . LEU A 1 193 ? 79.563 149.590 275.521 1.00 34.39 193 LEU A C 1
ATOM 2591 O O . LEU A 1 193 ? 79.145 149.827 276.660 1.00 34.56 193 LEU A O 1
ATOM 2607 N N . THR A 1 194 ? 80.031 148.396 275.146 1.00 34.35 194 THR A N 1
ATOM 2608 C CA . THR A 1 194 ? 80.209 147.297 276.095 1.00 33.02 194 THR A CA 1
ATOM 2609 C C . THR A 1 194 ? 81.630 147.193 276.658 1.00 40.82 194 THR A C 1
ATOM 2610 O O . THR A 1 194 ? 81.868 146.378 277.572 1.00 34.51 194 THR A O 1
ATOM 2621 N N . LEU A 1 195 ? 82.595 147.922 276.097 1.00 33.08 195 LEU A N 1
ATOM 2622 C CA . LEU A 1 195 ? 84.009 147.753 276.485 1.00 41.70 195 LEU A CA 1
ATOM 2623 C C . LEU A 1 195 ? 84.500 146.324 276.285 1.00 43.83 195 LEU A C 1
ATOM 2624 O O . LEU A 1 195 ? 85.517 145.927 276.857 1.00 55.62 195 LEU A O 1
ATOM 2640 N N . GLY A 1 196 ? 83.793 145.525 275.498 1.00 59.70 196 GLY A N 1
ATOM 2641 C CA . GLY A 1 196 ? 84.204 144.150 275.301 1.00 53.28 196 GLY A CA 1
ATOM 2642 C C . GLY A 1 196 ? 84.164 143.297 276.541 1.00 38.88 196 GLY A C 1
ATOM 2643 O O . GLY A 1 196 ? 84.804 142.244 276.574 1.00 53.60 196 GLY A O 1
ATOM 2647 N N . ALA A 1 197 ? 83.337 143.651 277.520 1.00 46.27 197 ALA A N 1
ATOM 2648 C CA . ALA A 1 197 ? 83.341 142.984 278.813 1.00 51.85 197 ALA A CA 1
ATOM 2649 C C . ALA A 1 197 ? 82.363 141.829 278.894 1.00 65.28 197 ALA A C 1
ATOM 2650 O O . ALA A 1 197 ? 82.318 141.145 279.927 1.00 49.07 197 ALA A O 1
ATOM 2657 N N . TYR A 1 198 ? 81.557 141.622 277.863 1.00 66.22 198 TYR A N 1
ATOM 2658 C CA . TYR A 1 198 ? 80.529 140.596 277.904 1.00 49.46 198 TYR A CA 1
ATOM 2659 C C . TYR A 1 198 ? 79.948 140.363 276.515 1.00 51.27 198 TYR A C 1
ATOM 2660 O O . TYR A 1 198 ? 79.996 141.242 275.643 1.00 32.09 198 TYR A O 1
ATOM 2678 N N . PRO A 1 199 ? 79.419 139.185 276.259 1.00 46.44 199 PRO A N 1
ATOM 2679 C CA . PRO A 1 199 ? 78.728 138.960 274.988 1.00 45.29 199 PRO A CA 1
ATOM 2680 C C . PRO A 1 199 ? 77.344 139.596 275.030 1.00 47.21 199 PRO A C 1
ATOM 2681 O O . PRO A 1 199 ? 76.786 139.838 276.096 1.00 36.99 199 PRO A O 1
ATOM 2692 N N . VAL A 1 200 ? 76.836 139.973 273.861 1.00 34.26 200 VAL A N 1
ATOM 2693 C CA . VAL A 1 200 ? 75.493 140.560 273.739 1.00 36.09 200 VAL A CA 1
ATOM 2694 C C . VAL A 1 200 ? 74.621 139.610 272.947 1.00 31.15 200 VAL A C 1
ATOM 2695 O O . VAL A 1 200 ? 74.998 139.222 271.834 1.00 31.34 200 VAL A O 1
ATOM 2708 N N . GLY A 1 201 ? 73.451 139.253 273.505 1.00 31.24 201 GLY A N 1
ATOM 2709 C CA . GLY A 1 201 ? 72.546 138.328 272.829 1.00 48.63 201 GLY A CA 1
ATOM 2710 C C . GLY A 1 201 ? 71.850 138.907 271.597 1.00 31.03 201 GLY A C 1
ATOM 2711 O O . GLY A 1 201 ? 71.716 140.118 271.422 1.00 30.30 201 GLY A O 1
ATOM 2715 N N . ASP A 1 202 ? 71.385 137.987 270.728 1.00 36.07 202 ASP A N 1
ATOM 2716 C CA . ASP A 1 202 ? 70.754 138.356 269.452 1.00 36.02 202 ASP A CA 1
ATOM 2717 C C . ASP A 1 202 ? 69.542 139.269 269.634 1.00 34.09 202 ASP A C 1
ATOM 2718 O O . ASP A 1 202 ? 69.385 140.261 268.915 1.00 33.02 202 ASP A O 1
ATOM 2727 N N . GLU A 1 203 ? 68.707 138.991 270.624 1.00 30.76 203 GLU A N 1
ATOM 2728 C CA . GLU A 1 203 ? 67.543 139.838 270.872 1.00 33.60 203 GLU A CA 1
ATOM 2729 C C . GLU A 1 203 ? 67.942 141.270 271.194 1.00 29.58 203 GLU A C 1
ATOM 2730 O O . GLU A 1 203 ? 67.368 142.220 270.646 1.00 34.06 203 GLU A O 1
ATOM 2742 N N . MET A 1 204 ? 68.922 141.458 272.072 1.00 33.63 204 MET A N 1
ATOM 2743 C CA . MET A 1 204 ? 69.337 142.827 272.382 1.00 36.95 204 MET A CA 1
ATOM 2744 C C . MET A 1 204 ? 69.989 143.477 271.162 1.00 29.56 204 MET A C 1
ATOM 2745 O O . MET A 1 204 ? 69.748 144.663 270.871 1.00 30.22 204 MET A O 1
ATOM 2759 N N . ARG A 1 205 ? 70.800 142.702 270.430 1.00 28.96 205 ARG A N 1
ATOM 2760 C CA . ARG A 1 205 ? 71.372 143.166 269.170 1.00 42.90 205 ARG A CA 1
ATOM 2761 C C . ARG A 1 205 ? 70.289 143.644 268.224 1.00 30.35 205 ARG A C 1
ATOM 2762 O O . ARG A 1 205 ? 70.369 144.756 267.669 1.00 28.30 205 ARG A O 1
ATOM 2783 N N . ALA A 1 206 ? 69.275 142.798 268.006 1.00 28.89 206 ALA A N 1
ATOM 2784 C CA . ALA A 1 206 ? 68.177 143.201 267.122 1.00 28.82 206 ALA A CA 1
ATOM 2785 C C . ALA A 1 206 ? 67.509 144.480 267.596 1.00 35.31 206 ALA A C 1
ATOM 2786 O O . ALA A 1 206 ? 67.157 145.352 266.787 1.00 28.22 206 ALA A O 1
ATOM 2793 N N . LYS A 1 207 ? 67.290 144.601 268.893 1.00 31.84 207 LYS A N 1
ATOM 2794 C CA . LYS A 1 207 ? 66.545 145.748 269.369 1.00 28.31 207 LYS A CA 1
ATOM 2795 C C . LYS A 1 207 ? 67.348 147.013 269.188 1.00 37.04 207 LYS A C 1
ATOM 2796 O O . LYS A 1 207 ? 66.800 148.026 268.747 1.00 30.65 207 LYS A O 1
ATOM 2815 N N . LEU A 1 208 ? 68.653 146.979 269.514 1.00 31.57 208 LEU A N 1
ATOM 2816 C CA . LEU A 1 208 ? 69.481 148.152 269.284 1.00 27.97 208 LEU A CA 1
ATOM 2817 C C . LEU A 1 208 ? 69.481 148.539 267.807 1.00 39.08 208 LEU A C 1
ATOM 2818 O O . LEU A 1 208 ? 69.298 149.711 267.473 1.00 27.24 208 LEU A O 1
ATOM 2834 N N . ALA A 1 209 ? 69.642 147.562 266.902 1.00 27.64 209 ALA A N 1
ATOM 2835 C CA . ALA A 1 209 ? 69.678 147.849 265.470 1.00 35.66 209 ALA A CA 1
ATOM 2836 C C . ALA A 1 209 ? 68.329 148.385 264.962 1.00 34.00 209 ALA A C 1
ATOM 2837 O O . ALA A 1 209 ? 68.297 149.364 264.200 1.00 29.87 209 ALA A O 1
ATOM 2844 N N . ASP A 1 210 ? 67.210 147.799 265.418 1.00 27.92 210 ASP A N 1
ATOM 2845 C CA . ASP A 1 210 ? 65.876 148.322 265.072 1.00 28.64 210 ASP A CA 1
ATOM 2846 C C . ASP A 1 210 ? 65.712 149.798 265.445 1.00 27.84 210 ASP A C 1
ATOM 2847 O O . ASP A 1 210 ? 64.897 150.499 264.831 1.00 36.52 210 ASP A O 1
ATOM 2856 N N . HIS A 1 211 ? 66.330 150.248 266.540 1.00 27.52 211 HIS A N 1
ATOM 2857 C CA . HIS A 1 211 ? 66.224 151.634 266.986 1.00 33.07 211 HIS A CA 1
ATOM 2858 C C . HIS A 1 211 ? 67.271 152.555 266.385 1.00 27.44 211 HIS A C 1
ATOM 2859 O O . HIS A 1 211 ? 67.248 153.770 266.673 1.00 36.03 211 HIS A O 1
ATOM 2873 N N . GLY A 1 212 ? 68.248 151.997 265.674 1.00 30.59 212 GLY A N 1
ATOM 2874 C CA . GLY A 1 212 ? 69.295 152.779 265.055 1.00 35.08 212 GLY A CA 1
ATOM 2875 C C . GLY A 1 212 ? 70.447 153.143 265.974 1.00 28.56 212 GLY A C 1
ATOM 2876 O O . GLY A 1 212 ? 71.127 154.127 265.700 1.00 36.73 212 GLY A O 1
ATOM 2880 N N . TYR A 1 213 ? 70.657 152.416 267.099 1.00 27.34 213 TYR A N 1
ATOM 2881 C CA . TYR A 1 213 ? 71.683 152.787 268.059 1.00 27.10 213 TYR A CA 1
ATOM 2882 C C . TYR A 1 213 ? 72.899 151.938 267.772 1.00 31.13 213 TYR A C 1
ATOM 2883 O O . TYR A 1 213 ? 72.809 150.702 267.860 1.00 28.12 213 TYR A O 1
ATOM 2901 N N . PRO A 1 214 ? 74.017 152.531 267.378 1.00 31.09 214 PRO A N 1
ATOM 2902 C CA . PRO A 1 214 ? 75.220 151.725 267.133 1.00 27.75 214 PRO A CA 1
ATOM 2903 C C . PRO A 1 214 ? 75.649 150.987 268.386 1.00 38.81 214 PRO A C 1
ATOM 2904 O O . PRO A 1 214 ? 75.585 151.529 269.491 1.00 29.55 214 PRO A O 1
ATOM 2915 N N . LEU A 1 215 ? 76.120 149.748 268.192 1.00 27.90 215 LEU A N 1
ATOM 2916 C CA . LEU A 1 215 ? 76.700 148.914 269.239 1.00 28.35 215 LEU A CA 1
ATOM 2917 C C . LEU A 1 215 ? 78.198 148.747 268.947 1.00 28.50 215 LEU A C 1
ATOM 2918 O O . LEU A 1 215 ? 78.568 148.071 267.988 1.00 28.87 215 LEU A O 1
ATOM 2934 N N . ILE A 1 216 ? 79.046 149.287 269.805 1.00 28.57 216 ILE A N 1
ATOM 2935 C CA . ILE A 1 216 ? 80.517 149.160 269.663 1.00 29.13 216 ILE A CA 1
ATOM 2936 C C . ILE A 1 216 ? 81.073 148.346 270.824 1.00 37.09 216 ILE A C 1
ATOM 2937 O O . ILE A 1 216 ? 80.992 148.760 271.988 1.00 33.42 216 ILE A O 1
ATOM 2953 N N . GLU A 1 217 ? 81.677 147.201 270.504 1.00 29.95 217 GLU A N 1
ATOM 2954 C CA . GLU A 1 217 ? 82.152 146.259 271.506 1.00 32.53 217 GLU A CA 1
ATOM 2955 C C . GLU A 1 217 ? 83.668 146.302 271.735 1.00 47.53 217 GLU A C 1
ATOM 2956 O O . GLU A 1 217 ? 84.209 145.387 272.370 1.00 44.35 217 GLU A O 1
ATOM 2968 N N . LYS A 1 218 ? 84.344 147.426 271.379 1.00 40.02 218 LYS A N 1
ATOM 2969 C CA . LYS A 1 218 ? 85.804 147.500 271.524 1.00 40.81 218 LYS A CA 1
ATOM 2970 C C . LYS A 1 218 ? 86.234 148.035 272.892 1.00 38.43 218 LYS A C 1
ATOM 2971 O O . LYS A 1 218 ? 85.547 148.884 273.484 1.00 33.02 218 LYS A O 1
ATOM 2990 N N . PRO A 1 219 ? 87.391 147.589 273.419 1.00 38.96 219 PRO A N 1
ATOM 2991 C CA . PRO A 1 219 ? 87.942 148.230 274.619 1.00 35.64 219 PRO A CA 1
ATOM 2992 C C . PRO A 1 219 ? 88.205 149.707 274.370 1.00 42.11 219 PRO A C 1
ATOM 2993 O O . PRO A 1 219 ? 88.511 150.122 273.247 1.00 33.50 219 PRO A O 1
ATOM 3004 N N . ILE A 1 220 ? 88.036 150.502 275.418 1.00 35.16 220 ILE A N 1
ATOM 3005 C CA . ILE A 1 220 ? 88.339 151.930 275.379 1.00 40.68 220 ILE A CA 1
ATOM 3006 C C . ILE A 1 220 ? 89.818 152.148 275.663 1.00 40.52 220 ILE A C 1
ATOM 3007 O O . ILE A 1 220 ? 90.407 151.504 276.550 1.00 39.63 220 ILE A O 1
ATOM 3023 N N . ALA A 1 221 ? 90.442 153.019 274.865 1.00 35.83 221 ALA A N 1
ATOM 3024 C CA . ALA A 1 221 ? 91.799 153.461 275.164 1.00 39.21 221 ALA A CA 1
ATOM 3025 C C . ALA A 1 221 ? 91.785 154.731 276.007 1.00 36.64 221 ALA A C 1
ATOM 3026 O O . ALA A 1 221 ? 92.522 154.837 276.981 1.00 42.50 221 ALA A O 1
ATOM 3033 N N . ARG A 1 222 ? 90.897 155.664 275.704 1.00 36.09 222 ARG A N 1
ATOM 3034 C CA . ARG A 1 222 ? 91.016 157.005 276.255 1.00 36.25 222 ARG A CA 1
ATOM 3035 C C . ARG A 1 222 ? 89.762 157.820 275.901 1.00 35.58 222 ARG A C 1
ATOM 3036 O O . ARG A 1 222 ? 89.180 157.640 274.833 1.00 35.15 222 ARG A O 1
ATOM 3057 N N . PHE A 1 223 ? 89.357 158.692 276.822 1.00 35.56 223 PHE A N 1
ATOM 3058 C CA . PHE A 1 223 ? 88.389 159.740 276.559 1.00 35.14 223 PHE A CA 1
ATOM 3059 C C . PHE A 1 223 ? 89.103 160.922 275.925 1.00 35.57 223 PHE A C 1
ATOM 3060 O O . PHE A 1 223 ? 90.241 161.230 276.277 1.00 36.25 223 PHE A O 1
ATOM 3077 N N . LEU A 1 224 ? 88.444 161.570 274.971 1.00 35.52 224 LEU A N 1
ATOM 3078 C CA . LEU A 1 224 ? 89.010 162.689 274.229 1.00 46.09 224 LEU A CA 1
ATOM 3079 C C . LEU A 1 224 ? 88.275 163.965 274.607 1.00 35.71 224 LEU A C 1
ATOM 3080 O O . LEU A 1 224 ? 87.054 163.960 274.765 1.00 35.14 224 LEU A O 1
ATOM 3096 N N . GLY A 1 225 ? 88.993 165.073 274.678 1.00 36.38 225 GLY A N 1
ATOM 3097 C CA . GLY A 1 225 ? 88.360 166.336 274.997 1.00 36.47 225 GLY A CA 1
ATOM 3098 C C . GLY A 1 225 ? 89.393 167.354 275.427 1.00 39.19 225 GLY A C 1
ATOM 3099 O O . GLY A 1 225 ? 90.594 167.158 275.237 1.00 37.96 225 GLY A O 1
ATOM 3103 N N . LYS A 1 226 ? 88.894 168.423 276.036 1.00 38.92 226 LYS A N 1
ATOM 3104 C CA . LYS A 1 226 ? 89.717 169.544 276.456 1.00 47.47 226 LYS A CA 1
ATOM 3105 C C . LYS A 1 226 ? 88.987 170.284 277.569 1.00 44.43 226 LYS A C 1
ATOM 3106 O O . LYS A 1 226 ? 87.772 170.480 277.483 1.00 39.66 226 LYS A O 1
ATOM 3116 N N . ASP A 1 227 ? 89.737 170.700 278.596 1.00 41.96 227 ASP A N 1
ATOM 3117 C CA . ASP A 1 227 ? 89.224 171.529 279.701 1.00 39.15 227 ASP A CA 1
ATOM 3118 C C . ASP A 1 227 ? 87.931 170.949 280.289 1.00 39.64 227 ASP A C 1
ATOM 3119 O O . ASP A 1 227 ? 86.917 171.633 280.468 1.00 41.36 227 ASP A O 1
ATOM 3128 N N . HIS A 1 228 ? 87.979 169.654 280.592 1.00 38.66 228 HIS A N 1
ATOM 3129 C CA . HIS A 1 228 ? 86.880 168.927 281.221 1.00 37.01 228 HIS A CA 1
ATOM 3130 C C . HIS A 1 228 ? 85.643 168.813 280.336 1.00 43.00 228 HIS A C 1
ATOM 3131 O O . HIS A 1 228 ? 84.574 168.484 280.836 1.00 41.58 228 HIS A O 1
ATOM 3145 N N . VAL A 1 229 ? 85.756 169.052 279.031 1.00 42.91 229 VAL A N 1
ATOM 3146 C CA . VAL A 1 229 ? 84.662 168.851 278.085 1.00 44.68 229 VAL A CA 1
ATOM 3147 C C . VAL A 1 229 ? 85.033 167.694 277.162 1.00 46.66 229 VAL A C 1
ATOM 3148 O O . VAL A 1 229 ? 85.857 167.841 276.251 1.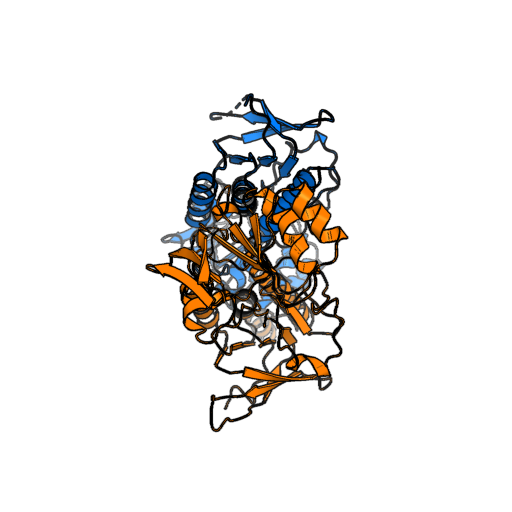00 40.71 229 VAL A O 1
ATOM 3161 N N . MET A 1 230 ? 84.375 166.559 277.353 1.00 34.83 230 MET A N 1
ATOM 3162 C CA . MET A 1 230 ? 84.583 165.414 276.494 1.00 37.59 230 MET A CA 1
ATOM 3163 C C . MET A 1 230 ? 83.962 165.676 275.133 1.00 46.72 230 MET A C 1
ATOM 3164 O O . MET A 1 230 ? 82.888 166.267 275.032 1.00 37.78 230 MET A O 1
ATOM 3178 N N . ASP A 1 231 ? 84.693 165.319 274.073 1.00 36.28 231 ASP A N 1
ATOM 3179 C CA . ASP A 1 231 ? 84.133 165.375 272.730 1.00 34.33 231 ASP A CA 1
ATOM 3180 C C . ASP A 1 231 ? 84.334 164.098 271.928 1.00 34.06 231 ASP A C 1
ATOM 3181 O O . ASP A 1 231 ? 83.935 164.060 270.759 1.00 33.96 231 ASP A O 1
ATOM 3190 N N . GLY A 1 232 ? 84.854 163.036 272.532 1.00 33.96 232 GLY A N 1
ATOM 3191 C CA . GLY A 1 232 ? 85.013 161.787 271.812 1.00 33.75 232 GLY A CA 1
ATOM 3192 C C . GLY A 1 232 ? 85.514 160.690 272.722 1.00 33.74 232 GLY A C 1
ATOM 3193 O O . GLY A 1 232 ? 85.871 160.919 273.882 1.00 33.96 232 GLY A O 1
ATOM 3197 N N . ILE A 1 233 ? 85.572 159.498 272.151 1.00 33.57 233 ILE A N 1
ATOM 3198 C CA . ILE A 1 233 ? 86.080 158.298 272.794 1.00 33.66 233 ILE A CA 1
ATOM 3199 C C . ILE A 1 233 ? 86.937 157.553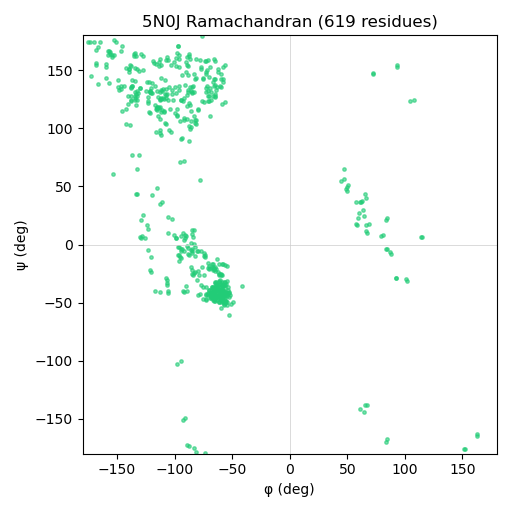 271.773 1.00 33.89 233 ILE A C 1
ATOM 3200 O O . ILE A 1 233 ? 86.468 157.245 270.672 1.00 33.64 233 ILE A O 1
ATOM 3216 N N . GLU A 1 234 ? 88.169 157.230 272.166 1.00 34.42 234 GLU A N 1
ATOM 3217 C CA . GLU A 1 234 ? 89.098 156.460 271.358 1.00 34.75 234 GLU A CA 1
ATOM 3218 C C . GLU A 1 234 ? 89.163 155.023 271.851 1.00 34.77 234 GLU A C 1
ATOM 3219 O O . GLU A 1 234 ? 89.362 154.778 273.044 1.00 34.97 234 GLU A O 1
ATOM 3231 N N . PHE A 1 235 ? 89.073 154.083 270.928 1.00 34.66 235 PHE A N 1
ATOM 3232 C CA . PHE A 1 235 ? 89.108 152.668 271.245 1.00 34.75 235 PHE A CA 1
ATOM 3233 C C . PHE A 1 235 ? 90.512 152.100 271.048 1.00 35.43 235 PHE A C 1
ATOM 3234 O O . PHE A 1 235 ? 91.411 152.763 270.535 1.00 35.80 235 PHE A O 1
ATOM 3251 N N . ALA A 1 236 ? 90.689 150.857 271.495 1.00 35.69 236 ALA A N 1
ATOM 3252 C CA . ALA A 1 236 ? 92.007 150.241 271.552 1.00 36.44 236 ALA A CA 1
ATOM 3253 C C . ALA A 1 236 ? 92.594 149.993 270.163 1.00 37.02 236 ALA A C 1
ATOM 3254 O O . ALA A 1 236 ? 93.801 149.759 270.052 1.00 37.31 236 ALA A O 1
ATOM 3261 N N . ASP A 1 237 ? 91.775 150.013 269.111 1.00 38.75 237 ASP A N 1
ATOM 3262 C CA . ASP A 1 237 ? 92.299 149.824 267.762 1.00 36.27 237 ASP A CA 1
ATOM 3263 C C . ASP A 1 237 ? 92.639 151.136 267.078 1.00 37.15 237 ASP A C 1
ATOM 3264 O O . ASP A 1 237 ? 92.980 151.130 265.884 1.00 41.88 237 ASP A O 1
ATOM 3273 N N . GLY A 1 238 ? 92.621 152.239 267.818 1.00 36.30 238 GLY A N 1
ATOM 3274 C CA . GLY A 1 238 ? 92.952 153.534 267.290 1.00 36.48 238 GLY A CA 1
ATOM 3275 C C . GLY A 1 238 ? 91.823 154.267 266.593 1.00 35.90 238 GLY A C 1
ATOM 3276 O O . GLY A 1 238 ? 92.011 155.428 266.198 1.00 36.10 238 GLY A O 1
ATOM 3280 N N . THR A 1 239 ? 90.651 153.650 266.438 1.00 35.27 239 THR A N 1
ATOM 3281 C CA . THR A 1 239 ? 89.491 154.391 265.952 1.00 34.77 239 THR A CA 1
ATOM 3282 C C . THR A 1 239 ? 88.746 155.051 267.115 1.00 50.73 239 THR A C 1
ATOM 3283 O O . THR A 1 239 ? 88.920 154.681 268.276 1.00 35.40 239 THR A O 1
ATOM 3294 N N . SER A 1 240 ? 87.880 156.012 266.782 1.00 34.15 240 SER A N 1
ATOM 3295 C CA . SER A 1 240 ? 87.151 156.794 267.780 1.00 33.88 240 SER A CA 1
ATOM 3296 C C . SER A 1 240 ? 85.740 157.148 267.277 1.00 33.40 240 SER A C 1
ATOM 3297 O O . SER A 1 240 ? 85.391 156.938 266.107 1.00 33.32 240 SER A O 1
ATOM 3305 N N . ILE A 1 241 ? 84.941 157.701 268.194 1.00 33.14 241 ILE A N 1
ATOM 3306 C CA . ILE A 1 241 ? 83.631 158.269 267.912 1.00 32.79 241 ILE A CA 1
ATOM 3307 C C . ILE A 1 241 ? 83.571 159.683 268.474 1.00 32.96 241 ILE A C 1
ATOM 3308 O O . ILE A 1 241 ? 84.221 160.016 269.473 1.00 33.18 241 ILE A O 1
ATOM 3324 N N . LYS A 1 242 ? 82.787 160.522 267.833 1.00 32.92 242 LYS A N 1
ATOM 3325 C CA . LYS A 1 242 ? 82.464 161.842 268.359 1.00 33.07 242 LYS A CA 1
ATOM 3326 C C . LYS A 1 242 ? 81.214 161.749 269.241 1.00 37.97 242 LYS A C 1
ATOM 3327 O O . LYS A 1 242 ? 80.200 161.177 268.824 1.00 32.30 242 LYS A O 1
ATOM 3336 N N . VAL A 1 243 ? 81.296 162.285 270.467 1.00 32.70 243 VAL A N 1
ATOM 3337 C CA . VAL A 1 243 ? 80.140 162.406 271.349 1.00 35.97 243 VAL A CA 1
ATOM 3338 C C . VAL A 1 243 ? 80.204 163.747 272.066 1.00 35.03 243 VAL A C 1
ATOM 3339 O O . VAL A 1 243 ? 81.272 164.344 272.212 1.00 41.03 243 VAL A O 1
ATOM 3352 N N . ASP A 1 244 ? 79.032 164.267 272.410 1.00 36.89 244 ASP A N 1
ATOM 3353 C CA . ASP A 1 244 ? 78.897 165.503 273.165 1.00 35.44 244 ASP A CA 1
ATOM 3354 C C . ASP A 1 244 ? 78.720 165.239 274.656 1.00 32.67 244 ASP A C 1
ATOM 3355 O O . ASP A 1 244 ? 78.793 166.182 275.463 1.00 32.94 244 ASP A O 1
ATOM 3364 N N . THR A 1 245 ? 78.416 164.000 275.039 1.00 34.32 245 THR A N 1
ATOM 3365 C CA . THR A 1 245 ? 78.032 163.680 276.414 1.00 32.22 245 THR A CA 1
ATOM 3366 C C . THR A 1 245 ? 78.066 162.164 276.510 1.00 31.98 245 THR A C 1
ATOM 3367 O O . THR A 1 245 ? 78.164 161.458 275.498 1.00 31.85 245 THR A O 1
ATOM 3378 N N . GLY A 1 246 ? 78.001 161.668 277.724 1.00 32.01 246 GLY A N 1
ATOM 3379 C CA . GLY A 1 246 ? 77.933 160.233 277.918 1.00 31.90 246 GLY A CA 1
ATOM 3380 C C . GLY A 1 246 ? 77.310 159.925 279.261 1.00 31.95 246 GLY A C 1
ATOM 3381 O O . GLY A 1 246 ? 77.163 160.799 280.122 1.00 32.09 246 GLY A O 1
ATOM 3385 N N . LEU A 1 247 ? 76.934 158.657 279.422 1.00 31.91 247 LEU A N 1
ATOM 3386 C CA . LEU A 1 247 ? 76.318 158.188 280.658 1.00 32.05 247 LEU A CA 1
ATOM 3387 C C . LEU A 1 247 ? 76.913 156.840 281.016 1.00 32.30 247 LEU A C 1
ATOM 3388 O O . LEU A 1 247 ? 76.884 155.913 280.201 1.00 32.21 247 LEU A O 1
ATOM 3404 N N . ILE A 1 248 ? 77.462 156.745 282.218 1.00 32.67 248 ILE A N 1
ATOM 3405 C CA . ILE A 1 248 ? 78.026 155.510 282.748 1.00 33.06 248 ILE A CA 1
ATOM 3406 C C . ILE A 1 248 ? 76.948 154.763 283.524 1.00 33.23 248 ILE A C 1
ATOM 3407 O O . ILE A 1 248 ? 76.297 155.335 284.401 1.00 33.29 248 ILE A O 1
ATOM 3423 N N . SER A 1 249 ? 76.739 153.489 283.164 1.00 34.68 249 SER A N 1
ATOM 3424 C CA . SER A 1 249 ? 75.777 152.612 283.792 1.00 40.82 249 SER A CA 1
ATOM 3425 C C . SER A 1 249 ? 76.437 151.242 283.987 1.00 34.80 249 SER A C 1
ATOM 3426 O O . SER A 1 249 ? 76.142 150.284 283.262 1.00 35.74 249 SER A O 1
ATOM 3434 N N . MET A 1 250 ? 77.292 151.169 285.019 1.00 37.92 250 MET A N 1
ATOM 3435 C CA . MET A 1 250 ? 78.088 149.997 285.354 1.00 44.16 250 MET A CA 1
ATOM 3436 C C . MET A 1 250 ? 77.831 149.522 286.787 1.00 40.52 250 MET A C 1
ATOM 3437 O O . MET A 1 250 ? 78.567 148.670 287.293 1.00 40.76 250 MET A O 1
ATOM 3451 N N . GLY A 1 251 ? 76.783 150.014 287.434 1.00 35.96 251 GLY A N 1
ATOM 3452 C CA . GLY A 1 251 ? 76.457 149.596 288.785 1.00 36.68 251 GLY A CA 1
ATOM 3453 C C . GLY A 1 251 ? 77.238 150.396 289.839 1.00 36.95 251 GLY A C 1
ATOM 3454 O O . GLY A 1 251 ? 77.871 151.427 289.575 1.00 36.54 251 GLY A O 1
ATOM 3458 N N . SER A 1 252 ? 77.182 149.882 291.057 1.00 37.75 252 SER A N 1
ATOM 3459 C CA . SER A 1 252 ? 77.536 150.640 292.261 1.00 45.49 252 SER A CA 1
ATOM 3460 C C . SER A 1 252 ? 78.258 149.733 293.233 1.00 39.14 252 SER A C 1
ATOM 3461 O O . SER A 1 252 ? 78.008 148.530 293.256 1.00 41.50 252 SER A O 1
ATOM 3469 N N . ILE A 1 253 ? 79.131 150.313 294.061 1.00 44.49 253 ILE A N 1
ATOM 3470 C CA . ILE A 1 253 ? 79.745 149.598 295.178 1.00 44.02 253 ILE A CA 1
ATOM 3471 C C . ILE A 1 253 ? 79.365 150.307 296.479 1.00 53.51 253 ILE A C 1
ATOM 3472 O O . ILE A 1 253 ? 79.364 151.540 296.546 1.00 40.50 253 ILE A O 1
ATOM 3488 N N . ARG A 1 254 ? 79.054 149.537 297.516 1.00 51.76 254 ARG A N 1
ATOM 3489 C CA . ARG A 1 254 ? 78.597 150.132 298.773 1.00 56.75 254 ARG A CA 1
ATOM 3490 C C . ARG A 1 254 ? 79.600 150.105 299.918 1.00 59.86 254 ARG A C 1
ATOM 3491 O O . ARG A 1 254 ? 79.633 151.060 300.701 1.00 55.45 254 ARG A O 1
ATOM 3512 N N . HIS A 1 255 ? 80.432 149.075 300.040 1.00 52.91 255 HIS A N 1
ATOM 3513 C CA . HIS A 1 255 ? 81.349 148.970 301.186 1.00 64.52 255 HIS A CA 1
ATOM 3514 C C . HIS A 1 255 ? 80.607 149.252 302.495 1.00 60.69 255 HIS A C 1
ATOM 3515 O O . HIS A 1 255 ? 80.951 150.144 303.279 1.00 60.18 255 HIS A O 1
ATOM 3529 N N . ASP A 1 256 ? 79.552 148.480 302.714 1.00 52.44 256 ASP A N 1
ATOM 3530 C CA . ASP A 1 256 ? 78.756 148.588 303.923 1.00 51.97 256 ASP A CA 1
ATOM 3531 C C . ASP A 1 256 ? 78.927 147.325 304.768 1.00 59.46 256 ASP A C 1
ATOM 3532 O O . ASP A 1 256 ? 77.997 146.860 305.418 1.00 49.92 256 ASP A O 1
ATOM 3541 N N . GLY A 1 257 ? 80.137 146.753 304.754 1.00 54.54 257 GLY A N 1
ATOM 3542 C CA . GLY A 1 257 ? 80.433 145.626 305.630 1.00 52.03 257 GLY A CA 1
ATOM 3543 C C . GLY A 1 257 ? 80.304 145.967 307.097 1.00 51.80 257 GLY A C 1
ATOM 3544 O O . GLY A 1 257 ? 79.981 145.101 307.917 1.00 53.10 257 GLY A O 1
ATOM 3548 N N . TYR A 1 258 ? 80.483 147.237 307.445 1.00 51.27 258 TYR A N 1
ATOM 3549 C CA . TYR A 1 258 ? 80.336 147.620 308.842 1.00 52.21 258 TYR A CA 1
ATOM 3550 C C . TYR A 1 258 ? 78.956 147.281 309.398 1.00 52.60 258 TYR A C 1
ATOM 3551 O O . TYR A 1 258 ? 78.798 147.281 310.620 1.00 53.70 258 TYR A O 1
ATOM 3569 N N . LEU A 1 259 ? 77.956 147.017 308.538 1.00 56.08 259 LEU A N 1
ATOM 3570 C CA . LEU A 1 259 ? 76.609 146.611 308.955 1.00 52.21 259 LEU A CA 1
ATOM 3571 C C . LEU A 1 259 ? 76.421 145.100 308.982 1.00 60.47 259 LEU A C 1
ATOM 3572 O O . LEU A 1 259 ? 75.287 144.635 309.167 1.00 59.49 259 LEU A O 1
ATOM 3588 N N . LYS A 1 260 ? 77.493 144.328 308.782 1.00 58.07 260 LYS A N 1
ATOM 3589 C CA . LYS A 1 260 ? 77.354 142.898 308.503 1.00 67.32 260 LYS A CA 1
ATOM 3590 C C . LYS A 1 260 ? 76.706 142.145 309.656 1.00 61.96 260 LYS A C 1
ATOM 3591 O O . LYS A 1 260 ? 75.908 141.226 309.435 1.00 85.88 260 LYS A O 1
ATOM 3595 N N . ASN A 1 261 ? 77.022 142.525 310.892 1.00 65.00 261 ASN A N 1
ATOM 3596 C CA . ASN A 1 261 ? 76.550 141.779 312.051 1.00 79.16 261 ASN A CA 1
ATOM 3597 C C . ASN A 1 261 ? 75.090 142.036 312.401 1.00 69.08 261 ASN A C 1
ATOM 3598 O O . ASN A 1 261 ? 74.585 141.395 313.323 1.00 62.93 261 ASN A O 1
ATOM 3609 N N . LEU A 1 262 ? 74.413 142.968 311.739 1.00 75.03 262 LEU A N 1
ATOM 3610 C CA . LEU A 1 262 ? 73.071 143.373 312.146 1.00 70.13 262 LEU A CA 1
ATOM 3611 C C . LEU A 1 262 ? 71.960 142.654 311.386 1.00 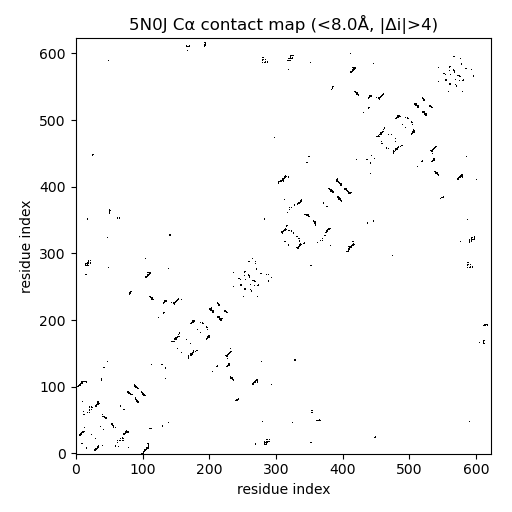65.23 262 LEU A C 1
ATOM 3612 O O . LEU A 1 262 ? 70.778 142.906 311.656 1.00 67.71 262 LEU A O 1
ATOM 3628 N N . ASP A 1 263 ? 72.308 141.787 310.437 1.00 78.83 263 ASP A N 1
ATOM 3629 C CA . ASP A 1 263 ? 71.338 140.972 309.706 1.00 80.85 263 ASP A CA 1
ATOM 3630 C C . ASP A 1 263 ? 70.176 141.816 309.179 1.00 85.47 263 ASP A C 1
ATOM 3631 O O . ASP A 1 263 ? 69.005 141.455 309.303 1.00 90.08 263 ASP A O 1
ATOM 3635 N N . LEU A 1 264 ? 70.510 142.938 308.551 1.00 76.59 264 LEU A N 1
ATOM 3636 C CA . LEU A 1 264 ? 69.487 143.832 308.033 1.00 53.21 264 LEU A CA 1
ATOM 3637 C C . LEU A 1 264 ? 68.874 143.244 306.769 1.00 61.77 264 LEU A C 1
ATOM 3638 O O . LEU A 1 264 ? 69.564 142.625 305.953 1.00 63.74 264 LEU A O 1
ATOM 3654 N N . LEU A 1 265 ? 67.571 143.442 306.608 1.00 76.97 265 LEU A N 1
ATOM 3655 C CA . LEU A 1 265 ? 66.892 143.010 305.395 1.00 66.35 265 LEU A CA 1
ATOM 3656 C C . LEU A 1 265 ? 67.304 143.899 304.228 1.00 59.16 265 LEU A C 1
ATOM 3657 O O . LEU A 1 265 ? 67.319 145.130 304.349 1.00 54.29 265 LEU A O 1
ATOM 3673 N N . THR A 1 266 ? 67.669 143.277 303.101 1.00 50.33 266 THR A N 1
ATOM 3674 C CA . THR A 1 266 ? 68.119 144.010 301.927 1.00 57.88 266 THR A CA 1
ATOM 3675 C C . THR A 1 266 ? 67.368 143.552 300.683 1.00 61.42 266 THR A C 1
ATOM 3676 O O . THR A 1 266 ? 66.751 142.486 300.645 1.00 60.93 266 THR A O 1
ATOM 3687 N N . ASP A 1 267 ? 67.458 144.379 299.648 1.00 70.61 267 ASP A N 1
ATOM 3688 C CA . ASP A 1 267 ? 66.914 144.060 298.334 1.00 63.71 267 ASP A CA 1
ATOM 3689 C C . ASP A 1 267 ? 67.952 144.546 297.329 1.00 71.92 267 ASP A C 1
ATOM 3690 O O . ASP A 1 267 ? 68.074 145.751 297.087 1.00 69.56 267 ASP A O 1
ATOM 3699 N N . GLY A 1 268 ? 68.723 143.613 296.782 1.00 62.50 268 GLY A N 1
ATOM 3700 C CA . GLY A 1 268 ? 69.674 143.965 295.741 1.00 71.33 268 GLY A CA 1
ATOM 3701 C C . GLY A 1 268 ? 70.743 144.944 296.179 1.00 70.69 268 GLY A C 1
ATOM 3702 O O . GLY A 1 268 ? 71.157 145.806 295.392 1.00 85.83 268 GLY A O 1
ATOM 3706 N N . GLY A 1 269 ? 71.210 144.829 297.417 1.00 55.85 269 GLY A N 1
ATOM 3707 C CA . GLY A 1 269 ? 72.192 145.745 297.939 1.00 59.78 269 GLY A CA 1
ATOM 3708 C C . GLY A 1 269 ? 71.610 146.937 298.667 1.00 54.86 269 GLY A C 1
ATOM 3709 O O . GLY A 1 269 ? 72.250 147.461 299.584 1.00 69.57 269 GLY A O 1
ATOM 3713 N N . ASP A 1 270 ? 70.409 147.373 298.300 1.00 51.71 270 ASP A N 1
ATOM 3714 C CA . ASP A 1 270 ? 69.767 148.460 299.027 1.00 61.88 270 ASP A CA 1
ATOM 3715 C C . ASP A 1 270 ? 69.111 147.901 300.284 1.00 66.47 270 ASP A C 1
ATOM 3716 O O . ASP A 1 270 ? 68.563 146.794 300.273 1.00 61.76 270 ASP A O 1
ATOM 3725 N N . ILE A 1 271 ? 69.165 148.678 301.368 1.00 54.38 271 ILE A N 1
ATOM 3726 C CA . ILE A 1 271 ? 68.570 148.294 302.644 1.00 52.85 271 ILE A CA 1
ATOM 3727 C C . ILE A 1 271 ? 67.105 148.712 302.640 1.00 45.39 271 ILE A C 1
ATOM 3728 O O . ILE A 1 271 ? 66.770 149.848 302.276 1.00 44.95 271 ILE A O 1
ATOM 3744 N N . VAL A 1 272 ? 66.239 147.811 303.023 1.00 54.02 272 VAL A N 1
ATOM 3745 C CA . VAL A 1 272 ? 64.810 148.100 303.024 1.00 47.97 272 VAL A CA 1
ATOM 3746 C C . VAL A 1 272 ? 64.442 148.747 304.344 1.00 50.89 272 VAL A C 1
ATOM 3747 O O . VAL A 1 272 ? 64.923 148.344 305.413 1.00 48.06 272 VAL A O 1
ATOM 3760 N N . THR A 1 273 ? 63.646 149.809 304.257 1.00 46.45 273 THR A N 1
ATOM 3761 C CA . THR A 1 273 ? 63.222 150.564 305.419 1.00 49.86 273 THR A CA 1
ATOM 3762 C C . THR A 1 273 ? 61.733 150.859 305.340 1.00 51.68 273 THR A C 1
ATOM 3763 O O . THR A 1 273 ? 61.115 150.784 304.276 1.00 46.48 273 THR A O 1
ATOM 3774 N N . GLU A 1 274 ? 61.187 151.249 306.486 1.00 48.55 274 GLU A N 1
ATOM 3775 C CA . GLU A 1 274 ? 59.877 151.859 306.571 1.00 56.10 274 GLU A CA 1
ATOM 3776 C C . GLU A 1 274 ? 59.951 153.288 306.039 1.00 49.20 274 GLU A C 1
ATOM 3777 O O . GLU A 1 274 ? 61.002 153.770 305.601 1.00 47.41 274 GLU A O 1
ATOM 3789 N N . TYR A 1 275 ? 58.811 153.973 306.072 1.00 54.07 275 TYR A N 1
ATOM 3790 C CA . TYR A 1 275 ? 58.754 155.345 305.582 1.00 57.76 275 TYR A CA 1
ATOM 3791 C C . TYR A 1 275 ? 59.694 156.257 306.362 1.00 60.10 275 TYR A C 1
ATOM 3792 O O . TYR A 1 275 ? 60.313 157.153 305.778 1.00 64.49 275 TYR A O 1
ATOM 3810 N N . ASP A 1 276 ? 59.788 156.069 307.683 1.00 62.72 276 ASP A N 1
ATOM 3811 C CA . ASP A 1 276 ? 60.635 156.914 308.523 1.00 48.99 276 ASP A CA 1
ATOM 3812 C C . ASP A 1 276 ? 62.089 156.451 308.562 1.00 46.30 276 ASP A C 1
ATOM 3813 O O . ASP A 1 276 ? 62.826 156.908 309.429 1.00 49.66 276 ASP A O 1
ATOM 3822 N N . CYS A 1 277 ? 62.480 155.539 307.670 1.00 46.00 277 CYS A N 1
ATOM 3823 C CA . CYS A 1 277 ? 63.824 155.020 307.445 1.00 45.83 277 CYS A CA 1
ATOM 3824 C C . CYS A 1 277 ? 64.250 153.968 308.458 1.00 48.30 277 CYS A C 1
ATOM 3825 O O . CYS A 1 277 ? 65.449 153.581 308.430 1.00 47.10 277 CYS A O 1
ATOM 3833 N N . ARG A 1 278 ? 63.358 153.495 309.339 1.00 57.04 278 ARG A N 1
ATOM 3834 C CA . ARG A 1 278 ? 63.705 152.384 310.219 1.00 69.20 278 ARG A CA 1
ATOM 3835 C C . ARG A 1 278 ? 63.998 151.145 309.398 1.00 49.58 278 ARG A C 1
ATOM 3836 O O . ARG A 1 278 ? 63.279 150.830 308.452 1.00 50.14 278 ARG A O 1
ATOM 3857 N N . THR A 1 279 ? 65.070 150.448 309.750 1.00 50.16 279 THR A N 1
ATOM 3858 C CA . THR A 1 279 ? 65.432 149.204 309.084 1.00 50.39 279 THR A CA 1
ATOM 3859 C C . THR A 1 279 ? 64.745 148.043 309.802 1.00 51.97 279 THR A C 1
ATOM 3860 O O . THR A 1 279 ? 63.944 148.241 310.712 1.00 52.77 279 THR A O 1
ATOM 3871 N N . SER A 1 280 ? 65.083 146.812 309.426 1.00 62.19 280 SER A N 1
ATOM 3872 C CA . SER A 1 280 ? 64.549 145.650 310.123 1.00 55.75 280 SER A CA 1
ATOM 3873 C C . SER A 1 280 ? 65.114 145.493 311.526 1.00 57.08 280 SER A C 1
ATOM 3874 O O . SER A 1 280 ? 64.502 144.812 312.354 1.00 67.60 280 SER A O 1
ATOM 3882 N N . HIS A 1 281 ? 66.272 146.086 311.805 1.00 60.93 281 HIS A N 1
ATOM 3883 C CA . HIS A 1 281 ? 66.901 146.002 313.117 1.00 69.92 281 HIS A CA 1
ATOM 3884 C C . HIS A 1 281 ? 66.511 147.212 313.963 1.00 63.95 281 HIS A C 1
ATOM 3885 O O . HIS A 1 281 ? 66.721 148.351 313.524 1.00 59.32 281 HIS A O 1
ATOM 3899 N N . PRO A 1 282 ? 65.952 147.025 315.160 1.00 65.55 282 PRO A N 1
ATOM 3900 C CA . PRO A 1 282 ? 65.500 148.176 315.957 1.00 57.56 282 PRO A CA 1
ATOM 3901 C C . PRO A 1 282 ? 66.616 149.173 316.255 1.00 67.66 282 PRO A C 1
ATOM 3902 O O . PRO A 1 282 ? 67.772 148.812 316.502 1.00 66.42 282 PRO A O 1
ATOM 3913 N N . ARG A 1 283 ? 66.243 150.447 316.237 1.00 62.97 283 ARG A N 1
ATOM 3914 C CA . ARG A 1 283 ? 67.105 151.584 316.531 1.00 62.33 283 ARG A CA 1
ATOM 3915 C C . ARG A 1 283 ? 68.208 151.822 315.508 1.00 56.53 283 ARG A C 1
ATOM 3916 O O . ARG A 1 283 ? 69.085 152.653 315.759 1.00 54.91 283 ARG A O 1
ATOM 3937 N N . VAL A 1 284 ? 68.206 151.146 314.366 1.00 53.53 284 VAL A N 1
ATOM 3938 C CA . VAL A 1 284 ? 69.098 151.519 313.271 1.00 52.22 284 VAL A CA 1
ATOM 3939 C C . VAL A 1 284 ? 68.273 151.983 312.074 1.00 50.86 284 VAL A C 1
ATOM 3940 O O . VAL A 1 284 ? 67.313 151.316 311.666 1.00 50.99 284 VAL A O 1
ATOM 3953 N N . PHE A 1 285 ? 68.664 153.131 311.520 1.00 65.89 285 PHE A N 1
ATOM 3954 C CA . PHE A 1 285 ? 68.052 153.752 310.356 1.00 48.60 285 PHE A CA 1
ATOM 3955 C C . PHE A 1 285 ? 69.030 153.760 309.183 1.00 55.05 285 PHE A C 1
ATOM 3956 O O . PHE A 1 285 ? 70.248 153.651 309.364 1.00 47.52 285 PHE A O 1
ATOM 3973 N N . ALA A 1 286 ? 68.476 153.851 307.967 1.00 46.32 286 ALA A N 1
ATOM 3974 C CA . ALA A 1 286 ? 69.250 153.938 306.736 1.00 45.29 286 ALA A CA 1
ATOM 3975 C C . ALA A 1 286 ? 68.692 155.037 305.836 1.00 44.11 286 ALA A C 1
ATOM 3976 O O . ALA A 1 286 ? 67.482 155.101 305.594 1.00 43.97 286 ALA A O 1
ATOM 3983 N N . LEU A 1 287 ? 69.579 155.895 305.339 1.00 43.34 287 LEU A N 1
ATOM 3984 C CA . LEU A 1 287 ? 69.215 157.086 304.581 1.00 42.34 287 LEU A CA 1
ATOM 3985 C C . LEU A 1 287 ? 69.665 156.970 303.129 1.00 57.22 287 LEU A C 1
ATOM 3986 O O . LEU A 1 287 ? 70.530 156.164 302.785 1.00 42.05 287 LEU A O 1
ATOM 4002 N N . GLY A 1 288 ? 69.032 157.771 302.275 1.00 40.59 288 GLY A N 1
ATOM 4003 C CA . GLY A 1 288 ? 69.662 158.205 301.039 1.00 41.61 288 GLY A CA 1
ATOM 4004 C C . GLY A 1 288 ? 69.939 157.102 300.023 1.00 39.43 288 GLY A C 1
ATOM 4005 O O . GLY A 1 288 ? 69.134 156.192 299.802 1.00 39.63 288 GLY A O 1
ATOM 4009 N N . ASP A 1 289 ? 71.118 157.176 299.408 1.00 39.06 289 ASP A N 1
ATOM 4010 C CA . ASP A 1 289 ? 71.415 156.258 298.304 1.00 51.14 289 ASP A CA 1
ATOM 4011 C C . ASP A 1 289 ? 71.526 154.824 298.778 1.00 39.51 289 ASP A C 1
ATOM 4012 O O . ASP A 1 289 ? 71.359 153.902 297.973 1.00 50.94 289 ASP A O 1
ATOM 4021 N N . LEU A 1 290 ? 71.746 154.623 300.078 1.00 41.75 290 LEU A N 1
ATOM 4022 C CA . LEU A 1 290 ? 71.890 153.287 300.640 1.00 41.31 290 LEU A CA 1
ATOM 4023 C C . LEU A 1 290 ? 70.541 152.586 300.839 1.00 41.75 290 LEU A C 1
ATOM 4024 O O . LEU A 1 290 ? 70.483 151.351 300.837 1.00 50.63 290 LEU A O 1
ATOM 4040 N N . LYS A 1 291 ? 69.458 153.327 301.010 1.00 42.89 291 LYS A N 1
ATOM 4041 C CA . LYS A 1 291 ? 68.151 152.687 301.125 1.00 52.90 291 LYS A CA 1
ATOM 4042 C C . LYS A 1 291 ? 67.497 152.503 299.753 1.00 41.74 291 LYS A C 1
ATOM 4043 O O . LYS A 1 291 ? 67.853 153.155 298.764 1.00 54.71 291 LYS A O 1
ATOM 4062 N N . LYS A 1 292 ? 66.514 151.609 299.715 1.00 55.03 292 LYS A N 1
ATOM 4063 C CA . LYS A 1 292 ? 65.762 151.360 298.495 1.00 47.97 292 LYS A CA 1
ATOM 4064 C C . LYS A 1 292 ? 64.930 152.595 298.179 1.00 51.91 292 LYS A C 1
ATOM 4065 O O . LYS A 1 292 ? 64.190 153.084 299.037 1.00 52.78 292 LYS A O 1
ATOM 4074 N N . GLY A 1 293 ? 65.099 153.131 296.983 1.00 44.61 293 GLY A N 1
ATOM 4075 C CA . GLY A 1 293 ? 64.424 154.350 296.583 1.00 45.28 293 GLY A CA 1
ATOM 4076 C C . GLY A 1 293 ? 65.247 155.109 295.559 1.00 41.92 293 GLY A C 1
ATOM 4077 O O . GLY A 1 293 ? 66.299 154.660 295.119 1.00 51.69 293 GLY A O 1
ATOM 4081 N N . LEU A 1 294 ? 64.736 156.288 295.202 1.00 45.91 294 LEU A N 1
ATOM 4082 C CA . LEU A 1 294 ? 65.409 157.204 294.284 1.00 54.23 294 LEU A CA 1
ATOM 4083 C C . LEU A 1 294 ? 66.706 157.743 294.867 1.00 56.26 294 LEU A C 1
ATOM 4084 O O . LEU A 1 294 ? 66.735 158.188 296.015 1.00 46.48 294 LEU A O 1
ATOM 4099 N N . ASN A 1 295 ? 67.767 157.790 294.046 1.00 36.63 295 ASN A N 1
ATOM 4100 C CA . ASN A 1 295 ? 69.036 158.374 294.492 1.00 41.33 295 ASN A CA 1
ATOM 4101 C C . ASN A 1 295 ? 69.061 159.844 294.081 1.00 45.52 295 ASN A C 1
ATOM 4102 O O . ASN A 1 295 ? 69.478 160.204 292.981 1.00 51.74 295 ASN A O 1
ATOM 4113 N N . GLN A 1 296 ? 68.601 160.708 294.981 1.00 35.99 296 GLN A N 1
ATOM 4114 C CA . GLN A 1 296 ? 68.716 162.149 294.827 1.00 35.73 296 GLN A CA 1
ATOM 4115 C C . GLN A 1 296 ? 69.083 162.781 296.173 1.00 36.26 296 GLN A C 1
ATOM 4116 O O . GLN A 1 296 ? 68.782 162.252 297.249 1.00 36.80 296 GLN A O 1
ATOM 4130 N N . VAL A 1 297 ? 69.714 163.951 296.086 1.00 27.04 297 VAL A N 1
ATOM 4131 C CA . VAL A 1 297 ? 69.985 164.748 297.267 1.00 27.17 297 VAL A CA 1
ATOM 4132 C C . VAL A 1 297 ? 68.684 165.046 298.015 1.00 37.73 297 VAL A C 1
ATOM 4133 O O . VAL A 1 297 ? 68.614 164.888 299.235 1.00 32.86 297 VAL A O 1
ATOM 4146 N N . SER A 1 298 ? 67.655 165.516 297.301 1.00 40.37 298 SER A N 1
ATOM 4147 C CA . SER A 1 298 ? 66.385 165.872 297.952 1.00 32.98 298 SER A CA 1
ATOM 4148 C C . SER A 1 298 ? 65.848 164.729 298.796 1.00 30.76 298 SER A C 1
ATOM 4149 O O . SER A 1 298 ? 65.420 164.929 299.934 1.00 29.66 298 SER A O 1
ATOM 4157 N N . ILE A 1 299 ? 65.876 163.521 298.261 1.00 30.71 299 ILE A N 1
ATOM 4158 C CA . ILE A 1 299 ? 65.397 162.356 298.994 1.00 30.35 299 ILE A CA 1
ATOM 4159 C C . ILE A 1 299 ? 66.268 162.095 300.230 1.00 37.29 299 ILE A C 1
ATOM 4160 O O . ILE A 1 299 ? 65.765 161.834 301.329 1.00 32.94 299 ILE A O 1
ATOM 4176 N N . ALA A 1 300 ? 67.583 162.135 300.062 1.00 35.50 300 ALA A N 1
ATOM 4177 C CA . ALA A 1 300 ? 68.498 161.901 301.190 1.00 30.67 300 ALA A CA 1
ATOM 4178 C C . ALA A 1 300 ? 68.281 162.912 302.295 1.00 30.86 300 ALA A C 1
ATOM 4179 O O . ALA A 1 300 ? 68.293 162.563 303.483 1.00 32.45 300 ALA A O 1
ATOM 4186 N N . VAL A 1 301 ? 68.151 164.183 301.933 1.00 30.16 301 VAL A N 1
ATOM 4187 C CA . VAL A 1 301 ? 67.974 165.211 302.935 1.00 30.29 301 VAL A CA 1
ATOM 4188 C C . VAL A 1 301 ? 66.682 164.990 303.720 1.00 31.16 301 VAL A C 1
ATOM 4189 O O . VAL A 1 301 ? 66.653 165.168 304.944 1.00 31.75 301 VAL A O 1
ATOM 4202 N N . ALA A 1 302 ? 65.574 164.673 303.017 1.00 31.26 302 ALA A N 1
ATOM 4203 C CA . ALA A 1 302 ? 64.309 164.447 303.697 1.00 32.11 302 ALA A CA 1
ATOM 4204 C C . ALA A 1 302 ? 64.382 163.202 304.558 1.00 33.11 302 ALA A C 1
ATOM 4205 O O . ALA A 1 302 ? 63.792 163.157 305.640 1.00 33.91 302 ALA A O 1
ATOM 4212 N N . ASP A 1 303 ? 65.093 162.181 304.083 1.00 33.09 303 ASP A N 1
ATOM 4213 C CA . ASP A 1 303 ? 65.326 160.997 304.898 1.00 36.18 303 ASP A CA 1
ATOM 4214 C C . ASP A 1 303 ? 65.958 161.392 306.231 1.00 34.38 303 ASP A C 1
ATOM 4215 O O . ASP A 1 303 ? 65.579 160.882 307.289 1.00 37.04 303 ASP A O 1
ATOM 4224 N N . GLY A 1 304 ? 66.949 162.285 306.190 1.00 36.58 304 GLY A N 1
ATOM 4225 C CA . GLY A 1 304 ? 67.580 162.734 307.420 1.00 53.00 304 GLY A CA 1
ATOM 4226 C C . GLY A 1 304 ? 66.585 163.371 308.362 1.00 51.88 304 GLY A C 1
ATOM 4227 O O . GLY A 1 304 ? 66.682 163.232 309.587 1.00 39.29 304 GLY A O 1
ATOM 4231 N N . THR A 1 305 ? 65.649 164.134 307.800 1.00 34.10 305 THR A N 1
ATOM 4232 C CA . THR A 1 305 ? 64.604 164.760 308.601 1.00 34.86 305 THR A CA 1
ATOM 4233 C C . THR A 1 305 ? 63.705 163.727 309.262 1.00 41.62 305 THR A C 1
ATOM 4234 O O . THR A 1 305 ? 63.335 163.858 310.438 1.00 36.51 305 THR A O 1
ATOM 4245 N N . LEU A 1 306 ? 63.324 162.709 308.513 1.00 36.91 306 LEU A N 1
ATOM 4246 C CA . LEU A 1 306 ? 62.397 161.721 309.028 1.00 39.65 306 LEU A CA 1
ATOM 4247 C C . LEU A 1 306 ? 63.062 160.852 310.077 1.00 38.66 306 LEU A C 1
ATOM 4248 O O . LEU A 1 306 ? 62.463 160.577 311.125 1.00 41.53 306 LEU A O 1
ATOM 4264 N N . ALA A 1 307 ? 64.306 160.417 309.824 1.00 37.49 307 ALA A N 1
ATOM 4265 C CA . ALA A 1 307 ? 64.976 159.551 310.792 1.00 38.30 307 ALA A CA 1
ATOM 4266 C C . ALA A 1 307 ? 65.232 160.296 312.095 1.00 38.67 307 ALA A C 1
ATOM 4267 O O . ALA A 1 307 ? 64.955 159.771 313.177 1.00 39.72 307 ALA A O 1
ATOM 4274 N N . ALA A 1 308 ? 65.724 161.530 312.013 1.00 44.85 308 ALA A N 1
ATOM 4275 C CA . ALA A 1 308 ? 66.032 162.296 313.221 1.00 38.18 308 ALA A CA 1
ATOM 4276 C C . ALA A 1 308 ? 64.777 162.551 314.045 1.00 45.07 308 ALA A C 1
ATOM 4277 O O . ALA A 1 308 ? 64.815 162.552 315.290 1.00 39.80 308 ALA A O 1
ATOM 4284 N N . THR A 1 309 ? 63.670 162.823 313.365 1.00 44.34 309 THR A N 1
ATOM 4285 C CA . THR A 1 309 ? 62.423 163.102 314.061 1.00 43.32 309 THR A CA 1
ATOM 4286 C C . THR A 1 309 ? 61.857 161.843 314.697 1.00 40.69 309 THR A C 1
ATOM 4287 O O . THR A 1 309 ? 61.382 161.886 315.829 1.00 41.58 309 THR A O 1
ATOM 4298 N N . ALA A 1 310 ? 61.889 160.717 313.986 1.00 44.48 310 ALA A N 1
ATOM 4299 C CA . ALA A 1 310 ? 61.490 159.456 314.602 1.00 45.89 310 ALA A CA 1
ATOM 4300 C C . ALA A 1 310 ? 62.326 159.170 315.853 1.00 49.66 310 ALA A C 1
ATOM 4301 O O . ALA A 1 310 ? 61.806 158.685 316.864 1.00 43.83 310 ALA A O 1
ATOM 4308 N N . ILE A 1 311 ? 63.628 159.432 315.794 1.00 48.62 311 ILE A N 1
ATOM 4309 C CA . ILE A 1 311 ? 64.490 159.133 316.932 1.00 42.75 311 ILE A CA 1
ATOM 4310 C C . ILE A 1 311 ? 64.153 160.027 318.114 1.00 43.92 311 ILE A C 1
ATOM 4311 O O . ILE A 1 311 ? 64.044 159.558 319.252 1.00 44.34 311 ILE A O 1
ATOM 4327 N N . TRP A 1 312 ? 64.034 161.331 317.859 1.00 46.45 312 TRP A N 1
ATOM 4328 C CA . TRP A 1 312 ? 63.667 162.268 318.904 1.00 42.81 312 TRP A CA 1
ATOM 4329 C C . TRP A 1 312 ? 62.363 161.851 319.560 1.00 49.39 312 TRP A C 1
ATOM 4330 O O . TRP A 1 312 ? 62.249 161.872 320.790 1.00 44.84 312 TRP A O 1
ATOM 4351 N N . LYS A 1 313 ? 61.379 161.433 318.754 1.00 43.86 313 LYS A N 1
ATOM 4352 C CA . LYS A 1 313 ? 60.096 161.004 319.303 1.00 47.21 313 LYS A CA 1
ATOM 4353 C C . LYS A 1 313 ? 60.262 159.810 320.237 1.00 46.18 313 LYS A C 1
ATOM 4354 O O . LYS A 1 313 ? 59.728 159.812 321.349 1.00 47.19 313 LYS A O 1
ATOM 4362 N N . GLU A 1 314 ? 61.030 158.794 319.829 1.00 49.22 314 GLU A N 1
ATOM 4363 C CA . GLU A 1 314 ? 61.266 157.661 320.729 1.00 59.18 314 GLU A CA 1
ATOM 4364 C C . GLU A 1 314 ? 61.895 158.116 322.039 1.00 60.85 314 GLU A C 1
ATOM 4365 O O . GLU A 1 314 ? 61.483 157.686 323.121 1.00 64.40 314 GLU A O 1
ATOM 4377 N N . ILE A 1 315 ? 62.946 158.931 321.950 1.00 55.38 315 ILE A N 1
ATOM 4378 C CA . ILE A 1 315 ? 63.672 159.367 323.138 1.00 55.81 315 ILE A CA 1
ATOM 4379 C C . ILE A 1 315 ? 62.772 160.197 324.031 1.00 51.67 315 ILE A C 1
ATOM 4380 O O . ILE A 1 315 ? 62.787 160.049 325.252 1.00 53.14 315 ILE A O 1
ATOM 4396 N N . ARG A 1 316 ? 61.987 161.090 323.435 1.00 65.35 316 ARG A N 1
ATOM 4397 C CA . ARG A 1 316 ? 61.140 161.981 324.214 1.00 61.51 316 ARG A CA 1
ATOM 4398 C C . ARG A 1 316 ? 60.082 161.191 324.974 1.00 70.49 316 ARG A C 1
ATOM 4399 O O . ARG A 1 316 ? 59.780 161.496 326.137 1.00 59.79 316 ARG A O 1
ATOM 4420 N N . ARG A 1 317 ? 59.514 160.164 324.340 1.00 61.77 317 ARG A N 1
ATOM 4421 C CA . ARG A 1 317 ? 58.519 159.330 325.007 1.00 62.33 317 ARG A CA 1
ATOM 4422 C C . ARG A 1 317 ? 59.133 158.396 326.043 1.00 88.07 317 ARG A C 1
ATOM 4423 O O . ARG A 1 317 ? 58.388 157.782 326.810 1.00 88.79 317 ARG A O 1
ATOM 4427 N N . ALA A 1 318 ? 60.455 158.268 326.083 1.00 98.62 318 ALA A N 1
ATOM 4428 C CA . ALA A 1 318 ? 61.115 157.364 327.024 1.00 99.34 318 ALA A CA 1
ATOM 4429 C C . ALA A 1 318 ? 61.436 157.999 328.392 1.00 95.01 318 ALA A C 1
ATOM 4430 O O . ALA A 1 318 ? 61.629 159.211 328.523 1.00 86.25 318 ALA A O 1
ATOM 4437 N N . ASP B 1 12 ? 47.578 184.133 276.660 1.00 78.63 12 ASP B N 1
ATOM 4438 C CA . ASP B 1 12 ? 46.524 183.917 275.668 1.00 101.67 12 ASP B CA 1
ATOM 4439 C C . ASP B 1 12 ? 46.808 182.641 274.879 1.00 116.11 12 ASP B C 1
ATOM 4440 O O . ASP B 1 12 ? 45.892 181.924 274.467 1.00 109.68 12 ASP B O 1
ATOM 4444 N N . GLU B 1 13 ? 48.096 182.377 274.660 1.00 125.61 13 GLU B N 1
ATOM 4445 C CA . GLU B 1 13 ? 48.516 181.078 274.152 1.00 117.30 13 GLU B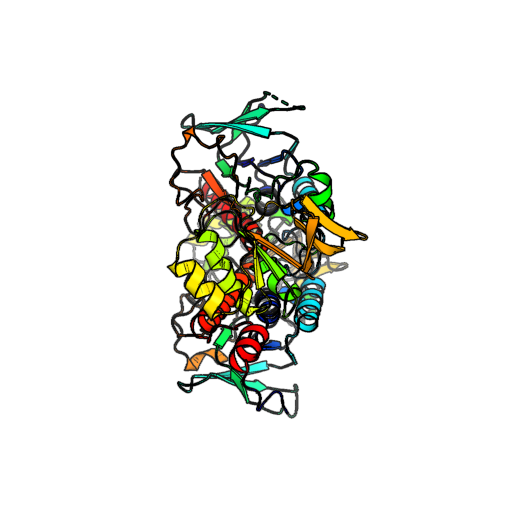 CA 1
ATOM 4446 C C . GLU B 1 13 ? 48.546 180.048 275.274 1.00 123.12 13 GLU B C 1
ATOM 4447 O O . GLU B 1 13 ? 48.078 178.917 275.097 1.00 130.82 13 GLU B O 1
ATOM 4451 N N . LYS B 1 14 ? 49.084 180.434 276.435 1.00 97.19 14 LYS B N 1
ATOM 4452 C CA . LYS B 1 14 ? 49.065 179.600 277.629 1.00 89.95 14 LYS B CA 1
ATOM 4453 C C . LYS B 1 14 ? 47.720 178.902 277.809 1.00 86.75 14 LYS B C 1
ATOM 4454 O O . LYS B 1 14 ? 47.663 177.759 278.273 1.00 86.46 14 LYS B O 1
ATOM 4473 N N . GLN B 1 15 ? 46.630 179.576 277.444 1.00 81.66 15 GLN B N 1
ATOM 4474 C CA . GLN B 1 15 ? 45.300 179.054 277.730 1.00 80.13 15 GLN B CA 1
ATOM 4475 C C . GLN B 1 15 ? 44.929 177.906 276.798 1.00 83.88 15 GLN B C 1
ATOM 4476 O O . GLN B 1 15 ? 44.414 176.874 277.246 1.00 78.34 15 GLN B O 1
ATOM 4490 N N . ALA B 1 16 ? 45.154 178.078 275.493 1.00 88.37 16 ALA B N 1
ATOM 4491 C CA . ALA B 1 16 ? 44.898 177.007 274.539 1.00 85.39 16 ALA B CA 1
ATOM 4492 C C . ALA B 1 16 ? 45.966 175.922 274.568 1.00 70.68 16 ALA B C 1
ATOM 4493 O O . ALA B 1 16 ? 45.713 174.812 274.093 1.00 75.42 16 ALA B O 1
ATOM 4500 N N . GLN B 1 17 ? 47.146 176.206 275.100 1.00 72.21 17 GLN B N 1
ATOM 4501 C CA . GLN B 1 17 ? 48.152 175.167 275.242 1.00 69.95 17 GLN B CA 1
ATOM 4502 C C . GLN B 1 17 ? 47.723 174.139 276.285 1.00 60.83 17 GLN B C 1
ATOM 4503 O O . GLN B 1 17 ? 47.349 174.493 277.402 1.00 61.03 17 GLN B O 1
ATOM 4517 N N . LEU B 1 18 ? 47.822 172.859 275.928 1.00 58.23 18 LEU B N 1
ATOM 4518 C CA . LEU B 1 18 ? 47.645 171.763 276.875 1.00 54.80 18 LEU B CA 1
ATOM 4519 C C . LEU B 1 18 ? 48.967 171.465 277.594 1.00 51.07 18 LEU B C 1
ATOM 4520 O O . LEU B 1 18 ? 49.893 170.907 276.992 1.00 47.56 18 LEU B O 1
ATOM 4536 N N . TYR B 1 19 ? 49.058 171.849 278.866 1.00 45.64 19 TYR B N 1
ATOM 4537 C CA . TYR B 1 19 ? 50.206 171.487 279.705 1.00 43.50 19 TYR B CA 1
ATOM 4538 C C . TYR B 1 19 ? 50.179 169.999 280.061 1.00 43.99 19 TYR B C 1
ATOM 4539 O O . TYR B 1 19 ? 49.128 169.355 280.072 1.00 41.69 19 TYR B O 1
ATOM 4557 N N . ASP B 1 20 ? 51.364 169.427 280.255 1.00 40.39 20 ASP B N 1
ATOM 4558 C CA . ASP B 1 20 ? 51.457 168.123 280.897 1.00 53.31 20 ASP B CA 1
ATOM 4559 C C . ASP B 1 20 ? 51.020 168.193 282.353 1.00 45.72 20 ASP B C 1
ATOM 4560 O O . ASP B 1 20 ? 50.409 167.249 282.871 1.00 39.63 20 ASP B O 1
ATOM 4569 N N . VAL B 1 21 ? 51.351 169.285 283.037 1.00 37.03 21 VAL B N 1
ATOM 4570 C CA . VAL B 1 21 ? 51.118 169.399 284.466 1.00 37.23 21 VAL B CA 1
ATOM 4571 C C . VAL B 1 21 ? 50.849 170.853 284.809 1.00 36.77 21 VAL B C 1
ATOM 4572 O O . VAL B 1 21 ? 51.520 171.752 284.300 1.00 37.84 21 VAL B O 1
ATOM 4585 N N . ILE B 1 22 ? 49.823 171.078 285.645 1.00 37.07 22 ILE B N 1
ATOM 4586 C CA . ILE B 1 22 ? 49.594 172.357 286.299 1.00 39.19 22 ILE B CA 1
ATOM 4587 C C . ILE B 1 22 ? 49.845 172.141 287.783 1.00 48.37 22 ILE B C 1
ATOM 4588 O O . ILE B 1 22 ? 49.407 171.130 288.349 1.00 39.55 22 ILE B O 1
ATOM 4604 N N . ILE B 1 23 ? 50.615 173.051 288.381 1.00 40.00 23 ILE B N 1
ATOM 4605 C CA . ILE B 1 23 ? 50.952 173.042 289.792 1.00 36.05 23 ILE B CA 1
ATOM 4606 C C . ILE B 1 23 ? 50.238 174.216 290.435 1.00 45.08 23 ILE B C 1
ATOM 4607 O O . ILE B 1 23 ? 50.514 175.370 290.079 1.00 39.05 23 ILE B O 1
ATOM 4623 N N . ALA B 1 24 ? 49.298 173.920 291.351 1.00 45.53 24 ALA B N 1
ATOM 4624 C CA . ALA B 1 24 ? 48.666 174.935 292.207 1.00 45.06 24 ALA B CA 1
ATOM 4625 C C . ALA B 1 24 ? 49.582 175.192 293.398 1.00 42.30 24 ALA B C 1
ATOM 4626 O O . ALA B 1 24 ? 49.795 174.299 294.239 1.00 34.29 24 ALA B O 1
ATOM 4633 N N . GLY B 1 25 ? 50.175 176.384 293.427 1.00 38.24 25 GLY B N 1
ATOM 4634 C CA . GLY B 1 25 ? 51.081 176.764 294.502 1.00 38.97 25 GLY B CA 1
ATOM 4635 C C . GLY B 1 25 ? 52.550 176.717 294.085 1.00 41.62 25 GLY B C 1
ATOM 4636 O O . GLY B 1 25 ? 53.060 175.682 293.643 1.00 35.62 25 GLY B O 1
ATOM 4640 N N . GLY B 1 26 ? 53.241 177.833 294.234 1.00 44.02 26 GLY B N 1
ATOM 4641 C CA . GLY B 1 26 ? 54.643 177.908 293.871 1.00 40.97 26 GLY B CA 1
ATOM 4642 C C . GLY B 1 26 ? 55.514 178.155 295.098 1.00 41.43 26 GLY B C 1
ATOM 4643 O O . GLY B 1 26 ? 56.303 179.106 295.119 1.00 39.66 26 GLY B O 1
ATOM 4647 N N . GLY B 1 27 ? 55.295 177.378 296.164 1.00 37.10 27 GLY B N 1
ATOM 4648 C CA . GLY B 1 27 ? 56.174 177.382 297.334 1.00 38.72 27 GLY B CA 1
ATOM 4649 C C . GLY B 1 27 ? 57.253 176.319 297.233 1.00 40.61 27 GLY B C 1
ATOM 4650 O O . GLY B 1 27 ? 57.661 175.903 296.137 1.00 37.51 27 GLY B O 1
ATOM 4654 N N . ALA B 1 28 ? 57.698 175.833 298.395 1.00 40.66 28 ALA B N 1
ATOM 4655 C CA . ALA B 1 28 ? 58.794 174.865 298.414 1.00 35.65 28 ALA B CA 1
ATOM 4656 C C . ALA B 1 28 ? 58.465 173.630 297.574 1.00 35.16 28 ALA B C 1
ATOM 4657 O O . ALA B 1 28 ? 59.288 173.167 296.776 1.00 34.76 28 ALA B O 1
ATOM 4664 N N . GLY B 1 29 ? 57.289 173.038 297.789 1.00 35.28 29 GLY B N 1
ATOM 4665 C CA . GLY B 1 29 ? 56.992 171.783 297.128 1.00 34.97 29 GLY B CA 1
ATOM 4666 C C . GLY B 1 29 ? 56.732 171.973 295.650 1.00 43.48 29 GLY B C 1
ATOM 4667 O O . GLY B 1 29 ? 57.203 171.185 294.824 1.00 34.49 29 GLY B O 1
ATOM 4671 N N . GLY B 1 30 ? 55.967 173.018 295.306 1.00 35.35 30 GLY B N 1
ATOM 4672 C CA . GLY B 1 30 ? 55.617 173.274 293.929 1.00 35.45 30 GLY B CA 1
ATOM 4673 C C . GLY B 1 30 ? 56.819 173.638 293.084 1.00 35.15 30 GLY B C 1
ATOM 4674 O O . GLY B 1 30 ? 56.951 173.161 291.958 1.00 34.93 30 GLY B O 1
ATOM 4678 N N . LEU B 1 31 ? 57.750 174.416 293.648 1.00 42.54 31 LEU B N 1
ATOM 4679 C CA . LEU B 1 31 ? 58.930 174.828 292.890 1.00 44.16 31 LEU B CA 1
ATOM 4680 C C . LEU B 1 31 ? 59.865 173.650 292.654 1.00 34.49 31 LEU B C 1
ATOM 4681 O O . LEU B 1 31 ? 60.349 173.460 291.538 1.00 36.72 31 LEU B O 1
ATOM 4697 N N . SER B 1 32 ? 60.027 172.772 293.646 1.00 35.84 32 SER B N 1
ATOM 4698 C CA . SER B 1 32 ? 60.802 171.555 293.415 1.00 33.80 32 SER B CA 1
ATOM 4699 C C . SER B 1 32 ? 60.180 170.722 292.291 1.00 35.70 32 SER B C 1
ATOM 4700 O O . SER B 1 32 ? 60.859 170.282 291.346 1.00 33.41 32 SER B O 1
ATOM 4708 N N . ALA B 1 33 ? 58.879 170.489 292.380 1.00 33.78 33 ALA B N 1
ATOM 4709 C CA . ALA B 1 33 ? 58.188 169.713 291.343 1.00 33.76 33 ALA B CA 1
ATOM 4710 C C . ALA B 1 33 ? 58.365 170.366 289.975 1.00 33.80 33 ALA B C 1
ATOM 4711 O O . ALA B 1 33 ? 58.678 169.685 288.998 1.00 33.62 33 ALA B O 1
ATOM 4718 N N . ALA B 1 34 ? 58.273 171.697 289.924 1.00 34.14 34 ALA B N 1
ATOM 4719 C CA . ALA B 1 34 ? 58.409 172.419 288.679 1.00 34.39 34 ALA B CA 1
ATOM 4720 C C . ALA B 1 34 ? 59.826 172.271 288.103 1.00 34.11 34 ALA B C 1
ATOM 4721 O O . ALA B 1 34 ? 59.983 172.125 286.876 1.00 34.14 34 ALA B O 1
ATOM 4728 N N . VAL B 1 35 ? 60.871 172.303 288.942 1.00 34.44 35 VAL B N 1
ATOM 4729 C CA . VAL B 1 35 ? 62.207 172.157 288.354 1.00 35.75 35 VAL B CA 1
ATOM 4730 C C . VAL B 1 35 ? 62.375 170.744 287.820 1.00 33.43 35 VAL B C 1
ATOM 4731 O O . VAL B 1 35 ? 62.888 170.535 286.714 1.00 33.44 35 VAL B O 1
ATOM 4744 N N . TYR B 1 36 ? 61.944 169.752 288.595 1.00 33.21 36 TYR B N 1
ATOM 4745 C CA . TYR B 1 36 ? 62.084 168.381 288.138 1.00 33.02 36 TYR B CA 1
ATOM 4746 C C . TYR B 1 36 ? 61.354 168.150 286.826 1.00 37.83 36 TYR B C 1
ATOM 4747 O O . TYR B 1 36 ? 61.916 167.547 285.898 1.00 33.04 36 TYR B O 1
ATOM 4765 N N . LEU B 1 37 ? 60.089 168.624 286.729 1.00 33.30 37 LEU B N 1
ATOM 4766 C CA . LEU B 1 37 ? 59.285 168.385 285.539 1.00 33.50 37 LEU B CA 1
ATOM 4767 C C . LEU B 1 37 ? 59.889 169.092 284.326 1.00 33.91 37 LEU B C 1
ATOM 4768 O O . LEU B 1 37 ? 59.931 168.528 283.231 1.00 33.68 37 LEU B O 1
ATOM 4784 N N . ALA B 1 38 ? 60.372 170.328 284.521 1.00 33.81 38 ALA B N 1
ATOM 4785 C CA . ALA B 1 38 ? 61.018 171.052 283.436 1.00 45.06 38 ALA B CA 1
ATOM 4786 C C . ALA B 1 38 ? 62.283 170.320 282.984 1.00 35.95 38 ALA B C 1
ATOM 4787 O O . ALA B 1 38 ? 62.548 170.205 281.781 1.00 34.04 38 ALA B O 1
ATOM 4794 N N . ARG B 1 39 ? 63.004 169.722 283.918 1.00 33.54 39 ARG B N 1
ATOM 4795 C CA . ARG B 1 39 ? 64.221 169.007 283.540 1.00 40.72 39 ARG B CA 1
ATOM 4796 C C . ARG B 1 39 ? 63.923 167.623 283.003 1.00 33.30 39 ARG B C 1
ATOM 4797 O O . ARG B 1 39 ? 64.845 166.932 282.554 1.00 33.34 39 ARG B O 1
ATOM 4818 N N . TYR B 1 40 ? 62.660 167.207 283.051 1.00 33.25 40 TYR B N 1
ATOM 4819 C CA . TYR B 1 40 ? 62.204 166.046 282.306 1.00 33.31 40 TYR B CA 1
ATOM 4820 C C . TYR B 1 40 ? 61.699 166.444 280.922 1.00 33.58 40 TYR B C 1
ATOM 4821 O O . TYR B 1 40 ? 61.219 165.586 280.172 1.00 33.73 40 TYR B O 1
ATOM 4839 N N . ASN B 1 41 ? 61.847 167.715 280.555 1.00 33.78 41 ASN B N 1
ATOM 4840 C CA . ASN B 1 41 ? 61.380 168.220 279.256 1.00 34.20 41 ASN B CA 1
ATOM 4841 C C . ASN B 1 41 ? 59.868 168.046 279.120 1.00 34.43 41 ASN B C 1
ATOM 4842 O O . ASN B 1 41 ? 59.370 167.740 278.033 1.00 35.64 41 ASN B O 1
ATOM 4853 N N . LEU B 1 42 ? 59.151 168.234 280.234 1.00 34.35 42 LEU B N 1
ATOM 4854 C CA . LEU B 1 42 ? 57.690 168.267 280.256 1.00 37.98 42 LEU B CA 1
ATOM 4855 C C . LEU B 1 42 ? 57.209 169.705 280.362 1.00 35.20 42 LEU B C 1
ATOM 4856 O O . LEU B 1 42 ? 57.891 170.568 280.922 1.00 38.28 42 LEU B O 1
ATOM 4872 N N . LYS B 1 43 ? 55.996 169.936 279.876 1.00 35.82 43 LYS B N 1
ATOM 4873 C CA . LYS B 1 43 ? 55.379 171.250 279.872 1.00 36.53 43 LYS B CA 1
ATOM 4874 C C . LYS B 1 43 ? 54.611 171.435 281.167 1.00 42.62 43 LYS B C 1
ATOM 4875 O O . LYS B 1 43 ? 53.653 170.696 281.436 1.00 39.04 43 LYS B O 1
ATOM 4884 N N . VAL B 1 44 ? 54.995 172.440 281.941 1.00 36.61 44 VAL B N 1
ATOM 4885 C CA . VAL B 1 44 ? 54.437 172.640 283.273 1.00 36.62 44 VAL B CA 1
ATOM 4886 C C . VAL B 1 44 ? 54.144 174.109 283.482 1.00 37.40 44 VAL B C 1
ATOM 4887 O O . VAL B 1 44 ? 54.919 174.973 283.075 1.00 37.63 44 VAL B O 1
ATOM 4900 N N . LEU B 1 45 ? 53.018 174.384 284.150 1.00 37.94 45 LEU B N 1
ATOM 4901 C CA . LEU B 1 45 ? 52.619 175.725 284.539 1.00 45.39 45 LEU B CA 1
ATOM 4902 C C . LEU B 1 45 ? 52.472 175.794 286.058 1.00 38.61 45 LEU B C 1
ATOM 4903 O O . LEU B 1 45 ? 51.767 174.972 286.662 1.00 38.43 45 LEU B O 1
ATOM 4919 N N . VAL B 1 46 ? 53.096 176.802 286.655 1.00 38.79 46 VAL B N 1
ATOM 4920 C CA . VAL B 1 46 ? 53.015 177.063 288.087 1.00 38.97 46 VAL B CA 1
ATOM 4921 C C . VAL B 1 46 ? 52.133 178.274 288.295 1.00 40.01 46 VAL B C 1
ATOM 4922 O O . VAL B 1 46 ? 52.377 179.331 287.707 1.00 52.49 46 VAL B O 1
ATOM 4935 N N . ILE B 1 47 ? 51.154 178.140 289.183 1.00 40.32 47 ILE B N 1
ATOM 4936 C CA . ILE B 1 47 ? 50.244 179.230 289.525 1.00 45.84 47 ILE B CA 1
ATOM 4937 C C . ILE B 1 47 ? 50.415 179.579 291.002 1.00 41.57 47 ILE B C 1
ATOM 4938 O O . ILE B 1 47 ? 50.173 178.737 291.880 1.00 41.01 47 ILE B O 1
ATOM 4954 N N . GLU B 1 48 ? 50.798 180.827 291.278 1.00 42.31 48 GLU B N 1
ATOM 4955 C CA . GLU B 1 48 ? 51.179 181.249 292.624 1.00 42.28 48 GLU B CA 1
ATOM 4956 C C . GLU B 1 48 ? 50.523 182.578 292.946 1.00 43.83 48 GLU B C 1
ATOM 4957 O O . GLU B 1 48 ? 50.660 183.539 292.189 1.00 49.31 48 GLU B O 1
ATOM 4969 N N . LYS B 1 49 ? 49.831 182.636 294.079 1.00 44.37 49 LYS B N 1
ATOM 4970 C CA . LYS B 1 49 ? 49.108 183.849 294.460 1.00 51.34 49 LYS B CA 1
ATOM 4971 C C . LYS B 1 49 ? 49.978 184.870 295.190 1.00 48.49 49 LYS B C 1
ATOM 4972 O O . LYS B 1 49 ? 49.632 186.062 295.201 1.00 51.73 49 LYS B O 1
ATOM 4991 N N . GLY B 1 50 ? 51.087 184.440 295.784 1.00 54.22 50 GLY B N 1
ATOM 4992 C CA . GLY B 1 50 ? 51.983 185.301 296.552 1.00 56.74 50 GLY B CA 1
ATOM 4993 C C . GLY B 1 50 ? 51.661 185.305 298.035 1.00 59.39 50 GLY B C 1
ATOM 4994 O O . GLY B 1 50 ? 50.537 185.037 298.463 1.00 60.92 50 GLY B O 1
ATOM 4998 N N . ARG B 1 51 ? 52.690 185.604 298.840 1.00 58.17 51 ARG B N 1
ATOM 4999 C CA . ARG B 1 51 ? 52.555 185.827 300.281 1.00 59.30 51 ARG B CA 1
ATOM 5000 C C . ARG B 1 51 ? 52.142 184.556 301.023 1.00 51.26 51 ARG B C 1
ATOM 5001 O O . ARG B 1 51 ? 51.352 184.609 301.972 1.00 50.93 51 ARG B O 1
ATOM 5022 N N . GLY B 1 52 ? 52.699 183.419 300.630 1.00 53.41 52 GLY B N 1
ATOM 5023 C CA . GLY B 1 52 ? 52.397 182.172 301.294 1.00 42.43 52 GLY B CA 1
ATOM 5024 C C . GLY B 1 52 ? 53.206 181.981 302.572 1.00 56.04 52 GLY B C 1
ATOM 5025 O O . GLY B 1 52 ? 54.022 182.813 302.973 1.00 42.47 52 GLY B O 1
ATOM 5029 N N . ARG B 1 53 ? 52.983 180.827 303.206 1.00 41.43 53 ARG B N 1
ATOM 5030 C CA . ARG B 1 53 ? 53.582 180.560 304.508 1.00 41.26 53 ARG B CA 1
ATOM 5031 C C . ARG B 1 53 ? 55.103 180.679 304.457 1.00 46.98 53 ARG B C 1
ATOM 5032 O O . ARG B 1 53 ? 55.712 181.397 305.264 1.00 41.26 53 ARG B O 1
ATOM 5053 N N . SER B 1 54 ? 55.738 179.993 303.496 1.00 44.32 54 SER B N 1
ATOM 5054 C CA . SER B 1 54 ? 57.199 180.007 303.424 1.00 42.77 54 SER B CA 1
ATOM 5055 C C . SER B 1 54 ? 57.739 181.420 303.263 1.00 40.34 54 SER B C 1
ATOM 5056 O O . SER B 1 54 ? 58.872 181.700 303.658 1.00 43.39 54 SER B O 1
ATOM 5064 N N . PHE B 1 55 ? 56.947 182.325 302.696 1.00 41.10 55 PHE B N 1
ATOM 5065 C CA . PHE B 1 55 ? 57.365 183.719 302.552 1.00 42.17 55 PHE B CA 1
ATOM 5066 C C . PHE B 1 55 ? 57.547 184.416 303.901 1.00 50.51 55 PHE B C 1
ATOM 5067 O O . PHE B 1 55 ? 58.382 185.320 304.027 1.00 49.74 55 PHE B O 1
ATOM 5084 N N . TRP B 1 56 ? 56.749 184.062 304.903 1.00 48.26 56 TRP B N 1
ATOM 5085 C CA . TRP B 1 56 ? 56.867 184.717 306.207 1.00 44.67 56 TRP B CA 1
ATOM 5086 C C . TRP B 1 56 ? 57.973 184.102 307.066 1.00 49.00 56 TRP B C 1
ATOM 5087 O O . TRP B 1 56 ? 58.203 184.562 308.192 1.00 44.29 56 TRP B O 1
ATOM 5108 N N . MET B 1 57 ? 58.670 183.094 306.547 1.00 43.29 57 MET B N 1
ATOM 5109 C CA . MET B 1 57 ? 59.758 182.458 307.267 1.00 53.14 57 MET B CA 1
ATOM 5110 C C . MET B 1 57 ? 61.002 183.336 307.146 1.00 45.58 57 MET B C 1
ATOM 5111 O O . MET B 1 57 ? 61.499 183.597 306.041 1.00 42.32 57 MET B O 1
ATOM 5125 N N . GLN B 1 58 ? 61.464 183.847 308.281 1.00 43.16 58 GLN B N 1
ATOM 5126 C CA . GLN B 1 58 ? 62.614 184.730 308.275 1.00 46.23 58 GLN B CA 1
ATOM 5127 C C . GLN B 1 58 ? 63.911 183.962 308.099 1.00 44.86 58 GLN B C 1
ATOM 5128 O O . GLN B 1 58 ? 64.854 184.483 307.496 1.00 47.46 58 GLN B O 1
ATOM 5142 N N . ASP B 1 59 ? 63.984 182.755 308.659 1.00 42.62 59 ASP B N 1
ATOM 5143 C CA . ASP B 1 59 ? 65.205 181.959 308.683 1.00 42.47 59 ASP B CA 1
ATOM 5144 C C . ASP B 1 59 ? 64.841 180.492 308.569 1.00 52.44 59 ASP B C 1
ATOM 514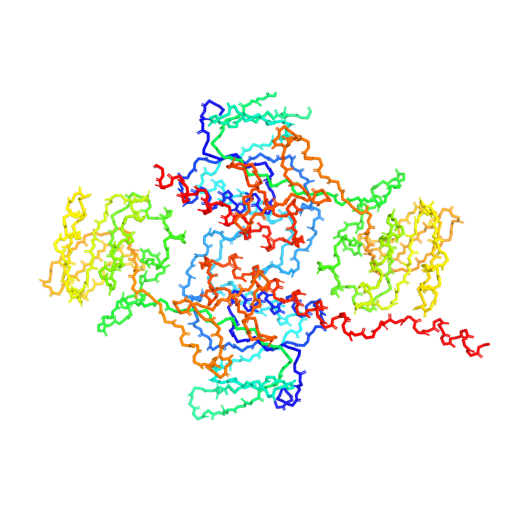5 O O . ASP B 1 59 ? 64.222 179.933 309.475 1.00 46.22 59 ASP B O 1
ATOM 5154 N N . LEU B 1 60 ? 65.253 179.869 307.480 1.00 42.94 60 LEU B N 1
ATOM 5155 C CA . LEU B 1 60 ? 65.143 178.425 307.308 1.00 40.50 60 LEU B CA 1
ATOM 5156 C C . LEU B 1 60 ? 66.388 177.843 307.968 1.00 39.90 60 LEU B C 1
ATOM 5157 O O . LEU B 1 60 ? 67.487 177.922 307.413 1.00 40.15 60 LEU B O 1
ATOM 5173 N N . TRP B 1 61 ? 66.238 177.315 309.189 1.00 43.56 61 TRP B N 1
ATOM 5174 C CA . TRP B 1 61 ? 67.407 176.967 310.003 1.00 44.65 61 TRP B CA 1
ATOM 5175 C C . TRP B 1 61 ? 68.004 175.611 309.661 1.00 40.39 61 TRP B C 1
ATOM 5176 O O . TRP B 1 61 ? 69.168 175.364 309.988 1.00 44.28 61 TRP B O 1
ATOM 5197 N N . ASN B 1 62 ? 67.217 174.697 309.078 1.00 39.55 62 ASN B N 1
ATOM 5198 C CA . ASN B 1 62 ? 67.553 173.284 309.173 1.00 39.44 62 ASN B CA 1
ATOM 5199 C C . ASN B 1 62 ? 67.566 172.586 307.828 1.00 38.71 62 ASN B C 1
ATOM 5200 O O . ASN B 1 62 ? 67.510 171.360 307.793 1.00 38.59 62 ASN B O 1
ATOM 5211 N N . TYR B 1 63 ? 67.708 173.338 306.734 1.00 38.37 63 TYR B N 1
ATOM 5212 C CA . TYR B 1 63 ? 67.684 172.813 305.361 1.00 37.70 63 TYR B CA 1
ATOM 5213 C C . TYR B 1 63 ? 69.083 172.969 304.762 1.00 37.98 63 TYR B C 1
ATOM 5214 O O . TYR B 1 63 ? 69.456 174.054 304.321 1.00 38.20 63 TYR B O 1
ATOM 5232 N N . VAL B 1 64 ? 69.863 171.907 304.775 1.00 38.15 64 VAL B N 1
ATOM 5233 C CA . VAL B 1 64 ? 71.236 172.000 304.233 1.00 42.51 64 VAL B CA 1
ATOM 5234 C C . VAL B 1 64 ? 71.220 172.482 302.777 1.00 42.93 64 VAL B C 1
ATOM 5235 O O . VAL B 1 64 ? 70.230 172.263 302.061 1.00 44.81 64 VAL B O 1
ATOM 5248 N N . PRO B 1 65 ? 72.298 173.119 302.273 1.00 41.47 65 PRO B N 1
ATOM 5249 C CA . PRO B 1 65 ? 73.561 173.402 302.979 1.00 39.64 65 PRO B CA 1
ATOM 5250 C C . PRO B 1 65 ? 73.658 174.821 303.535 1.00 40.29 65 PRO B C 1
ATOM 5251 O O . PRO B 1 65 ? 74.703 175.172 304.034 1.00 41.26 65 PRO B O 1
ATOM 5262 N N . ARG B 1 66 ? 72.603 175.634 303.454 1.00 41.47 66 ARG B N 1
ATOM 5263 C CA . ARG B 1 66 ? 72.760 177.051 303.759 1.00 48.61 66 ARG B CA 1
ATOM 5264 C C . ARG B 1 66 ? 71.493 177.585 304.407 1.00 52.89 66 ARG B C 1
ATOM 5265 O O . ARG B 1 66 ? 70.390 177.280 303.949 1.00 43.51 66 ARG B O 1
ATOM 5274 N N . VAL B 1 67 ? 71.668 178.390 305.459 1.00 41.32 67 VAL B N 1
ATOM 5275 C CA . VAL B 1 67 ? 70.572 179.133 306.069 1.00 41.39 67 VAL B CA 1
ATOM 5276 C C . VAL B 1 67 ? 70.222 180.288 305.148 1.00 46.93 67 VAL B C 1
ATOM 5277 O O . VAL B 1 67 ? 71.075 181.134 304.851 1.00 43.75 67 VAL B O 1
ATOM 5290 N N . VAL B 1 68 ? 68.954 180.333 304.717 1.00 43.90 68 VAL B N 1
ATOM 5291 C CA . VAL B 1 68 ? 68.399 181.354 303.836 1.00 41.26 68 VAL B CA 1
ATOM 5292 C C . VAL B 1 68 ? 67.060 181.800 304.421 1.00 41.81 68 VAL B C 1
ATOM 5293 O O . VAL B 1 68 ? 66.485 181.122 305.272 1.00 40.88 68 VAL B O 1
ATOM 5306 N N . SER B 1 69 ? 66.585 182.967 303.981 1.00 42.55 69 SER B N 1
ATOM 5307 C CA . SER B 1 69 ? 65.214 183.379 304.280 1.00 47.10 69 SER B CA 1
ATOM 5308 C C . SER B 1 69 ? 64.224 182.667 303.373 1.00 41.58 69 SER B C 1
ATOM 5309 O O . SER B 1 69 ? 64.559 182.180 302.278 1.00 42.33 69 SER B O 1
ATOM 5317 N N . GLY B 1 70 ? 62.975 182.614 303.838 1.00 41.06 70 GLY B N 1
ATOM 5318 C CA . GLY B 1 70 ? 61.912 182.081 302.995 1.00 40.41 70 GLY B CA 1
ATOM 5319 C C . GLY B 1 70 ? 61.761 182.835 301.685 1.00 40.80 70 GLY B C 1
ATOM 5320 O O . GLY B 1 70 ? 61.437 182.249 300.654 1.00 40.17 70 GLY B O 1
ATOM 5324 N N . LYS B 1 71 ? 61.971 184.145 301.711 1.00 41.98 71 LYS B N 1
ATOM 5325 C CA . LYS B 1 71 ? 61.962 184.925 300.478 1.00 42.60 71 LYS B CA 1
ATOM 5326 C C . LYS B 1 71 ? 63.043 184.446 299.509 1.00 48.86 71 LYS B C 1
ATOM 5327 O O . LYS B 1 71 ? 62.793 184.305 298.303 1.00 41.86 71 LYS B O 1
ATOM 5337 N N . GLU B 1 72 ? 64.248 184.165 300.019 1.00 41.97 72 GLU B N 1
ATOM 5338 C CA . GLU B 1 72 ? 65.329 183.713 299.136 1.00 41.63 72 GLU B CA 1
ATOM 5339 C C . GLU B 1 72 ? 65.025 182.333 298.583 1.00 40.28 72 GLU B C 1
ATOM 5340 O O . GLU B 1 72 ? 65.241 182.064 297.390 1.00 39.99 72 GLU B O 1
ATOM 5352 N N . LEU B 1 73 ? 64.459 181.468 299.419 1.00 39.56 73 LEU B N 1
ATOM 5353 C CA . LEU B 1 73 ? 64.071 180.131 298.970 1.00 46.15 73 LEU B CA 1
ATOM 5354 C C . LEU B 1 73 ? 63.129 180.211 297.759 1.00 48.73 73 LEU B C 1
ATOM 5355 O O . LEU B 1 73 ? 63.328 179.532 296.748 1.00 44.56 73 LEU B O 1
ATOM 5371 N N . ILE B 1 74 ? 62.098 181.050 297.853 1.00 38.91 74 ILE B N 1
ATOM 5372 C CA . ILE B 1 74 ? 61.070 181.118 296.819 1.00 46.04 74 ILE B CA 1
ATOM 5373 C C . ILE B 1 74 ? 61.609 181.788 295.564 1.00 39.44 74 ILE B C 1
ATOM 5374 O O . ILE B 1 74 ? 61.370 181.321 294.447 1.00 40.43 74 ILE B O 1
ATOM 5390 N N . GLU B 1 75 ? 62.298 182.917 295.726 1.00 40.45 75 GLU B N 1
ATOM 5391 C CA . GLU B 1 75 ? 62.855 183.599 294.565 1.00 45.39 75 GLU B CA 1
ATOM 5392 C C . GLU B 1 75 ? 63.833 182.693 293.842 1.00 56.17 75 GLU B C 1
ATOM 5393 O O . GLU B 1 75 ? 63.814 182.591 292.608 1.00 40.34 75 GLU B O 1
ATOM 5400 N N . GLY B 1 76 ? 64.675 181.997 294.598 1.00 39.79 76 GLY B N 1
ATOM 5401 C CA . GLY B 1 76 ? 65.675 181.138 293.975 1.00 41.03 76 GLY B CA 1
ATOM 5402 C C . GLY B 1 76 ? 65.058 179.951 293.270 1.00 38.15 76 GLY B C 1
ATOM 5403 O O . GLY B 1 76 ? 65.454 179.605 292.145 1.00 38.66 76 GLY B O 1
ATOM 5407 N N . GLY B 1 77 ? 64.086 179.302 293.917 1.00 41.81 77 GLY B N 1
ATOM 5408 C CA . GLY B 1 77 ? 63.428 178.169 293.286 1.00 46.33 77 GLY B CA 1
ATOM 5409 C C . GLY B 1 77 ? 62.678 178.590 292.039 1.00 41.56 77 GLY B C 1
ATOM 5410 O O . GLY B 1 77 ? 62.638 177.866 291.041 1.00 36.55 77 GLY B O 1
ATOM 5414 N N . LYS B 1 78 ? 62.103 179.782 292.071 1.00 37.88 78 LYS B N 1
ATOM 5415 C CA . LYS B 1 78 ? 61.359 180.276 290.923 1.00 46.78 78 LYS B CA 1
ATOM 5416 C C . LYS B 1 78 ? 62.298 180.520 289.759 1.00 38.71 78 LYS B C 1
ATOM 5417 O O . LYS B 1 78 ? 62.029 180.116 288.626 1.00 38.53 78 LYS B O 1
ATOM 5436 N N . GLU B 1 79 ? 63.423 181.165 290.041 1.00 42.34 79 GLU B N 1
ATOM 5437 C CA . GLU B 1 79 ? 64.448 181.410 289.038 1.00 45.36 79 GLU B CA 1
ATOM 5438 C C . GLU B 1 79 ? 64.924 180.106 288.405 1.00 43.63 79 GLU B C 1
ATOM 5439 O O . GLU B 1 79 ? 65.082 180.020 287.189 1.00 38.83 79 GLU B O 1
ATOM 5448 N N . MET B 1 80 ? 65.123 179.071 289.204 1.00 39.75 80 MET B N 1
ATOM 5449 C CA . MET B 1 80 ? 65.542 177.793 288.649 1.00 36.92 80 MET B CA 1
ATOM 5450 C C . MET B 1 80 ? 64.455 177.210 287.757 1.00 36.50 80 MET B C 1
ATOM 5451 O O . MET B 1 80 ? 64.720 176.812 286.620 1.00 42.84 80 MET B O 1
ATOM 5465 N N . ALA B 1 81 ? 63.207 177.180 288.250 1.00 36.35 81 ALA B N 1
ATOM 5466 C CA . ALA B 1 81 ? 62.094 176.633 287.473 1.00 36.10 81 ALA B CA 1
ATOM 5467 C C . ALA B 1 81 ? 61.959 177.343 286.130 1.00 36.81 81 ALA B C 1
ATOM 5468 O O . ALA B 1 81 ? 61.860 176.703 285.074 1.00 36.57 81 ALA B O 1
ATOM 5475 N N . LEU B 1 82 ? 61.990 178.674 286.141 1.00 37.80 82 LEU B N 1
ATOM 5476 C CA . LEU B 1 82 ? 61.921 179.401 284.881 1.00 38.68 82 LEU B CA 1
ATOM 5477 C C . LEU B 1 82 ? 63.138 179.121 283.997 1.00 38.64 82 LEU B C 1
ATOM 5478 O O . LEU B 1 82 ? 63.008 178.953 282.781 1.00 38.83 82 LEU B O 1
ATOM 5494 N N . HIS B 1 83 ? 64.328 179.017 284.587 1.00 38.45 83 HIS B N 1
ATOM 5495 C CA . HIS B 1 83 ? 65.514 178.836 283.752 1.00 41.74 83 HIS B CA 1
ATOM 5496 C C . HIS B 1 83 ? 65.456 177.518 282.995 1.00 37.76 83 HIS B C 1
ATOM 5497 O O . HIS B 1 83 ? 65.864 177.445 281.828 1.00 38.07 83 HIS B O 1
ATOM 5511 N N . TYR B 1 84 ? 64.875 176.492 283.603 1.00 37.33 84 TYR B N 1
ATOM 5512 C CA . TYR B 1 84 ? 64.781 175.181 282.975 1.00 36.09 84 TYR B CA 1
ATOM 5513 C C . TYR B 1 84 ? 63.572 175.027 282.047 1.00 36.16 84 TYR B C 1
ATOM 5514 O O . TYR B 1 84 ? 63.467 173.996 281.379 1.00 35.73 84 TYR B O 1
ATOM 5532 N N . GLY B 1 85 ? 62.692 176.027 281.944 1.00 40.31 85 GLY B N 1
ATOM 5533 C CA . GLY B 1 85 ? 61.579 175.990 281.009 1.00 49.90 85 GLY B CA 1
ATOM 5534 C C . GLY B 1 85 ? 60.166 175.941 281.571 1.00 37.12 85 GLY B C 1
ATOM 5535 O O . GLY B 1 85 ? 59.210 175.789 280.786 1.00 38.28 85 GLY B O 1
ATOM 5539 N N . ALA B 1 86 ? 59.976 176.072 282.879 1.00 37.11 86 ALA B N 1
ATOM 5540 C CA . ALA B 1 86 ? 58.616 176.112 283.416 1.00 37.03 86 ALA B CA 1
ATOM 5541 C C . ALA B 1 86 ? 57.960 177.443 283.082 1.00 39.02 86 ALA B C 1
ATOM 5542 O O . ALA B 1 86 ? 58.624 178.477 283.004 1.00 38.88 86 ALA B O 1
ATOM 5549 N N . ASP B 1 87 ? 56.637 177.410 282.861 1.00 41.63 87 ASP B N 1
ATOM 5550 C CA . ASP B 1 87 ? 55.845 178.633 282.797 1.00 44.39 87 ASP B CA 1
ATOM 5551 C C . ASP B 1 87 ? 55.338 179.014 284.180 1.00 48.78 87 ASP B C 1
ATOM 5552 O O . ASP B 1 87 ? 55.177 178.167 285.062 1.00 39.17 87 ASP B O 1
ATOM 5561 N N . TRP B 1 88 ? 55.085 180.306 284.356 1.00 46.72 88 TRP B N 1
ATOM 5562 C CA . TRP B 1 88 ? 54.704 180.865 285.647 1.00 51.74 88 TRP B CA 1
ATOM 5563 C C . TRP B 1 88 ? 53.563 181.860 285.490 1.00 50.88 88 TRP B C 1
ATOM 5564 O O . TRP B 1 88 ? 53.599 182.721 284.608 1.00 56.79 88 TRP B O 1
ATOM 5585 N N . LEU B 1 89 ? 52.579 181.774 286.388 1.00 51.83 89 LEU B N 1
ATOM 5586 C CA . LEU B 1 89 ? 51.426 182.666 286.377 1.00 48.73 89 LEU B CA 1
ATOM 5587 C C . LEU B 1 89 ? 51.185 183.189 287.785 1.00 48.80 89 LEU B C 1
ATOM 5588 O O . LEU B 1 89 ? 51.061 182.413 288.741 1.00 44.07 89 LEU B O 1
ATOM 5604 N N . ASN B 1 90 ? 51.152 184.505 287.910 1.00 46.78 90 ASN B N 1
ATOM 5605 C CA . ASN B 1 90 ? 50.774 185.162 289.151 1.00 49.82 90 ASN B CA 1
ATOM 5606 C C . ASN B 1 90 ? 49.252 185.196 289.176 1.00 53.15 90 ASN B C 1
ATOM 5607 O O . ASN B 1 90 ? 48.623 185.926 288.405 1.00 56.94 90 ASN B O 1
ATOM 5614 N N . GLY B 1 91 ? 48.653 184.330 289.988 1.00 60.90 91 GLY B N 1
ATOM 5615 C CA . GLY B 1 91 ? 47.204 184.257 290.060 1.00 62.56 91 GLY B CA 1
ATOM 5616 C C . GLY B 1 91 ? 46.775 183.380 291.209 1.00 52.92 91 GLY B C 1
ATOM 5617 O O . GLY B 1 91 ? 47.596 182.727 291.862 1.00 47.07 91 GLY B O 1
ATOM 5621 N N . PHE B 1 92 ? 45.459 183.359 291.430 1.00 49.76 92 PHE B N 1
ATOM 5622 C CA . PHE B 1 92 ? 44.834 182.627 292.530 1.00 56.72 92 PHE B CA 1
ATOM 5623 C C . PHE B 1 92 ? 43.950 181.525 291.966 1.00 51.15 92 PHE B C 1
ATOM 5624 O O . PHE B 1 92 ? 42.954 181.812 291.294 1.00 49.50 92 PHE B O 1
ATOM 5641 N N . VAL B 1 93 ? 44.299 180.269 292.246 1.00 46.73 93 VAL B N 1
ATOM 5642 C CA . VAL B 1 93 ? 43.498 179.157 291.742 1.00 46.72 93 VAL B CA 1
ATOM 5643 C C . VAL B 1 93 ? 42.158 179.106 292.467 1.00 47.96 93 VAL B C 1
ATOM 5644 O O . VAL B 1 93 ? 42.109 179.051 293.701 1.00 47.84 93 VAL B O 1
ATOM 5657 N N . GLU B 1 94 ? 41.072 179.067 291.693 1.00 49.20 94 GLU B N 1
ATOM 5658 C CA . GLU B 1 94 ? 39.707 179.046 292.214 1.00 50.67 94 GLU B CA 1
ATOM 5659 C C . GLU B 1 94 ? 39.035 177.685 292.108 1.00 51.56 94 GLU B C 1
ATOM 5660 O O . GLU B 1 94 ? 38.319 177.295 293.011 1.00 52.47 94 GLU B O 1
ATOM 5672 N N . ALA B 1 95 ? 39.216 176.938 291.026 1.00 50.05 95 ALA B N 1
ATOM 5673 C CA . ALA B 1 95 ? 38.412 175.738 290.863 1.00 50.40 95 ALA B CA 1
ATOM 5674 C C . ALA B 1 95 ? 39.109 174.824 289.874 1.00 49.23 95 ALA B C 1
ATOM 5675 O O . ALA B 1 95 ? 39.850 175.274 288.999 1.00 50.64 95 ALA B O 1
ATOM 5682 N N . VAL B 1 96 ? 38.807 173.538 290.002 1.00 49.81 96 VAL B N 1
ATOM 5683 C CA . VAL B 1 96 ? 39.351 172.495 289.153 1.00 48.11 96 VAL B CA 1
ATOM 5684 C C . VAL B 1 96 ? 38.240 171.524 288.784 1.00 49.25 96 VAL B C 1
ATOM 5685 O O . VAL B 1 96 ? 37.461 171.100 289.644 1.00 50.05 96 VAL B O 1
ATOM 5698 N N . THR B 1 97 ? 38.175 171.165 287.511 1.00 49.42 97 THR B N 1
ATOM 5699 C CA . THR B 1 97 ? 37.328 170.084 287.042 1.00 50.35 97 THR B CA 1
ATOM 5700 C C . THR B 1 97 ? 38.153 169.063 286.279 1.00 50.02 97 THR B C 1
ATOM 5701 O O . THR B 1 97 ? 38.908 169.427 285.380 1.00 48.48 97 THR B O 1
ATOM 5712 N N . ASP B 1 98 ? 37.952 167.789 286.608 1.00 49.32 98 ASP B N 1
ATOM 5713 C CA . ASP B 1 98 ? 38.449 166.680 285.818 1.00 48.76 98 ASP B CA 1
ATOM 5714 C C . ASP B 1 98 ? 37.373 166.278 284.811 1.00 50.33 98 ASP B C 1
ATOM 5715 O O . ASP B 1 98 ? 36.354 165.681 285.178 1.00 51.69 98 ASP B O 1
ATOM 5724 N N . THR B 1 99 ? 37.595 166.609 283.543 1.00 50.26 99 THR B N 1
ATOM 5725 C CA . THR B 1 99 ? 36.586 166.332 282.524 1.00 51.85 99 THR B CA 1
ATOM 5726 C C . THR B 1 99 ? 36.515 164.856 282.167 1.00 69.88 99 THR B C 1
ATOM 5727 O O . THR B 1 99 ? 35.559 164.442 281.504 1.00 68.00 99 THR B O 1
ATOM 5738 N N . GLY B 1 100 ? 37.467 164.052 282.633 1.00 56.47 100 GLY B N 1
ATOM 5739 C CA . GLY B 1 100 ? 37.651 162.706 282.173 1.00 52.09 100 GLY B CA 1
ATOM 5740 C C . GLY B 1 100 ? 38.787 162.591 281.176 1.00 61.78 100 GLY B C 1
ATOM 5741 O O . GLY B 1 100 ? 39.413 161.533 281.070 1.00 59.56 100 GLY B O 1
ATOM 5745 N N . GLU B 1 101 ? 39.037 163.656 280.422 1.00 61.04 101 GLU B N 1
ATOM 5746 C CA . GLU B 1 101 ? 40.141 163.730 279.485 1.00 64.55 101 GLU B CA 1
ATOM 5747 C C . GLU B 1 101 ? 41.256 164.655 279.966 1.00 60.58 101 GLU B C 1
ATOM 5748 O O . GLU B 1 101 ? 42.422 164.449 279.633 1.00 46.44 101 GLU B O 1
ATOM 5752 N N . GLU B 1 102 ? 40.927 165.665 280.754 1.00 48.10 102 GLU B N 1
ATOM 5753 C CA . GLU B 1 102 ? 41.898 166.654 281.176 1.00 50.79 102 GLU B CA 1
ATOM 5754 C C . GLU B 1 102 ? 41.372 167.314 282.450 1.00 48.30 102 GLU B C 1
ATOM 5755 O O . GLU B 1 102 ? 40.196 167.159 282.832 1.00 47.14 102 GLU B O 1
ATOM 5767 N N . PHE B 1 103 ? 42.267 168.041 283.103 1.00 44.79 103 PHE B N 1
ATOM 5768 C CA . PHE B 1 103 ? 41.923 168.960 284.175 1.00 45.08 103 PHE B CA 1
ATOM 5769 C C . PHE B 1 103 ? 41.797 170.357 283.587 1.00 45.64 103 PHE B C 1
ATOM 5770 O O . PHE B 1 103 ? 42.630 170.780 282.786 1.00 48.85 103 PHE B O 1
ATOM 5787 N N . GLN B 1 104 ? 40.719 171.040 283.946 1.00 46.97 104 GLN B N 1
ATOM 5788 C CA . GLN B 1 104 ? 40.524 172.453 283.663 1.00 47.76 104 GLN B CA 1
ATOM 5789 C C . GLN B 1 104 ? 40.676 173.225 284.966 1.00 47.58 104 GLN B C 1
ATOM 5790 O O . GLN B 1 104 ? 40.015 172.894 285.950 1.00 47.99 104 GLN B O 1
ATOM 5804 N N . VAL B 1 105 ? 41.508 174.263 284.960 1.00 47.11 105 VAL B N 1
ATOM 5805 C CA . VAL B 1 105 ? 41.835 175.011 286.173 1.00 46.84 105 VAL B CA 1
ATOM 5806 C C . VAL B 1 105 ? 41.466 176.472 285.965 1.00 48.15 105 VAL B C 1
ATOM 5807 O O . VAL B 1 105 ? 42.088 177.164 285.144 1.00 48.14 105 VAL B O 1
ATOM 5820 N N . ARG B 1 106 ? 40.477 176.944 286.733 1.00 49.38 106 ARG B N 1
ATOM 5821 C CA . ARG B 1 106 ? 40.018 178.322 286.681 1.00 50.88 106 ARG B CA 1
ATOM 5822 C C . ARG B 1 106 ? 40.852 179.138 287.662 1.00 50.28 106 ARG B C 1
ATOM 5823 O O . ARG B 1 106 ? 41.012 178.739 288.815 1.00 49.53 106 ARG B O 1
ATOM 5843 N N . VAL B 1 107 ? 41.335 180.299 287.218 1.00 50.80 107 VAL B N 1
ATOM 5844 C CA . VAL B 1 107 ? 42.274 181.127 287.965 1.00 50.32 107 VAL B CA 1
ATOM 5845 C C . VAL B 1 107 ? 41.765 182.556 288.011 1.00 52.21 107 VAL B C 1
ATOM 5846 O O . VAL B 1 107 ? 41.403 183.117 286.978 1.00 60.17 107 VAL B O 1
ATOM 5859 N N . LYS B 1 108 ? 41.810 183.170 289.193 1.00 61.99 108 LYS B N 1
ATOM 5860 C CA . LYS B 1 108 ? 41.473 184.582 289.332 1.00 56.74 108 LYS B CA 1
ATOM 5861 C C . LYS B 1 108 ? 42.729 185.400 289.071 1.00 57.80 108 LYS B C 1
ATOM 5862 O O . LYS B 1 108 ? 43.745 185.220 289.753 1.00 59.18 108 LYS B O 1
ATOM 5881 N N . TYR B 1 109 ? 42.659 186.290 288.084 1.00 73.88 109 TYR B N 1
ATOM 5882 C CA . TYR B 1 109 ? 43.815 187.030 287.602 1.00 80.60 109 TYR B CA 1
ATOM 5883 C C . TYR B 1 109 ? 43.570 188.519 287.792 1.00 81.67 109 TYR B C 1
ATOM 5884 O O . TYR B 1 109 ? 42.515 189.026 287.401 1.00 89.22 109 TYR B O 1
ATOM 5902 N N . ARG B 1 110 ? 44.552 189.211 288.386 1.00 87.23 110 ARG B N 1
ATOM 5903 C CA . ARG B 1 110 ? 44.405 190.571 288.908 1.00 79.06 110 ARG B CA 1
ATOM 5904 C C . ARG B 1 110 ? 43.567 190.551 290.180 1.00 78.07 110 ARG B C 1
ATOM 5905 O O . ARG B 1 110 ? 42.664 189.718 290.317 1.00 65.57 110 ARG B O 1
ATOM 5914 N N . PHE B 1 111 ? 43.857 191.466 291.112 1.00 73.82 111 PHE B N 1
ATOM 5915 C CA . PHE B 1 111 ? 43.121 191.516 292.371 1.00 72.47 111 PHE B CA 1
ATOM 5916 C C . PHE B 1 111 ? 41.760 192.182 292.221 1.00 82.76 111 PHE B C 1
ATOM 5917 O O . PHE B 1 111 ? 40.773 191.703 292.791 1.00 77.02 111 PHE B O 1
ATOM 5934 N N . LYS B 1 112 ? 41.684 193.280 291.475 1.00 100.02 112 LYS B N 1
ATOM 5935 C CA . LYS B 1 112 ? 40.418 193.933 291.174 1.00 97.78 112 LYS B CA 1
ATOM 5936 C C . LYS B 1 112 ? 40.122 193.831 289.683 1.00 100.41 112 LYS B C 1
ATOM 5937 O O . LYS B 1 112 ? 41.035 193.723 288.858 1.00 101.82 112 LYS B O 1
ATOM 5941 N N . ASN B 1 113 ? 38.832 193.871 289.346 1.00 109.29 113 ASN B N 1
ATOM 5942 C CA . ASN B 1 113 ? 38.369 193.743 287.964 1.00 107.97 113 ASN B CA 1
ATOM 5943 C C . ASN B 1 113 ? 39.070 192.571 287.282 1.00 92.55 113 ASN B C 1
ATOM 5944 O O . ASN B 1 113 ? 39.846 192.731 286.340 1.00 93.71 113 ASN B O 1
ATOM 5948 N N . SER B 1 114 ? 38.786 191.377 287.790 1.00 87.25 114 SER B N 1
ATOM 5949 C CA . SER B 1 114 ? 39.599 190.211 287.483 1.00 88.21 114 SER B CA 1
ATOM 5950 C C . SER B 1 114 ? 39.105 189.509 286.228 1.00 77.96 114 SER B C 1
ATOM 5951 O O . SER B 1 114 ? 37.907 189.488 285.933 1.00 77.46 114 SER B O 1
ATOM 5959 N N . ASP B 1 115 ? 40.054 188.954 285.484 1.00 84.50 115 ASP B N 1
ATOM 5960 C CA . ASP B 1 115 ? 39.784 187.940 284.480 1.00 86.11 115 ASP B CA 1
ATOM 5961 C C . ASP B 1 115 ? 39.793 186.567 285.143 1.00 83.76 115 ASP B C 1
ATOM 5962 O O . ASP B 1 115 ? 40.360 186.377 286.223 1.00 78.09 115 ASP B O 1
ATOM 5969 N N . TYR B 1 116 ? 39.161 185.600 284.485 1.00 74.98 116 TYR B N 1
ATOM 5970 C CA . TYR B 1 116 ? 39.036 184.248 285.026 1.00 66.31 116 TYR B CA 1
ATOM 5971 C C . TYR B 1 116 ? 39.393 183.222 283.951 1.00 57.02 116 TYR B C 1
ATOM 5972 O O . TYR B 1 116 ? 38.556 182.423 283.522 1.00 70.01 116 TYR B O 1
ATOM 5990 N N . PRO B 1 117 ? 40.647 183.206 283.512 1.00 64.49 117 PRO B N 1
ATOM 5991 C CA . PRO B 1 117 ? 41.077 182.204 282.528 1.00 56.86 117 PRO B CA 1
ATOM 5992 C C . PRO B 1 117 ? 41.021 180.785 283.081 1.00 56.92 117 PRO B C 1
ATOM 5993 O O . PRO B 1 117 ? 41.087 180.544 284.289 1.00 59.76 117 PRO B O 1
ATOM 6004 N N . VAL B 1 118 ? 40.936 179.834 282.154 1.00 52.56 118 VAL B N 1
ATOM 6005 C CA . VAL B 1 118 ? 40.905 178.407 282.449 1.00 56.48 118 VAL B CA 1
ATOM 6006 C C . VAL B 1 118 ? 42.059 177.768 281.702 1.00 50.42 118 VAL B C 1
ATOM 6007 O O . VAL B 1 118 ? 42.105 177.829 280.464 1.00 54.71 118 VAL B O 1
ATOM 6020 N N . PHE B 1 119 ? 42.950 177.101 282.428 1.00 48.04 119 PHE B N 1
ATOM 6021 C CA . PHE B 1 119 ? 44.036 176.384 281.791 1.00 46.65 119 PHE B CA 1
ATOM 6022 C C . PHE B 1 119 ? 43.768 174.887 281.854 1.00 45.95 119 PHE B C 1
ATOM 6023 O O . PHE B 1 119 ? 42.942 174.410 282.642 1.00 61.08 119 PHE B O 1
ATOM 6040 N N . ARG B 1 120 ? 44.463 174.160 280.987 1.00 45.15 120 ARG B N 1
ATOM 6041 C CA . ARG B 1 120 ? 44.276 172.734 280.765 1.00 44.69 120 ARG B CA 1
ATOM 6042 C C . ARG B 1 120 ? 45.590 171.977 281.026 1.00 43.03 120 ARG B C 1
ATOM 6043 O O . ARG B 1 120 ? 46.673 172.431 280.633 1.00 42.37 120 ARG B O 1
ATOM 6064 N N . ALA B 1 121 ? 45.484 170.805 281.656 1.00 42.51 121 ALA B N 1
ATOM 6065 C CA . ALA B 1 121 ? 46.638 169.939 281.831 1.00 41.33 121 ALA B CA 1
ATOM 6066 C C . ALA B 1 121 ? 46.182 168.497 281.975 1.00 41.23 121 ALA B C 1
ATOM 6067 O O . ALA B 1 121 ? 45.012 168.206 282.269 1.00 42.42 121 ALA B O 1
ATOM 6074 N N . LYS B 1 122 ? 47.132 167.602 281.759 1.00 40.33 122 LYS B N 1
ATOM 6075 C CA . LYS B 1 122 ? 46.903 166.173 281.889 1.00 40.40 122 LYS B CA 1
ATOM 6076 C C . LYS B 1 122 ? 47.063 165.692 283.316 1.00 40.01 122 LYS B C 1
ATOM 6077 O O . LYS B 1 122 ? 46.551 164.622 283.650 1.00 40.47 122 LYS B O 1
ATOM 6084 N N . TYR B 1 123 ? 47.856 166.397 284.133 1.00 39.23 123 TYR B N 1
ATOM 6085 C CA . TYR B 1 123 ? 48.078 166.041 285.517 1.00 38.89 123 TYR B CA 1
ATOM 6086 C C . TYR B 1 123 ? 47.954 167.284 286.373 1.00 41.36 123 TYR B C 1
ATOM 6087 O O . TYR B 1 123 ? 48.238 168.396 285.921 1.00 38.80 123 TYR B O 1
ATOM 6105 N N . LEU B 1 124 ? 47.563 167.071 287.616 1.00 39.10 124 LEU B N 1
ATOM 6106 C CA . LEU B 1 124 ? 47.437 168.139 288.608 1.00 39.18 124 LEU B CA 1
ATOM 6107 C C . LEU B 1 124 ? 48.321 167.862 289.825 1.00 38.44 124 LEU B C 1
ATOM 6108 O O . LEU B 1 124 ? 48.294 166.761 290.387 1.00 38.48 124 LEU B O 1
ATOM 6124 N N . ILE B 1 125 ? 49.079 168.864 290.251 1.00 37.94 125 ILE B N 1
ATOM 6125 C CA . ILE B 1 125 ? 49.808 168.803 291.510 1.00 37.44 125 ILE B CA 1
ATOM 6126 C C . ILE B 1 125 ? 49.244 169.873 292.449 1.00 41.11 125 ILE B C 1
ATOM 6127 O O . ILE B 1 125 ? 49.282 171.072 292.142 1.00 38.11 125 ILE B O 1
ATOM 6143 N N . ALA B 1 126 ? 48.707 169.434 293.575 1.00 38.34 126 ALA B N 1
ATOM 6144 C CA . ALA B 1 126 ? 48.202 170.351 294.603 1.00 38.87 126 ALA B CA 1
ATOM 6145 C C . ALA B 1 126 ? 49.323 170.645 295.598 1.00 38.21 126 ALA B C 1
ATOM 6146 O O . ALA B 1 126 ? 49.705 169.772 296.386 1.00 37.97 126 ALA B O 1
ATOM 6153 N N . ALA B 1 127 ? 49.837 171.869 295.557 1.00 38.07 127 ALA B N 1
ATOM 6154 C CA . ALA B 1 127 ? 50.984 172.281 296.380 1.00 37.54 127 ALA B CA 1
ATOM 6155 C C . ALA B 1 127 ? 50.706 173.627 297.036 1.00 38.13 127 ALA B C 1
ATOM 6156 O O . ALA B 1 127 ? 51.548 174.513 297.074 1.00 37.95 127 ALA B O 1
ATOM 6163 N N . THR B 1 128 ? 49.502 173.804 297.552 1.00 38.99 128 THR B N 1
ATOM 6164 C CA . THR B 1 128 ? 49.074 175.089 298.073 1.00 39.78 128 THR B CA 1
ATOM 6165 C C . THR B 1 128 ? 49.278 175.238 299.574 1.00 39.90 128 THR B C 1
ATOM 6166 O O . THR B 1 128 ? 49.064 176.333 300.091 1.00 40.56 128 THR B O 1
ATOM 6177 N N . GLY B 1 129 ? 49.697 174.187 300.277 1.00 45.22 129 GLY B N 1
ATOM 6178 C CA . GLY B 1 129 ? 50.153 174.305 301.672 1.00 49.92 129 GLY B CA 1
ATOM 6179 C C . GLY B 1 129 ? 49.070 174.742 302.656 1.00 49.61 129 GLY B C 1
ATOM 6180 O O . GLY B 1 129 ? 47.907 174.357 302.549 1.00 45.01 129 GLY B O 1
ATOM 6184 N N . LEU B 1 130 ? 49.457 175.545 303.645 1.00 40.90 130 LEU B N 1
ATOM 6185 C CA . LEU B 1 130 ? 48.532 176.001 304.689 1.00 45.97 130 LEU B CA 1
ATOM 6186 C C . LEU B 1 130 ? 48.977 177.368 305.205 1.00 42.13 130 LEU B C 1
ATOM 6187 O O . LEU B 1 130 ? 50.006 177.898 304.801 1.00 41.62 130 LEU B O 1
ATOM 6203 N N . MET B 1 131 ? 48.165 177.967 306.068 1.00 43.18 131 MET B N 1
ATOM 6204 C CA . MET B 1 131 ? 48.530 179.211 306.732 1.00 45.04 131 MET B CA 1
ATOM 6205 C C . MET B 1 131 ? 48.203 179.083 308.212 1.00 51.53 131 MET B C 1
ATOM 6206 O O . MET B 1 131 ? 47.071 178.708 308.576 1.00 45.07 131 MET B O 1
ATOM 6220 N N . ASP B 1 132 ? 49.187 179.409 309.046 1.00 62.27 132 ASP B N 1
ATOM 6221 C CA . ASP B 1 132 ? 49.024 179.372 310.497 1.00 64.17 132 ASP B CA 1
ATOM 6222 C C . ASP B 1 132 ? 47.994 180.400 310.943 1.00 46.12 132 ASP B C 1
ATOM 6223 O O . ASP B 1 132 ? 48.087 181.581 310.590 1.00 46.64 132 ASP B O 1
ATOM 6232 N N . VAL B 1 133 ? 47.007 179.947 311.721 1.00 46.87 133 VAL B N 1
ATOM 6233 C CA . VAL B 1 133 ? 46.190 180.868 312.512 1.00 53.74 133 VAL B CA 1
ATOM 6234 C C . VAL B 1 133 ? 47.075 181.644 313.483 1.00 48.49 133 VAL B C 1
ATOM 6235 O O . VAL B 1 133 ? 47.946 181.068 314.148 1.00 47.85 133 VAL B O 1
ATOM 6248 N N . LEU B 1 134 ? 46.837 182.956 313.572 1.00 49.54 134 LEU B N 1
ATOM 6249 C CA . LEU B 1 134 ? 47.537 183.878 314.458 1.00 50.07 134 LEU B CA 1
ATOM 6250 C C . LEU B 1 134 ? 46.571 184.524 315.444 1.00 67.00 134 LEU B C 1
ATOM 6251 O O . LEU B 1 134 ? 45.361 184.605 315.187 1.00 52.52 134 LEU B O 1
ATOM 6267 N N . PRO B 1 135 ? 47.068 185.018 316.574 1.00 54.00 135 PRO B N 1
ATOM 6268 C CA . PRO B 1 135 ? 46.194 185.788 317.471 1.00 53.83 135 PRO B CA 1
ATOM 6269 C C . PRO B 1 135 ? 45.736 187.078 316.817 1.00 58.71 135 PRO B C 1
ATOM 6270 O O . PRO B 1 135 ? 46.491 187.734 316.097 1.00 70.61 135 PRO B O 1
ATOM 6281 N N . GLN B 1 136 ? 44.485 187.448 317.083 1.00 57.74 136 GLN B N 1
ATOM 6282 C CA . GLN B 1 136 ? 43.821 188.535 316.367 1.00 57.77 136 GLN B CA 1
ATOM 6283 C C . GLN B 1 136 ? 43.767 189.764 317.264 1.00 76.39 136 GLN B C 1
ATOM 6284 O O . GLN B 1 136 ? 42.906 189.867 318.139 1.00 72.09 136 GLN B O 1
ATOM 6298 N N . LEU B 1 137 ? 44.701 190.685 317.062 1.00 67.93 137 LEU B N 1
ATOM 6299 C CA . LEU B 1 137 ? 44.690 191.964 317.753 1.00 69.42 137 LEU B CA 1
ATOM 6300 C C . LEU B 1 137 ? 44.093 193.049 316.869 1.00 71.47 137 LEU B C 1
ATOM 6301 O O . LEU B 1 137 ? 44.049 192.934 315.642 1.00 68.50 137 LEU B O 1
ATOM 6317 N N . GLU B 1 138 ? 43.665 194.133 317.514 1.00 75.78 138 GLU B N 1
ATOM 6318 C CA . GLU B 1 138 ? 43.135 195.270 316.773 1.00 79.89 138 GLU B CA 1
ATOM 6319 C C . GLU B 1 138 ? 44.139 195.756 315.733 1.00 78.19 138 GLU B C 1
ATOM 6320 O O . GLU B 1 138 ? 43.765 196.079 314.600 1.00 76.84 138 GLU B O 1
ATOM 6327 N N . ASN B 1 139 ? 45.421 195.789 316.091 1.00 71.83 139 ASN B N 1
ATOM 6328 C CA . ASN B 1 139 ? 46.487 196.192 315.180 1.00 74.41 139 ASN B CA 1
ATOM 6329 C C . ASN B 1 139 ? 47.365 194.977 314.896 1.00 76.59 139 ASN B C 1
ATOM 6330 O O . ASN B 1 139 ? 48.284 194.674 315.663 1.00 72.76 139 ASN B O 1
ATOM 6341 N N . MET B 1 140 ? 47.089 194.290 313.782 1.00 69.94 140 MET B N 1
ATOM 6342 C CA . MET B 1 140 ? 47.806 193.060 313.469 1.00 63.58 140 MET B CA 1
ATOM 6343 C C . MET B 1 140 ? 49.283 193.296 313.197 1.00 67.20 140 MET B C 1
ATOM 6344 O O . MET B 1 140 ? 50.075 192.360 313.327 1.00 63.98 140 MET B O 1
ATOM 6358 N N . GLN B 1 141 ? 49.675 194.519 312.847 1.00 72.59 141 GLN B N 1
ATOM 6359 C CA . GLN B 1 141 ? 51.090 194.794 312.654 1.00 69.35 141 GLN B CA 1
ATOM 6360 C C . GLN B 1 141 ? 51.885 194.501 313.918 1.00 74.09 141 GLN B C 1
ATOM 6361 O O . GLN B 1 141 ? 53.036 194.058 313.841 1.00 62.65 141 GLN B O 1
ATOM 6375 N N . ASN B 1 142 ? 51.273 194.695 315.087 1.00 59.84 142 ASN B N 1
ATOM 6376 C CA . ASN B 1 142 ? 51.946 194.370 316.338 1.00 68.75 142 ASN B CA 1
ATOM 6377 C C . ASN B 1 142 ? 52.296 192.890 316.408 1.00 65.99 142 ASN B C 1
ATOM 6378 O O . ASN B 1 142 ? 53.291 192.519 317.034 1.00 65.68 142 ASN B O 1
ATOM 6389 N N . VAL B 1 143 ? 51.449 192.033 315.837 1.00 56.44 143 VAL B N 1
ATOM 6390 C CA . VAL B 1 143 ? 51.739 190.602 315.756 1.00 54.56 143 VAL B CA 1
ATOM 6391 C C . VAL B 1 143 ? 52.829 190.333 314.729 1.00 62.00 143 VAL B C 1
ATOM 6392 O O . VAL B 1 143 ? 53.792 189.594 314.986 1.00 54.09 143 VAL B O 1
ATOM 6405 N N . TYR B 1 144 ? 52.687 190.928 313.544 1.00 53.76 144 TYR B N 1
ATOM 6406 C CA . TYR B 1 144 ? 53.608 190.666 312.446 1.00 55.93 144 TYR B CA 1
ATOM 6407 C C . TYR B 1 144 ? 55.004 191.190 312.754 1.00 55.02 144 TYR B C 1
ATOM 6408 O O . TYR B 1 144 ? 55.988 190.718 312.169 1.00 58.63 144 TYR B O 1
ATOM 6426 N N . GLU B 1 145 ? 55.099 192.143 313.670 1.00 59.79 145 GLU B N 1
ATOM 6427 C CA . GLU B 1 145 ? 56.389 192.651 314.107 1.00 66.32 145 GLU B CA 1
ATOM 6428 C C . GLU B 1 145 ? 57.271 191.533 314.638 1.00 66.91 145 GLU B C 1
ATOM 6429 O O . GLU B 1 145 ? 58.494 191.581 314.480 1.00 57.31 145 GLU B O 1
ATOM 6441 N N . TYR B 1 146 ? 56.667 190.505 315.239 1.00 57.79 146 TYR B N 1
ATOM 6442 C CA . TYR B 1 146 ? 57.399 189.480 315.966 1.00 51.65 146 TYR B CA 1
ATOM 6443 C C . TYR B 1 146 ? 57.185 188.083 315.433 1.00 57.60 146 TYR B C 1
ATOM 6444 O O . TYR B 1 146 ? 58.014 187.204 315.697 1.00 52.49 146 TYR B O 1
ATOM 6462 N N . ALA B 1 147 ? 56.099 187.847 314.715 1.00 51.14 147 ALA B N 1
ATOM 6463 C CA . ALA B 1 147 ? 55.801 186.510 314.237 1.00 48.28 147 ALA B CA 1
ATOM 6464 C C . ALA B 1 147 ? 56.835 186.076 313.204 1.00 50.27 147 ALA B C 1
ATOM 6465 O O . ALA B 1 147 ? 57.084 186.786 312.229 1.00 53.37 147 ALA B O 1
ATOM 6472 N N . GLY B 1 148 ? 57.426 184.905 313.413 1.00 54.03 148 GLY B N 1
ATOM 6473 C CA . GLY B 1 148 ? 58.497 184.418 312.562 1.00 53.35 148 GLY B CA 1
ATOM 6474 C C . GLY B 1 148 ? 59.882 184.858 312.974 1.00 55.41 148 GLY B C 1
ATOM 6475 O O . GLY B 1 148 ? 60.869 184.356 312.420 1.00 53.20 148 GLY B O 1
ATOM 6479 N N . TYR B 1 149 ? 59.987 185.754 313.950 1.00 50.26 149 TYR B N 1
ATOM 6480 C CA . TYR B 1 149 ? 61.267 186.112 314.541 1.00 52.40 149 TYR B CA 1
ATOM 6481 C C . TYR B 1 149 ? 61.481 185.264 315.790 1.00 60.94 149 TYR B C 1
ATOM 6482 O O . TYR B 1 149 ? 61.901 184.110 315.673 1.00 54.66 149 TYR B O 1
ATOM 6500 N N . ASN B 1 150 ? 61.236 185.793 316.990 1.00 48.34 150 ASN B N 1
ATOM 6501 C CA . ASN B 1 150 ? 61.286 184.946 318.174 1.00 53.94 150 ASN B CA 1
ATOM 6502 C C . ASN B 1 150 ? 59.888 184.622 318.723 1.00 53.68 150 ASN B C 1
ATOM 6503 O O . ASN B 1 150 ? 59.781 184.101 319.835 1.00 55.48 150 ASN B O 1
ATOM 6514 N N . LEU B 1 151 ? 58.813 184.943 317.981 1.00 54.58 151 LEU B N 1
ATOM 6515 C CA . LEU B 1 151 ? 57.470 184.382 318.205 1.00 51.08 151 LEU B CA 1
ATOM 6516 C C . LEU B 1 151 ? 57.206 183.420 317.038 1.00 48.30 151 LEU B C 1
ATOM 6517 O O . LEU B 1 151 ? 56.961 183.843 315.906 1.00 56.55 151 LEU B O 1
ATOM 6533 N N . HIS B 1 152 ? 57.304 182.124 317.321 1.00 46.14 152 HIS B N 1
ATOM 6534 C CA . HIS B 1 152 ? 57.377 181.050 316.345 1.00 44.99 152 HIS B CA 1
ATOM 6535 C C . HIS B 1 152 ? 56.010 180.441 316.149 1.00 53.49 152 HIS B C 1
ATOM 6536 O O . HIS B 1 152 ? 55.094 180.700 316.908 1.00 45.64 152 HIS B O 1
ATOM 6550 N N . VAL B 1 153 ? 55.860 179.677 315.072 1.00 47.96 153 VAL B N 1
ATOM 6551 C CA . VAL B 1 153 ? 54.619 178.966 314.816 1.00 44.99 153 VAL B CA 1
ATOM 6552 C C . VAL B 1 153 ? 54.833 177.479 314.673 1.00 49.47 153 VAL B C 1
ATOM 6553 O O . VAL B 1 153 ? 53.862 176.732 314.584 1.00 52.06 153 VAL B O 1
ATOM 6566 N N . CYS B 1 154 ? 56.082 177.021 314.697 1.00 42.69 154 CYS B N 1
ATOM 6567 C CA . CYS B 1 154 ? 56.393 175.633 314.421 1.00 53.13 154 CYS B CA 1
ATOM 6568 C C . CYS B 1 154 ? 57.486 175.183 315.383 1.00 46.47 154 CYS B C 1
ATOM 6569 O O . CYS B 1 154 ? 58.584 175.756 315.392 1.00 57.70 154 CYS B O 1
ATOM 6576 N N . LEU B 1 155 ? 57.185 174.150 316.183 1.00 42.78 155 LEU B N 1
ATOM 6577 C CA . LEU B 1 155 ? 58.105 173.707 317.238 1.00 53.92 155 LEU B CA 1
ATOM 6578 C C . LEU B 1 155 ? 59.344 172.988 316.678 1.00 57.25 155 LEU B C 1
ATOM 6579 O O . LEU B 1 155 ? 60.462 173.185 317.168 1.00 48.35 155 LEU B O 1
ATOM 6595 N N . ILE B 1 156 ? 59.155 172.110 315.695 1.00 48.30 156 ILE B N 1
ATOM 6596 C CA . ILE B 1 156 ? 60.268 171.436 315.036 1.00 44.30 156 ILE B CA 1
ATOM 6597 C C . ILE B 1 156 ? 61.207 172.488 314.480 1.00 43.54 156 ILE B C 1
ATOM 6598 O O . ILE B 1 156 ? 62.439 172.393 314.590 1.00 41.86 156 ILE B O 1
ATOM 6614 N N . CYS B 1 157 ? 60.620 173.534 313.908 1.00 47.75 157 CYS B N 1
ATOM 6615 C CA . CYS B 1 157 ? 61.389 174.554 313.201 1.00 41.97 157 CYS B CA 1
ATOM 6616 C C . CYS B 1 157 ? 62.260 175.353 314.154 1.00 56.14 157 CYS B C 1
ATOM 6617 O O . CYS B 1 157 ? 63.408 175.652 313.836 1.00 42.64 157 CYS B O 1
ATOM 6624 N N . ASP B 1 158 ? 61.724 175.724 315.338 1.00 42.17 158 ASP B N 1
ATOM 6625 C CA . ASP B 1 158 ? 62.415 176.683 316.193 1.00 42.96 158 ASP B CA 1
ATOM 6626 C C . ASP B 1 158 ? 62.613 176.255 317.648 1.00 43.81 158 ASP B C 1
ATOM 6627 O O . ASP B 1 158 ? 63.076 177.077 318.455 1.00 44.59 158 ASP B O 1
ATOM 6636 N N . GLY B 1 159 ? 62.303 175.010 318.019 1.00 46.68 159 GLY B N 1
ATOM 6637 C CA . GLY B 1 159 ? 62.506 174.601 319.408 1.00 44.78 159 GLY B CA 1
ATOM 6638 C C . GLY B 1 159 ? 63.929 174.854 319.900 1.00 45.36 159 GLY B C 1
ATOM 6639 O O . GLY B 1 159 ? 64.137 175.305 321.025 1.00 47.29 159 GLY B O 1
ATOM 6643 N N . TYR B 1 160 ? 64.922 174.569 319.055 1.00 44.91 160 TYR B N 1
ATOM 6644 C CA . TYR B 1 160 ? 66.327 174.819 319.383 1.00 49.90 160 TYR B CA 1
ATOM 6645 C C . TYR B 1 160 ? 66.537 176.237 319.903 1.00 53.92 160 TYR B C 1
ATOM 6646 O O . TYR B 1 160 ? 67.154 176.449 320.956 1.00 47.58 160 TYR B O 1
ATOM 6664 N N . GLU B 1 161 ? 66.003 177.223 319.186 1.00 45.74 161 GLU B N 1
ATOM 6665 C CA . GLU B 1 161 ? 66.137 178.614 319.593 1.00 53.31 161 GLU B CA 1
ATOM 6666 C C . GLU B 1 161 ? 65.414 178.913 320.904 1.00 47.31 161 GLU B C 1
ATOM 6667 O O . GLU B 1 161 ? 65.719 179.925 321.544 1.00 58.20 161 GLU B O 1
ATOM 6679 N N . MET B 1 162 ? 64.436 178.087 321.291 1.00 47.10 162 MET B N 1
ATOM 6680 C CA . MET B 1 162 ? 63.674 178.276 322.525 1.00 54.49 162 MET B CA 1
ATOM 6681 C C . MET B 1 162 ? 64.298 177.590 323.739 1.00 61.51 162 MET B C 1
ATOM 6682 O O . MET B 1 162 ? 63.755 177.708 324.842 1.00 49.66 162 MET B O 1
ATOM 6696 N N . THR B 1 163 ? 65.417 176.892 323.572 1.00 48.84 163 THR B N 1
ATOM 6697 C CA . THR B 1 163 ? 65.948 176.036 324.633 1.00 49.76 163 THR B CA 1
ATOM 6698 C C . THR B 1 163 ? 66.168 176.835 325.931 1.00 51.05 163 THR B C 1
ATOM 6699 O O . THR B 1 163 ? 66.871 177.851 325.937 1.00 51.48 163 THR B O 1
ATOM 6710 N N . ASN B 1 164 ? 65.525 176.384 327.014 1.00 57.48 164 ASN B N 1
ATOM 6711 C CA . ASN B 1 164 ? 65.653 176.936 328.369 1.00 61.89 164 ASN B CA 1
ATOM 6712 C C . ASN B 1 164 ? 65.260 178.405 328.460 1.00 53.35 164 ASN B C 1
ATOM 6713 O O . ASN B 1 164 ? 65.638 179.091 329.407 1.00 92.73 164 ASN B O 1
ATOM 6724 N N . ARG B 1 165 ? 64.452 178.892 327.532 1.00 52.41 165 ARG B N 1
ATOM 6725 C CA . ARG B 1 165 ? 64.038 180.284 327.570 1.00 52.76 165 ARG B CA 1
ATOM 6726 C C . ARG B 1 165 ? 62.625 180.416 328.142 1.00 53.05 165 ARG B C 1
ATOM 6727 O O . ARG B 1 165 ? 61.862 179.451 328.211 1.00 52.72 165 ARG B O 1
ATOM 6748 N N . ARG B 1 166 ? 62.332 181.613 328.652 1.00 53.91 166 ARG B N 1
ATOM 6749 C CA . ARG B 1 166 ? 60.995 181.946 329.143 1.00 57.80 166 ARG B CA 1
ATOM 6750 C C . ARG B 1 166 ? 60.040 182.034 327.960 1.00 59.16 166 ARG B C 1
ATOM 6751 O O . ARG B 1 166 ? 60.140 182.959 327.149 1.00 55.35 166 ARG B O 1
ATOM 6772 N N . ALA B 1 167 ? 59.121 181.078 327.862 1.00 52.85 167 ALA B N 1
ATOM 6773 C CA . ALA B 1 167 ? 58.306 180.887 326.665 1.00 51.83 167 ALA B CA 1
ATOM 6774 C C . ALA B 1 167 ? 56.821 181.035 326.989 1.00 54.21 167 ALA B C 1
ATOM 6775 O O . ALA B 1 167 ? 56.351 180.503 327.999 1.00 53.69 167 ALA B O 1
ATOM 6782 N N . ALA B 1 168 ? 56.100 181.779 326.155 1.00 52.10 168 ALA B N 1
ATOM 6783 C CA . ALA B 1 168 ? 54.643 181.777 326.188 1.00 52.47 168 ALA B CA 1
ATOM 6784 C C . ALA B 1 168 ? 54.132 180.851 325.089 1.00 51.37 168 ALA B C 1
ATOM 6785 O O . ALA B 1 168 ? 54.598 180.908 323.954 1.00 50.41 168 ALA B O 1
ATOM 6792 N N . LEU B 1 169 ? 53.227 179.968 325.449 1.00 51.62 169 LEU B N 1
ATOM 6793 C CA . LEU B 1 169 ? 52.530 179.121 324.498 1.00 50.88 169 LEU B CA 1
ATOM 6794 C C . LEU B 1 169 ? 51.127 179.697 324.354 1.00 68.55 169 LEU B C 1
ATOM 6795 O O . LEU B 1 169 ? 50.377 179.758 325.332 1.00 55.25 169 LEU B O 1
ATOM 6811 N N . ILE B 1 170 ? 50.795 180.155 323.157 1.00 53.97 170 ILE B N 1
ATOM 6812 C CA . ILE B 1 170 ? 49.475 180.699 322.870 1.00 51.70 170 ILE B CA 1
ATOM 6813 C C . ILE B 1 170 ? 48.682 179.578 322.218 1.00 51.28 170 ILE B C 1
ATOM 6814 O O . ILE B 1 170 ? 48.983 179.158 321.093 1.00 50.20 170 ILE B O 1
ATOM 6830 N N . ALA B 1 171 ? 47.688 179.064 322.933 1.00 52.54 171 ALA B N 1
ATOM 6831 C CA . ALA B 1 171 ? 46.933 177.894 322.503 1.00 52.23 171 ALA B CA 1
ATOM 6832 C C . ALA B 1 171 ? 45.543 178.348 322.081 1.00 52.94 171 ALA B C 1
ATOM 6833 O O . ALA B 1 171 ? 44.914 179.132 322.787 1.00 54.14 171 ALA B O 1
ATOM 6840 N N . GLY B 1 172 ? 45.110 177.934 320.882 1.00 52.36 172 GLY B N 1
ATOM 6841 C CA . GLY B 1 172 ? 43.823 178.335 320.330 1.00 53.18 172 GLY B CA 1
ATOM 6842 C C . GLY B 1 172 ? 42.645 177.500 320.757 1.00 54.28 172 GLY B C 1
ATOM 6843 O O . GLY B 1 172 ? 41.505 177.830 320.408 1.00 55.22 172 GLY B O 1
ATOM 6847 N N . SER B 1 173 ? 42.907 176.404 321.465 1.00 54.31 173 SER B N 1
ATOM 6848 C CA . SER B 1 173 ? 41.891 175.488 321.960 1.00 60.89 173 SER B CA 1
ATOM 6849 C C . SER B 1 173 ? 42.466 174.752 323.164 1.00 61.29 173 SER B C 1
ATOM 6850 O O . SER B 1 173 ? 43.677 174.782 323.414 1.00 54.90 173 SER B O 1
ATOM 6858 N N . GLU B 1 174 ? 41.584 174.122 323.939 1.00 57.22 174 GLU B N 1
ATOM 6859 C CA . GLU B 1 174 ? 42.070 173.350 325.076 1.00 57.71 174 GLU B CA 1
ATOM 6860 C C . GLU B 1 174 ? 42.982 172.223 324.613 1.00 56.65 174 GLU B C 1
ATOM 6861 O O . GLU B 1 174 ? 43.974 171.904 325.281 1.00 56.40 174 GLU B O 1
ATOM 6873 N N . LYS B 1 175 ? 42.628 171.557 323.511 1.00 56.19 175 LYS B N 1
ATOM 6874 C CA . LYS B 1 175 ? 43.494 170.492 323.009 1.00 70.50 175 LYS B CA 1
ATOM 6875 C C . LYS B 1 175 ? 44.887 171.006 322.649 1.00 53.85 175 LYS B C 1
ATOM 6876 O O . LYS B 1 175 ? 45.873 170.275 322.795 1.00 53.20 175 LYS B O 1
ATOM 6880 N N . ALA B 1 176 ? 44.995 172.239 322.152 1.00 52.98 176 ALA B N 1
ATOM 6881 C CA . ALA B 1 176 ? 46.301 172.751 321.766 1.00 51.64 176 ALA B CA 1
ATOM 6882 C C . ALA B 1 176 ? 47.202 173.002 322.980 1.00 52.23 176 ALA B C 1
ATOM 6883 O O . ALA B 1 176 ? 48.431 173.064 322.832 1.00 51.00 176 ALA B O 1
ATOM 6890 N N . ILE B 1 177 ? 46.616 173.131 324.178 1.00 55.32 177 ILE B N 1
ATOM 6891 C CA . ILE B 1 177 ? 47.430 173.251 325.387 1.00 53.70 177 ILE B CA 1
ATOM 6892 C C . ILE B 1 177 ? 48.396 172.086 325.483 1.00 61.67 177 ILE B C 1
ATOM 6893 O O . ILE B 1 177 ? 49.518 172.253 325.950 1.00 53.07 177 ILE B O 1
ATOM 6909 N N . ASN B 1 178 ? 48.015 170.914 324.970 1.00 55.99 178 ASN B N 1
ATOM 6910 C CA . ASN B 1 178 ? 48.892 169.744 325.010 1.00 53.21 178 ASN B CA 1
ATOM 6911 C C . ASN B 1 178 ? 50.243 169.974 324.360 1.00 51.82 178 ASN B C 1
ATOM 6912 O O . ASN B 1 178 ? 51.165 169.176 324.582 1.00 54.43 178 ASN B O 1
ATOM 6923 N N . THR B 1 179 ? 50.375 171.010 323.528 1.00 50.77 179 THR B N 1
ATOM 6924 C CA . THR B 1 179 ? 51.669 171.336 322.950 1.00 49.60 179 THR B CA 1
ATOM 6925 C C . THR B 1 179 ? 52.708 171.654 324.023 1.00 62.29 179 THR B C 1
ATOM 6926 O O . THR B 1 179 ? 53.925 171.532 323.777 1.00 49.37 179 THR B O 1
ATOM 6937 N N . ALA B 1 180 ? 52.260 172.105 325.196 1.00 55.03 180 ALA B N 1
ATOM 6938 C CA . ALA B 1 180 ? 53.192 172.411 326.271 1.00 59.07 180 ALA B CA 1
ATOM 6939 C C . ALA B 1 180 ? 53.974 171.180 326.691 1.00 57.96 180 ALA B C 1
ATOM 6940 O O . ALA B 1 180 ? 55.140 171.291 327.097 1.00 52.06 180 ALA B O 1
ATOM 6947 N N . PHE B 1 181 ? 53.353 170.005 326.601 1.00 52.68 181 PHE B N 1
ATOM 6948 C CA . PHE B 1 181 ? 53.967 168.759 327.028 1.00 53.16 181 PHE B CA 1
ATOM 6949 C C . PHE B 1 181 ? 54.856 168.156 325.944 1.00 52.10 181 PHE B C 1
ATOM 6950 O O . PHE B 1 181 ? 55.399 167.066 326.151 1.00 52.67 181 PHE B O 1
ATOM 6967 N N . VAL B 1 182 ? 55.055 168.877 324.837 1.00 50.71 182 VAL B N 1
ATOM 6968 C CA . VAL B 1 182 ? 56.134 168.608 323.888 1.00 49.68 182 VAL B CA 1
ATOM 6969 C C . VAL B 1 182 ? 57.151 169.744 323.896 1.00 51.34 182 VAL B C 1
ATOM 6970 O O . VAL B 1 182 ? 58.363 169.509 323.875 1.00 49.01 182 VAL B O 1
ATOM 6983 N N . LEU B 1 183 ? 56.665 170.984 323.972 1.00 48.94 183 LEU B N 1
ATOM 6984 C CA . LEU B 1 183 ? 57.556 172.121 324.137 1.00 53.31 183 LEU B CA 1
ATOM 6985 C C . LEU B 1 183 ? 58.480 171.946 325.334 1.00 49.71 183 LEU B C 1
ATOM 6986 O O . LEU B 1 183 ? 59.658 172.335 325.280 1.00 49.54 183 LEU B O 1
ATOM 7002 N N . ASN B 1 184 ? 57.984 171.339 326.420 1.00 50.89 184 ASN B N 1
ATOM 7003 C CA . ASN B 1 184 ? 58.817 171.222 327.620 1.00 51.99 184 ASN B CA 1
ATOM 7004 C C . ASN B 1 184 ? 60.062 170.378 327.378 1.00 51.95 184 ASN B C 1
ATOM 7005 O O . ASN B 1 184 ? 60.946 170.368 328.232 1.00 52.83 184 ASN B O 1
ATOM 7016 N N . TRP B 1 185 ? 60.141 169.652 326.252 1.00 51.08 185 TRP B N 1
ATOM 7017 C CA . TRP B 1 185 ? 61.403 169.041 325.856 1.00 50.95 185 TRP B CA 1
ATOM 7018 C C . TRP B 1 185 ? 62.502 170.091 325.748 1.00 50.60 185 TRP B C 1
ATOM 7019 O O . TRP B 1 185 ? 63.654 169.814 326.061 1.00 51.16 185 TRP B O 1
ATOM 7040 N N . PHE B 1 186 ? 62.166 171.287 325.257 1.00 49.80 186 PHE B N 1
ATOM 7041 C CA . PHE B 1 186 ? 63.128 172.359 324.998 1.00 49.49 186 PHE B CA 1
ATOM 7042 C C . PHE B 1 186 ? 63.299 173.324 326.170 1.00 56.97 186 PHE B C 1
ATOM 7043 O O . PHE B 1 186 ? 64.414 173.796 326.411 1.00 53.77 186 PHE B O 1
ATOM 7060 N N . THR B 1 187 ? 62.206 173.686 326.852 1.00 50.94 187 THR B N 1
ATOM 7061 C CA . THR B 1 187 ? 62.228 174.665 327.938 1.00 51.91 187 THR B CA 1
ATOM 7062 C C . THR B 1 187 ? 61.187 174.290 328.981 1.00 59.30 187 THR B C 1
ATOM 7063 O O . THR B 1 187 ? 60.027 173.998 328.615 1.00 52.46 187 THR B O 1
ATOM 7074 N N . PRO B 1 188 ? 61.545 174.324 330.264 1.00 66.97 188 PRO B N 1
ATOM 7075 C CA . PRO B 1 188 ? 60.546 174.163 331.317 1.00 62.50 188 PRO B CA 1
ATOM 7076 C C . PRO B 1 188 ? 59.857 175.455 331.709 1.00 55.47 188 PRO B C 1
ATOM 7077 O O . PRO B 1 188 ? 58.964 175.407 332.542 1.00 62.06 188 PRO B O 1
ATOM 7088 N N . TYR B 1 189 ? 60.265 176.600 331.165 1.00 55.36 189 TYR B N 1
ATOM 7089 C CA . TYR B 1 189 ? 59.737 177.894 331.613 1.00 60.92 189 TYR B CA 1
ATOM 7090 C C . TYR B 1 189 ? 58.577 178.315 330.712 1.00 54.70 189 TYR B C 1
ATOM 7091 O O . TYR B 1 189 ? 58.681 179.237 329.898 1.00 54.11 189 TYR B O 1
ATOM 7109 N N . ILE B 1 190 ? 57.464 177.600 330.858 1.00 54.83 190 ILE B N 1
ATOM 7110 C CA . ILE B 1 190 ? 56.324 177.710 329.956 1.00 54.15 190 ILE B CA 1
ATOM 7111 C C . ILE B 1 190 ? 55.168 178.373 330.684 1.00 55.17 190 ILE B C 1
ATOM 7112 O O . ILE B 1 190 ? 54.734 177.883 331.733 1.00 56.22 190 ILE B O 1
ATOM 7128 N N . THR B 1 191 ? 54.633 179.444 330.091 1.00 54.97 191 THR B N 1
ATOM 7129 C CA . THR B 1 191 ? 53.329 180.006 330.453 1.00 55.83 191 THR B CA 1
ATOM 7130 C C . THR B 1 191 ? 52.314 179.758 329.346 1.00 55.13 191 THR B C 1
ATOM 7131 O O . THR B 1 191 ? 52.583 180.050 328.184 1.00 54.11 191 THR B O 1
ATOM 7142 N N . VAL B 1 192 ? 51.119 179.299 329.715 1.00 55.84 192 VAL B N 1
ATOM 7143 C CA . VAL B 1 192 ? 50.065 178.940 328.758 1.00 55.41 192 VAL B CA 1
ATOM 7144 C C . VAL B 1 192 ? 49.057 180.076 328.697 1.00 56.19 192 VAL B C 1
ATOM 7145 O O . VAL B 1 192 ? 48.487 180.463 329.730 1.00 57.52 192 VAL B O 1
ATOM 7158 N N . LEU B 1 193 ? 48.831 180.596 327.485 1.00 55.48 193 LEU B N 1
ATOM 7159 C CA . LEU B 1 193 ? 47.883 181.683 327.230 1.00 56.26 193 LEU B CA 1
ATOM 7160 C C . LEU B 1 193 ? 46.704 181.170 326.398 1.00 56.17 193 LEU B C 1
ATOM 7161 O O . LEU B 1 193 ? 46.900 180.607 325.313 1.00 55.00 193 LEU B O 1
ATOM 7177 N N . THR B 1 194 ? 45.478 181.372 326.906 1.00 58.45 194 THR B N 1
ATOM 7178 C CA . THR B 1 194 ? 44.245 181.036 326.184 1.00 57.80 194 THR B CA 1
ATOM 7179 C C . THR B 1 194 ? 43.611 182.217 325.466 1.00 58.31 194 THR B C 1
ATOM 7180 O O . THR B 1 194 ? 42.649 182.016 324.725 1.00 58.53 194 THR B O 1
ATOM 7191 N N . LEU B 1 195 ? 44.085 183.435 325.688 1.00 58.69 195 LEU B N 1
ATOM 7192 C CA . LEU B 1 195 ? 43.433 184.645 325.196 1.00 59.62 195 LEU B CA 1
ATOM 7193 C C . LEU B 1 195 ? 42.007 184.767 325.703 1.00 61.31 195 LEU B C 1
ATOM 7194 O O . LEU B 1 195 ? 41.216 185.524 325.134 1.00 62.18 195 LEU B O 1
ATOM 7210 N N . GLY B 1 196 ? 41.639 184.015 326.738 1.00 64.42 196 GLY B N 1
ATOM 7211 C CA . GLY B 1 196 ? 40.261 184.061 327.206 1.00 74.79 196 GLY B CA 1
ATOM 7212 C C . GLY B 1 196 ? 39.261 183.557 326.185 1.00 63.66 196 GLY B C 1
ATOM 7213 O O . GLY B 1 196 ? 38.115 184.038 326.133 1.00 69.43 196 GLY B O 1
ATOM 7217 N N . ALA B 1 197 ? 39.674 182.637 325.329 1.00 68.83 197 ALA B N 1
ATOM 7218 C CA . ALA B 1 197 ? 38.823 182.238 324.217 1.00 69.41 197 ALA B CA 1
ATOM 7219 C C . ALA B 1 197 ? 38.006 180.982 324.477 1.00 62.65 197 ALA B C 1
ATOM 7220 O O . ALA B 1 197 ? 37.138 180.663 323.671 1.00 62.99 197 ALA B O 1
ATOM 7227 N N . TYR B 1 198 ? 38.240 180.265 325.563 1.00 63.59 198 TYR B N 1
ATOM 7228 C CA . TYR B 1 198 ? 37.572 178.990 325.765 1.00 63.42 198 TYR B CA 1
ATOM 7229 C C . TYR B 1 198 ? 37.803 178.562 327.200 1.00 64.15 198 TYR B C 1
ATOM 7230 O O . TYR B 1 198 ? 38.746 179.022 327.840 1.00 63.70 198 TYR B O 1
ATOM 7248 N N . PRO B 1 199 ? 36.928 177.728 327.739 1.00 71.41 199 PRO B N 1
ATOM 7249 C CA . PRO B 1 199 ? 37.137 177.255 329.102 1.00 66.28 199 PRO B CA 1
ATOM 7250 C C . PRO B 1 199 ? 38.198 176.171 329.150 1.00 65.04 199 PRO B C 1
ATOM 7251 O O . PRO B 1 199 ? 38.394 175.416 328.198 1.00 66.19 199 PRO B O 1
ATOM 7262 N N . VAL B 1 200 ? 38.874 176.104 330.287 1.00 65.31 200 VAL B N 1
ATOM 7263 C CA . VAL B 1 200 ? 39.809 175.037 330.588 1.00 64.63 200 VAL B CA 1
ATOM 7264 C C . VAL B 1 200 ? 39.222 174.228 331.730 1.00 66.41 200 VAL B C 1
ATOM 7265 O O . VAL B 1 200 ? 38.939 174.771 332.809 1.00 67.70 200 VAL B O 1
ATOM 7278 N N . GLY B 1 201 ? 39.081 172.928 331.502 1.00 66.56 201 GLY B N 1
ATOM 7279 C CA . GLY B 1 201 ? 38.578 172.047 332.528 1.00 68.35 201 GLY B CA 1
ATOM 7280 C C . GLY B 1 201 ? 39.601 171.811 333.619 1.00 68.46 201 GLY B C 1
ATOM 7281 O O . GLY B 1 201 ? 40.816 171.963 333.435 1.00 70.70 201 GLY B O 1
ATOM 7285 N N . ASP B 1 202 ? 39.087 171.416 334.783 1.00 76.42 202 ASP B N 1
ATOM 7286 C CA . ASP B 1 202 ? 39.945 171.208 335.938 1.00 82.09 202 ASP B CA 1
ATOM 7287 C C . ASP B 1 202 ? 41.032 170.159 335.664 1.00 81.56 202 ASP B C 1
ATOM 7288 O O . ASP B 1 202 ? 42.151 170.285 336.168 1.00 73.81 202 ASP B O 1
ATOM 7297 N N . GLU B 1 203 ? 40.731 169.124 334.877 1.00 74.20 203 GLU B N 1
ATOM 7298 C CA . GLU B 1 203 ? 41.710 168.067 334.642 1.00 69.17 203 GLU B CA 1
ATOM 7299 C C . GLU B 1 203 ? 42.984 168.621 334.005 1.00 71.53 203 GLU B C 1
ATOM 7300 O O . GLU B 1 203 ? 44.094 168.320 334.457 1.00 80.09 203 GLU B O 1
ATOM 7307 N N . MET B 1 204 ? 42.840 169.442 332.957 1.00 65.58 204 MET B N 1
ATOM 7308 C CA . MET B 1 204 ? 43.998 170.071 332.333 1.00 68.17 204 MET B CA 1
ATOM 7309 C C . MET B 1 204 ? 44.644 171.077 333.277 1.00 68.92 204 MET B C 1
ATOM 7310 O O . MET B 1 204 ? 45.870 171.216 333.297 1.00 68.96 204 MET B O 1
ATOM 7324 N N . ARG B 1 205 ? 43.829 171.793 334.056 1.00 65.95 205 ARG B N 1
ATOM 7325 C CA . ARG B 1 205 ? 44.335 172.688 335.102 1.00 78.67 205 ARG B CA 1
ATOM 7326 C C . ARG B 1 205 ? 45.265 171.970 336.074 1.00 66.10 205 ARG B C 1
ATOM 7327 O O . ARG B 1 205 ? 46.345 172.477 336.422 1.00 73.87 205 ARG B O 1
ATOM 7348 N N . ALA B 1 206 ? 44.830 170.815 336.581 1.00 67.66 206 ALA B N 1
ATOM 7349 C CA . ALA B 1 206 ? 45.675 170.054 337.498 1.00 81.56 206 ALA B CA 1
ATOM 7350 C C . ALA B 1 206 ? 46.997 169.675 336.837 1.00 71.54 206 ALA B C 1
ATOM 7351 O O . ALA B 1 206 ? 48.055 169.720 337.477 1.00 66.84 206 ALA B O 1
ATOM 7358 N N . LYS B 1 207 ? 46.955 169.284 335.561 1.00 80.89 207 LYS B N 1
ATOM 7359 C CA . LYS B 1 207 ? 48.169 168.860 334.872 1.00 78.48 207 LYS B CA 1
ATOM 7360 C C . LYS B 1 207 ? 49.124 170.032 334.690 1.00 73.68 207 LYS B C 1
ATOM 7361 O O . LYS B 1 207 ? 50.337 169.887 334.867 1.00 67.07 207 LYS B O 1
ATOM 7368 N N . LEU B 1 208 ? 48.604 171.197 334.308 1.00 62.20 208 LEU B N 1
ATOM 7369 C CA . LEU B 1 208 ? 49.458 172.377 334.226 1.00 66.95 208 LEU B CA 1
ATOM 7370 C C . LEU B 1 208 ? 50.045 172.711 335.594 1.00 73.03 208 LEU B C 1
ATOM 7371 O O . LEU B 1 208 ? 51.218 173.088 335.703 1.00 61.91 208 LEU B O 1
ATOM 7387 N N . ALA B 1 209 ? 49.230 172.600 336.647 1.00 65.04 209 ALA B N 1
ATOM 7388 C CA . ALA B 1 209 ? 49.702 172.855 338.004 1.00 66.11 209 ALA B CA 1
ATOM 7389 C C . ALA B 1 209 ? 50.756 171.838 338.439 1.00 65.72 209 ALA B C 1
ATOM 7390 O O . ALA B 1 209 ? 51.712 172.193 339.135 1.00 66.05 209 ALA B O 1
ATOM 7397 N N . ASP B 1 210 ? 50.570 170.562 338.094 1.00 89.35 210 ASP B N 1
ATOM 7398 C CA . ASP B 1 210 ? 51.573 169.557 338.432 1.00 67.62 210 ASP B CA 1
ATOM 7399 C C . ASP B 1 210 ? 52.932 169.888 337.824 1.00 72.62 210 ASP B C 1
ATOM 7400 O O . ASP B 1 210 ? 53.964 169.698 338.471 1.00 90.58 210 ASP B O 1
ATOM 7404 N N . HIS B 1 211 ? 52.956 170.394 336.585 1.00 67.13 211 HIS B N 1
ATOM 7405 C CA . HIS B 1 211 ? 54.206 170.673 335.895 1.00 65.58 211 HIS B CA 1
ATOM 7406 C C . HIS B 1 211 ? 54.760 172.061 336.177 1.00 63.15 211 HIS B C 1
ATOM 7407 O O . HIS B 1 211 ? 55.888 172.360 335.759 1.00 65.45 211 HIS B O 1
ATOM 7421 N N . GLY B 1 212 ? 54.001 172.919 336.838 1.00 64.59 212 GLY B N 1
ATOM 7422 C CA . GLY B 1 212 ? 54.488 174.245 337.141 1.00 62.21 212 GLY B CA 1
ATOM 7423 C C . GLY B 1 212 ? 54.309 175.253 336.035 1.00 63.28 212 GLY B C 1
ATOM 7424 O O . GLY B 1 212 ? 55.049 176.237 335.987 1.00 72.56 212 GLY B O 1
ATOM 7428 N N . TYR B 1 213 ? 53.371 175.036 335.120 1.00 60.11 213 TYR B N 1
ATOM 7429 C CA . TYR B 1 213 ? 53.195 175.985 334.030 1.00 58.92 213 TYR B CA 1
ATOM 7430 C C . TYR B 1 213 ? 52.023 176.894 334.368 1.00 59.69 213 TYR B C 1
ATOM 7431 O O . TYR B 1 213 ? 50.881 176.417 334.407 1.00 60.20 213 TYR B O 1
ATOM 7449 N N . PRO B 1 214 ? 52.236 178.190 334.600 1.00 59.93 214 PRO B N 1
ATOM 7450 C CA . PRO B 1 214 ? 51.111 179.075 334.920 1.00 60.82 214 PRO B CA 1
ATOM 7451 C C . PRO B 1 214 ? 50.128 179.136 333.759 1.00 60.09 214 PRO B C 1
ATOM 7452 O O . PRO B 1 214 ? 50.488 178.927 332.601 1.00 62.94 214 PRO B O 1
ATOM 7463 N N . LEU B 1 215 ? 48.857 179.365 334.082 1.00 61.11 215 LEU B N 1
ATOM 7464 C CA . LEU B 1 215 ? 47.807 179.506 333.078 1.00 60.75 215 LEU B CA 1
ATOM 7465 C C . LEU B 1 215 ? 47.249 180.925 333.116 1.00 61.48 215 LEU B C 1
ATOM 7466 O O . LEU B 1 215 ? 46.679 181.332 334.133 1.00 62.94 215 LEU B O 1
ATOM 7482 N N . ILE B 1 216 ? 47.388 181.672 332.021 1.00 66.71 216 ILE B N 1
ATOM 7483 C CA . ILE B 1 216 ? 46.857 183.033 331.937 1.00 69.25 216 ILE B CA 1
ATOM 7484 C C . ILE B 1 216 ? 45.718 183.065 330.918 1.00 61.34 216 ILE B C 1
ATOM 7485 O O . ILE B 1 216 ? 45.909 182.794 329.719 1.00 60.07 216 ILE B O 1
ATOM 7501 N N . GLU B 1 217 ? 44.527 183.412 331.407 1.00 62.81 217 GLU B N 1
ATOM 7502 C CA . GLU B 1 217 ? 43.313 183.399 330.597 1.00 63.25 217 GLU B CA 1
ATOM 7503 C C . GLU B 1 217 ? 42.858 184.797 330.210 1.00 63.91 217 GLU B C 1
ATOM 7504 O O . GLU B 1 217 ? 41.670 185.012 329.991 1.00 64.92 217 GLU B O 1
ATOM 7516 N N . LYS B 1 218 ? 43.742 185.733 330.186 1.00 66.76 218 LYS B N 1
ATOM 7517 C CA . LYS B 1 218 ? 43.388 187.099 329.843 1.00 77.91 218 LYS B CA 1
ATOM 7518 C C . LYS B 1 218 ? 43.589 187.353 328.348 1.00 65.25 218 LYS B C 1
ATOM 7519 O O . LYS B 1 218 ? 44.510 186.799 327.735 1.00 78.60 218 LYS B O 1
ATOM 7529 N N . PRO B 1 219 ? 42.768 188.183 327.706 1.00 64.50 219 PRO B N 1
ATOM 7530 C CA . PRO B 1 219 ? 43.078 188.575 326.325 1.00 70.27 219 PRO B CA 1
ATOM 7531 C C . PRO B 1 219 ? 44.398 189.332 326.255 1.00 64.10 219 PRO B C 1
ATOM 7532 O O . PRO B 1 219 ? 44.773 190.050 327.182 1.00 70.57 219 PRO B O 1
ATOM 7543 N N . ILE B 1 220 ? 45.099 189.172 325.135 1.00 63.72 220 ILE B N 1
ATOM 7544 C CA . ILE B 1 220 ? 46.337 189.911 324.910 1.00 72.69 220 ILE B CA 1
ATOM 7545 C C . ILE B 1 220 ? 45.997 191.292 324.372 1.00 69.65 220 ILE B C 1
ATOM 7546 O O . ILE B 1 220 ? 45.276 191.425 323.378 1.00 67.93 220 ILE B O 1
ATOM 7562 N N . ALA B 1 221 ? 46.589 192.316 324.969 1.00 63.87 221 ALA B N 1
ATOM 7563 C CA . ALA B 1 221 ? 46.501 193.657 324.409 1.00 65.20 221 ALA B CA 1
ATOM 7564 C C . ALA B 1 221 ? 47.638 193.943 323.428 1.00 77.79 221 ALA B C 1
ATOM 7565 O O . ALA B 1 221 ? 47.429 194.619 322.414 1.00 75.70 221 ALA B O 1
ATOM 7572 N N . ARG B 1 222 ? 48.837 193.424 323.684 1.00 76.50 222 ARG B N 1
ATOM 7573 C CA . ARG B 1 222 ? 49.994 193.910 322.950 1.00 72.33 222 ARG B CA 1
ATOM 7574 C C . ARG B 1 222 ? 51.172 192.972 323.165 1.00 65.56 222 ARG B C 1
ATOM 7575 O O . ARG B 1 222 ? 51.422 192.536 324.296 1.00 65.04 222 ARG B O 1
ATOM 7588 N N . PHE B 1 223 ? 51.910 192.695 322.085 1.00 59.79 223 PHE B N 1
ATOM 7589 C CA . PHE B 1 223 ? 53.231 192.101 322.206 1.00 58.64 223 PHE B CA 1
ATOM 7590 C C . PHE B 1 223 ? 54.222 193.224 322.457 1.00 59.81 223 PHE B C 1
ATOM 7591 O O . PHE B 1 223 ? 54.166 194.273 321.813 1.00 60.84 223 PHE B O 1
ATOM 7608 N N . LEU B 1 224 ? 55.138 192.993 323.388 1.00 59.78 224 LEU B N 1
ATOM 7609 C CA . LEU B 1 224 ? 56.102 193.996 323.817 1.00 61.06 224 LEU B CA 1
ATOM 7610 C C . LEU B 1 224 ? 57.479 193.614 323.301 1.00 60.07 224 LEU B C 1
ATOM 7611 O O . LEU B 1 224 ? 57.835 192.433 323.288 1.00 58.98 224 LEU B O 1
ATOM 7627 N N . GLY B 1 225 ? 58.246 194.614 322.884 1.00 65.49 225 GLY B N 1
ATOM 7628 C CA . GLY B 1 225 ? 59.591 194.373 322.397 1.00 66.19 225 GLY B CA 1
ATOM 7629 C C . GLY B 1 225 ? 60.086 195.564 321.594 1.00 68.28 225 GLY B C 1
ATOM 7630 O O . GLY B 1 225 ? 59.534 196.661 321.679 1.00 70.21 225 GLY B O 1
ATOM 7634 N N . LYS B 1 226 ? 61.137 195.305 320.816 1.00 60.91 226 LYS B N 1
ATOM 7635 C CA . LYS B 1 226 ? 61.806 196.320 320.009 1.00 74.62 226 LYS B CA 1
ATOM 7636 C C . LYS B 1 226 ? 62.595 195.631 318.901 1.00 65.94 226 LYS B C 1
ATOM 7637 O O . LYS B 1 226 ? 63.124 194.534 319.102 1.00 67.37 226 LYS B O 1
ATOM 7644 N N . ASP B 1 227 ? 62.620 196.252 317.720 1.00 71.33 227 ASP B N 1
ATOM 7645 C CA . ASP B 1 227 ? 63.435 195.792 316.588 1.00 68.47 227 ASP B CA 1
ATOM 7646 C C . ASP B 1 227 ? 63.245 194.302 316.314 1.00 69.58 227 ASP B C 1
ATOM 7647 O O . ASP B 1 227 ? 64.202 193.562 316.052 1.00 58.46 227 ASP B O 1
ATOM 7656 N N . HIS B 1 228 ? 61.982 193.877 316.311 1.00 57.31 228 HIS B N 1
ATOM 7657 C CA . HIS B 1 228 ? 61.583 192.508 315.988 1.00 55.05 228 HIS B CA 1
ATOM 7658 C C . HIS B 1 228 ? 62.020 191.493 317.043 1.00 55.90 228 HIS B C 1
ATOM 7659 O O . HIS B 1 228 ? 62.075 190.293 316.756 1.00 68.65 228 HIS B O 1
ATOM 7673 N N . VAL B 1 229 ? 62.362 191.924 318.253 1.00 60.15 229 VAL B N 1
ATOM 7674 C CA . VAL B 1 229 ? 62.639 190.999 319.350 1.00 63.26 229 VAL B CA 1
ATOM 7675 C C . VAL B 1 229 ? 61.569 191.203 320.414 1.00 65.99 229 VAL B C 1
ATOM 7676 O O . VAL B 1 229 ? 61.497 192.254 321.067 1.00 57.95 229 VAL B O 1
ATOM 7689 N N . MET B 1 230 ? 60.702 190.207 320.562 1.00 66.38 230 MET B N 1
ATOM 7690 C CA . MET B 1 230 ? 59.702 190.247 321.620 1.00 68.96 230 MET B CA 1
ATOM 7691 C C . MET B 1 230 ? 60.373 190.013 322.969 1.00 56.19 230 MET B C 1
ATOM 7692 O O . MET B 1 230 ? 61.202 189.108 323.122 1.00 56.43 230 MET B O 1
ATOM 7706 N N . ASP B 1 231 ? 60.023 190.824 323.953 1.00 57.06 231 ASP B N 1
ATOM 7707 C CA . ASP B 1 231 ? 60.498 190.570 325.307 1.00 58.32 231 ASP B CA 1
ATOM 7708 C C . ASP B 1 231 ? 59.362 190.567 326.324 1.00 60.80 231 ASP B C 1
ATOM 7709 O O . ASP B 1 231 ? 59.622 190.427 327.514 1.00 59.03 231 ASP B O 1
ATOM 7718 N N . GLY B 1 232 ? 58.114 190.663 325.886 1.00 59.66 232 GLY B N 1
ATOM 7719 C CA . GLY B 1 232 ? 57.011 190.614 326.827 1.00 62.44 232 GLY B CA 1
ATOM 7720 C C . GLY B 1 232 ? 55.676 190.572 326.119 1.00 58.63 232 GLY B C 1
ATOM 7721 O O . GLY B 1 232 ? 55.584 190.662 324.890 1.00 57.94 232 GLY B O 1
ATOM 7725 N N . ILE B 1 233 ? 54.639 190.398 326.929 1.00 59.24 233 ILE B N 1
ATOM 7726 C CA . ILE B 1 233 ? 53.250 190.370 326.477 1.00 59.32 233 ILE B CA 1
ATOM 7727 C C . ILE B 1 233 ? 52.417 191.108 327.519 1.00 61.07 233 ILE B C 1
ATOM 7728 O O . ILE B 1 233 ? 52.517 190.810 328.712 1.00 65.39 233 ILE B O 1
ATOM 7744 N N . GLU B 1 234 ? 51.619 192.074 327.082 1.00 62.13 234 GLU B N 1
ATOM 7745 C CA . GLU B 1 234 ? 50.712 192.806 327.957 1.00 63.92 234 GLU B CA 1
ATOM 7746 C C . GLU B 1 234 ? 49.279 192.338 327.735 1.00 67.61 234 GLU B C 1
ATOM 7747 O O . GLU B 1 234 ? 48.837 192.184 326.593 1.00 63.29 234 GLU B O 1
ATOM 7759 N N . PHE B 1 235 ? 48.556 192.119 328.831 1.00 66.24 235 PHE B N 1
ATOM 7760 C CA . PHE B 1 235 ? 47.184 191.632 328.766 1.00 69.53 235 PHE B CA 1
ATOM 7761 C C . PHE B 1 235 ? 46.192 192.779 328.876 1.00 67.10 235 PHE B C 1
ATOM 7762 O O . PHE B 1 235 ? 46.547 193.924 329.162 1.00 68.37 235 PHE B O 1
ATOM 7779 N N . ALA B 1 236 ? 44.920 192.453 328.642 1.00 67.50 236 ALA B N 1
ATOM 7780 C CA . ALA B 1 236 ? 43.906 193.495 328.544 1.00 80.67 236 ALA B CA 1
ATOM 7781 C C . ALA B 1 236 ? 43.713 194.254 329.850 1.00 76.91 236 ALA B C 1
ATOM 7782 O O . ALA B 1 236 ? 43.257 195.400 329.813 1.00 74.33 236 ALA B O 1
ATOM 7789 N N . ASP B 1 237 ? 44.100 193.677 330.989 1.00 77.10 237 ASP B N 1
ATOM 7790 C CA . ASP B 1 237 ? 43.990 194.351 332.282 1.00 75.30 237 ASP B CA 1
ATOM 7791 C C . ASP B 1 237 ? 45.238 195.139 332.644 1.00 84.87 237 ASP B C 1
ATOM 7792 O O . ASP B 1 237 ? 45.351 195.603 333.780 1.00 80.14 237 ASP B O 1
ATOM 7801 N N . GLY B 1 238 ? 46.186 195.278 331.726 1.00 73.56 238 GLY B N 1
ATOM 7802 C CA . GLY B 1 238 ? 47.391 196.034 331.998 1.00 72.40 238 GLY B CA 1
ATOM 7803 C C . GLY B 1 238 ? 48.483 195.276 332.718 1.00 77.65 238 GLY B C 1
ATOM 7804 O O . GLY B 1 238 ? 49.573 195.832 332.905 1.00 73.06 238 GLY B O 1
ATOM 7808 N N . THR B 1 239 ? 48.246 194.031 333.119 1.00 71.90 239 THR B N 1
ATOM 7809 C CA . THR B 1 239 ? 49.338 193.230 333.648 1.00 69.24 239 THR B CA 1
ATOM 7810 C C . THR B 1 239 ? 50.140 192.636 332.490 1.00 71.94 239 THR B C 1
ATOM 7811 O O . THR B 1 239 ? 49.654 192.524 331.358 1.00 66.53 239 THR B O 1
ATOM 7822 N N . SER B 1 240 ? 51.383 192.250 332.775 1.00 66.56 240 SER B N 1
ATOM 7823 C CA . SER B 1 240 ? 52.241 191.754 331.714 1.00 67.25 240 SER B CA 1
ATOM 7824 C C . SER B 1 240 ? 53.169 190.681 332.250 1.00 77.42 240 SER B C 1
ATOM 7825 O O . SER B 1 240 ? 53.336 190.511 333.458 1.00 69.05 240 SER B O 1
ATOM 7833 N N . ILE B 1 241 ? 53.796 189.972 331.319 1.00 70.03 241 ILE B N 1
ATOM 7834 C CA . ILE B 1 241 ? 54.819 189.000 331.648 1.00 61.49 241 ILE B CA 1
ATOM 7835 C C . ILE B 1 241 ? 56.018 189.268 330.757 1.00 65.33 241 ILE B C 1
ATOM 7836 O O . ILE B 1 241 ? 55.885 189.717 329.614 1.00 63.31 241 ILE B O 1
ATOM 7852 N N . LYS B 1 242 ? 57.191 188.969 331.288 1.00 68.36 242 LYS B N 1
ATOM 7853 C CA . LYS B 1 242 ? 58.423 188.979 330.523 1.00 60.02 242 LYS B CA 1
ATOM 7854 C C . LYS B 1 242 ? 58.605 187.602 329.895 1.00 58.37 242 LYS B C 1
ATOM 7855 O O . LYS B 1 242 ? 58.455 186.582 330.578 1.00 58.19 242 LYS B O 1
ATOM 7859 N N . VAL B 1 243 ? 58.895 187.573 328.589 1.00 57.29 243 VAL B N 1
ATOM 7860 C CA . VAL B 1 243 ? 59.206 186.331 327.889 1.00 57.87 243 VAL B CA 1
ATOM 7861 C C . VAL B 1 243 ? 60.340 186.574 326.911 1.00 63.07 243 VAL B C 1
ATOM 7862 O O . VAL B 1 243 ? 60.471 187.656 326.328 1.00 55.65 243 VAL B O 1
ATOM 7875 N N . ASP B 1 244 ? 61.145 185.534 326.712 1.00 56.96 244 ASP B N 1
ATOM 7876 C CA . ASP B 1 244 ? 62.198 185.548 325.710 1.00 65.14 244 ASP B CA 1
ATOM 7877 C C . ASP B 1 244 ? 61.750 184.938 324.394 1.00 52.27 244 ASP B C 1
ATOM 7878 O O . ASP B 1 244 ? 62.460 185.080 323.395 1.00 51.74 244 ASP B O 1
ATOM 7887 N N . THR B 1 245 ? 60.600 184.267 324.365 1.00 55.96 245 THR B N 1
ATOM 7888 C CA . THR B 1 245 ? 60.173 183.550 323.163 1.00 50.42 245 THR B CA 1
ATOM 7889 C C . THR B 1 245 ? 58.699 183.162 323.310 1.00 50.35 245 THR B C 1
ATOM 7890 O O . THR B 1 245 ? 58.088 183.326 324.377 1.00 51.26 245 THR B O 1
ATOM 7901 N N . GLY B 1 246 ? 58.121 182.690 322.207 1.00 55.07 246 GLY B N 1
ATOM 7902 C CA . GLY B 1 246 ? 56.745 182.217 322.229 1.00 51.81 246 GLY B CA 1
ATOM 7903 C C . GLY B 1 246 ? 56.468 181.257 321.096 1.00 56.72 246 GLY B C 1
ATOM 7904 O O . GLY B 1 246 ? 57.204 181.193 320.108 1.00 47.90 246 GLY B O 1
ATOM 7908 N N . LEU B 1 247 ? 55.377 180.512 321.241 1.00 48.12 247 LEU B N 1
ATOM 7909 C CA . LEU B 1 247 ? 54.972 179.553 320.230 1.00 47.17 247 LEU B CA 1
ATOM 7910 C C . LEU B 1 247 ? 53.463 179.663 320.077 1.00 47.60 247 LEU B C 1
ATOM 7911 O O . LEU B 1 247 ? 52.732 179.566 321.071 1.00 48.49 247 LEU B O 1
ATOM 7927 N N . ILE B 1 248 ? 53.023 179.926 318.853 1.00 59.67 248 ILE B N 1
ATOM 7928 C CA . ILE B 1 248 ? 51.606 179.990 318.514 1.00 47.53 248 ILE B CA 1
ATOM 7929 C C . ILE B 1 248 ? 51.210 178.602 318.036 1.00 46.89 248 ILE B C 1
ATOM 7930 O O . ILE B 1 248 ? 51.784 178.075 317.063 1.00 45.87 248 ILE B O 1
ATOM 7946 N N . SER B 1 249 ? 50.208 178.038 318.701 1.00 49.17 249 SER B N 1
ATOM 7947 C CA . SER B 1 249 ? 49.627 176.729 318.404 1.00 50.86 249 SER B CA 1
ATOM 7948 C C . SER B 1 249 ? 48.086 176.928 318.363 1.00 49.40 249 SER B C 1
ATOM 7949 O O . SER B 1 249 ? 47.348 176.602 319.308 1.00 49.39 249 SER B O 1
ATOM 7957 N N . MET B 1 250 ? 47.609 177.501 317.256 1.00 51.70 250 MET B N 1
ATOM 7958 C CA . MET B 1 250 ? 46.195 177.847 317.072 1.00 49.18 250 MET B CA 1
ATOM 7959 C C . MET B 1 250 ? 45.600 177.209 315.817 1.00 48.76 250 MET B C 1
ATOM 7960 O O . MET B 1 250 ? 44.556 177.655 315.337 1.00 49.49 250 MET B O 1
ATOM 7974 N N . GLY B 1 251 ? 46.252 176.205 315.265 1.00 47.71 251 GLY B N 1
ATOM 7975 C CA . GLY B 1 251 ? 45.755 175.517 314.078 1.00 50.80 251 GLY B CA 1
ATOM 7976 C C . GLY B 1 251 ? 46.124 176.212 312.775 1.00 46.55 251 GLY B C 1
ATOM 7977 O O . GLY B 1 251 ? 46.891 177.182 312.731 1.00 46.23 251 GLY B O 1
ATOM 7981 N N . SER B 1 252 ? 45.506 175.724 311.694 1.00 46.42 252 SER B N 1
ATOM 7982 C CA . SER B 1 252 ? 45.882 176.075 310.326 1.00 51.81 252 SER B CA 1
ATOM 7983 C C . SER B 1 252 ? 44.633 176.266 309.482 1.00 54.10 252 SER B C 1
ATOM 7984 O O . SER B 1 252 ? 43.600 175.649 309.737 1.00 57.58 252 SER B O 1
ATOM 7992 N N . ILE B 1 253 ? 44.750 177.118 308.465 1.00 55.49 253 ILE B N 1
ATOM 7993 C CA . ILE B 1 253 ? 43.751 177.266 307.412 1.00 59.58 253 ILE B CA 1
ATOM 7994 C C . ILE B 1 253 ? 44.380 176.859 306.077 1.00 53.53 253 ILE B C 1
ATOM 7995 O O . ILE B 1 253 ? 45.528 177.207 305.775 1.00 44.76 253 ILE B O 1
ATOM 8011 N N . ARG B 1 254 ? 43.638 176.097 305.292 1.00 50.89 254 ARG B N 1
ATOM 8012 C CA . ARG B 1 254 ? 44.139 175.607 304.006 1.00 52.06 254 ARG B CA 1
ATOM 8013 C C . ARG B 1 254 ? 43.524 176.293 302.792 1.00 50.80 254 ARG B C 1
ATOM 8014 O O . ARG B 1 254 ? 44.192 176.395 301.769 1.00 52.27 254 ARG B O 1
ATOM 8035 N N . HIS B 1 255 ? 42.267 176.713 302.839 1.00 54.54 255 HIS B N 1
ATOM 8036 C CA . HIS B 1 255 ? 41.638 177.353 301.676 1.00 60.53 255 HIS B CA 1
ATOM 8037 C C . HIS B 1 255 ? 41.953 176.573 300.386 1.00 56.74 255 HIS B C 1
ATOM 8038 O O . HIS B 1 255 ? 42.513 177.090 299.406 1.00 59.72 255 HIS B O 1
ATOM 8042 N N . ASP B 1 256 ? 41.629 175.287 300.420 1.00 46.57 256 ASP B N 1
ATOM 8043 C CA . ASP B 1 256 ? 41.784 174.383 299.286 1.00 54.44 256 ASP B CA 1
ATOM 8044 C C . ASP B 1 256 ? 40.417 173.970 298.733 1.00 61.69 256 ASP B C 1
ATOM 8045 O O . ASP B 1 256 ? 40.204 172.829 298.321 1.00 50.22 256 ASP B O 1
ATOM 8054 N N . GLY B 1 257 ? 39.461 174.905 298.734 1.00 48.64 257 GLY B N 1
ATOM 8055 C CA . GLY B 1 257 ? 38.175 174.640 298.122 1.00 50.05 257 GLY B CA 1
ATOM 8056 C C . GLY B 1 257 ? 38.280 174.347 296.636 1.00 49.73 257 GLY B C 1
ATOM 8057 O O . GLY B 1 257 ? 37.423 173.656 296.078 1.00 50.56 257 GLY B O 1
ATOM 8061 N N . TYR B 1 258 ? 39.342 174.847 295.973 1.00 48.60 258 TYR B N 1
ATOM 8062 C CA . TYR B 1 258 ? 39.527 174.558 294.554 1.00 48.26 258 TYR B CA 1
ATOM 8063 C C . TYR B 1 258 ? 39.624 173.067 294.290 1.00 47.64 258 TYR B C 1
ATOM 8064 O O . TYR B 1 258 ? 39.477 172.643 293.144 1.00 47.71 258 TYR B O 1
ATOM 8082 N N . LEU B 1 259 ? 39.870 172.253 295.306 1.00 47.16 259 LEU B N 1
ATOM 8083 C CA . LEU B 1 259 ? 39.883 170.813 295.105 1.00 46.88 259 LEU B CA 1
ATOM 8084 C C . LEU B 1 259 ? 38.543 170.116 295.345 1.00 48.42 259 LEU B C 1
ATOM 8085 O O . LEU B 1 259 ? 38.491 168.889 295.209 1.00 49.85 259 LEU B O 1
ATOM 8101 N N . LYS B 1 260 ? 37.460 170.841 295.633 1.00 50.04 260 LYS B N 1
ATOM 8102 C CA . LYS B 1 260 ? 36.239 170.163 296.094 1.00 51.46 260 LYS B CA 1
ATOM 8103 C C . LYS B 1 260 ? 35.641 169.228 295.037 1.00 52.16 260 LYS B C 1
ATOM 8104 O O . LYS B 1 260 ? 35.022 168.216 295.387 1.00 55.54 260 LYS B O 1
ATOM 8123 N N . ASN B 1 261 ? 35.769 169.540 293.753 1.00 53.46 261 ASN B N 1
ATOM 8124 C CA . ASN B 1 261 ? 35.110 168.679 292.759 1.00 52.82 261 ASN B CA 1
ATOM 8125 C C . ASN B 1 261 ? 35.802 167.336 292.571 1.00 58.18 261 ASN B C 1
ATOM 8126 O O . ASN B 1 261 ? 35.225 166.463 291.924 1.00 66.63 261 ASN B O 1
ATOM 8137 N N . LEU B 1 262 ? 36.991 167.131 293.155 1.00 53.32 262 LEU B N 1
ATOM 8138 C CA . LEU B 1 262 ? 37.788 165.930 292.899 1.00 53.07 262 LEU B CA 1
ATOM 8139 C C . LEU B 1 262 ? 37.546 164.825 293.933 1.00 50.12 262 LEU B C 1
ATOM 8140 O O . LEU B 1 262 ? 38.102 163.726 293.800 1.00 51.54 262 LEU B O 1
ATOM 8156 N N . ASP B 1 263 ? 36.736 165.083 294.951 1.00 53.21 263 ASP B N 1
ATOM 8157 C CA . ASP B 1 263 ? 36.402 164.075 295.967 1.00 51.96 263 ASP B CA 1
ATOM 8158 C C . ASP B 1 263 ? 37.650 163.407 296.536 1.00 54.31 263 ASP B C 1
ATOM 8159 O O . ASP B 1 263 ? 37.759 162.180 296.580 1.00 67.15 263 ASP B O 1
ATOM 8163 N N . LEU B 1 264 ? 38.613 164.215 296.970 1.00 56.51 264 LEU B N 1
ATOM 8164 C CA . LEU B 1 264 ? 39.861 163.650 297.473 1.00 49.67 264 LEU B CA 1
ATOM 8165 C C . LEU B 1 264 ? 39.632 163.071 298.852 1.00 67.07 264 LEU B C 1
ATOM 8166 O O . LEU B 1 264 ? 38.884 163.633 299.643 1.00 62.60 264 LEU B O 1
ATOM 8182 N N . LEU B 1 265 ? 40.276 161.944 299.136 1.00 63.11 265 LEU B N 1
ATOM 8183 C CA . LEU B 1 265 ? 40.225 161.379 300.478 1.00 49.45 265 LEU B CA 1
ATOM 8184 C C . LEU B 1 265 ? 41.078 162.237 301.402 1.00 72.14 265 LEU B C 1
ATOM 8185 O O . LEU B 1 265 ? 42.229 162.566 301.076 1.00 46.87 265 LEU B O 1
ATOM 8201 N N . THR B 1 266 ? 40.517 162.611 302.554 1.00 49.19 266 THR B N 1
ATOM 8202 C CA . THR B 1 266 ? 41.207 163.474 303.500 1.00 64.40 266 THR B CA 1
ATOM 8203 C C . THR B 1 266 ? 41.208 162.846 304.888 1.00 68.65 266 THR B C 1
ATOM 8204 O O . THR B 1 266 ? 40.418 161.949 305.203 1.00 66.45 266 THR B O 1
ATOM 8215 N N . ASP B 1 267 ? 42.100 163.351 305.730 1.00 62.74 267 ASP B N 1
ATOM 8216 C CA . ASP B 1 267 ? 42.165 162.938 307.131 1.00 71.31 267 ASP B CA 1
ATOM 8217 C C . ASP B 1 267 ? 42.492 164.173 307.961 1.00 76.52 267 ASP B C 1
ATOM 8218 O O . ASP B 1 267 ? 43.642 164.622 307.996 1.00 77.05 267 ASP B O 1
ATOM 8227 N N . GLY B 1 268 ? 41.479 164.714 308.629 1.00 67.24 268 GLY B N 1
ATOM 8228 C CA . GLY B 1 268 ? 41.686 165.848 309.512 1.00 70.86 268 GLY B CA 1
ATOM 8229 C C . GLY B 1 268 ? 42.176 167.079 308.785 1.00 70.32 268 GLY B C 1
ATOM 8230 O O . GLY B 1 268 ? 43.021 167.815 309.313 1.00 69.18 268 GLY B O 1
ATOM 8234 N N . GLY B 1 269 ? 41.671 167.312 307.573 1.00 71.16 269 GLY B N 1
ATOM 8235 C CA . GLY B 1 269 ? 42.106 168.416 306.749 1.00 72.03 269 GLY B CA 1
ATOM 8236 C C . GLY B 1 269 ? 43.230 168.094 305.775 1.00 56.11 269 GLY B C 1
ATOM 8237 O O . GLY B 1 269 ? 43.325 168.744 304.735 1.00 61.04 269 GLY B O 1
ATOM 8241 N N . ASP B 1 270 ? 44.096 167.131 306.094 1.00 54.37 270 ASP B N 1
ATOM 8242 C CA . ASP B 1 270 ? 45.200 166.757 305.210 1.00 53.90 270 ASP B CA 1
ATOM 8243 C C . ASP B 1 270 ? 44.756 165.773 304.132 1.00 59.75 270 ASP B C 1
ATOM 8244 O O . ASP B 1 270 ? 43.915 164.900 304.356 1.00 46.95 270 ASP B O 1
ATOM 8253 N N . ILE B 1 271 ? 45.367 165.889 302.962 1.00 55.92 271 ILE B N 1
ATOM 8254 C CA . ILE B 1 271 ? 45.044 164.994 301.853 1.00 54.40 271 ILE B CA 1
ATOM 8255 C C . ILE B 1 271 ? 45.862 163.717 301.995 1.00 43.28 271 ILE B C 1
ATOM 8256 O O . ILE B 1 271 ? 47.076 163.758 302.219 1.00 45.11 271 ILE B O 1
ATOM 8272 N N . VAL B 1 272 ? 45.193 162.580 301.885 1.00 46.48 272 VAL B N 1
ATOM 8273 C CA . VAL B 1 272 ? 45.864 161.298 302.043 1.00 58.29 272 VAL B CA 1
ATOM 8274 C C . VAL B 1 272 ? 46.482 160.917 300.707 1.00 55.95 272 VAL B C 1
ATOM 8275 O O . VAL B 1 272 ? 45.813 160.971 299.670 1.00 56.85 272 VAL B O 1
ATOM 8288 N N . THR B 1 273 ? 47.766 160.537 300.727 1.00 48.56 273 THR B N 1
ATOM 8289 C CA . THR B 1 273 ? 48.478 160.171 299.515 1.00 52.19 273 THR B CA 1
ATOM 8290 C C . THR B 1 273 ? 49.258 158.890 299.736 1.00 50.51 273 THR B C 1
ATOM 8291 O O . THR B 1 273 ? 49.479 158.451 300.863 1.00 46.42 273 THR B O 1
ATOM 8302 N N . GLU B 1 274 ? 49.686 158.308 298.622 1.00 49.61 274 GLU B N 1
ATOM 8303 C CA . GLU B 1 274 ? 50.689 157.257 298.599 1.00 64.05 274 GLU B CA 1
ATOM 8304 C C . GLU B 1 274 ? 52.086 157.848 298.807 1.00 47.55 274 GLU B C 1
ATOM 8305 O O . GLU B 1 274 ? 52.267 159.064 298.920 1.00 46.35 274 GLU B O 1
ATOM 8317 N N . TYR B 1 275 ? 53.096 156.970 298.813 1.00 53.89 275 TYR B N 1
ATOM 8318 C CA . TYR B 1 275 ? 54.473 157.418 299.017 1.00 47.92 275 TYR B CA 1
ATOM 8319 C C . TYR B 1 275 ? 54.899 158.405 297.936 1.00 53.69 275 TYR B C 1
ATOM 8320 O O . TYR B 1 275 ? 55.589 159.388 298.229 1.00 55.73 275 TYR B O 1
ATOM 8338 N N . ASP B 1 276 ? 54.484 158.179 296.679 1.00 43.62 276 ASP B N 1
ATOM 8339 C CA . ASP B 1 276 ? 54.856 159.104 295.610 1.00 45.01 276 ASP B CA 1
ATOM 8340 C C . ASP B 1 276 ? 53.947 160.324 295.522 1.00 37.71 276 ASP B C 1
ATOM 8341 O O . ASP B 1 276 ? 54.017 161.050 294.514 1.00 37.06 276 ASP B O 1
ATOM 8350 N N . CYS B 1 277 ? 53.113 160.552 296.532 1.00 38.27 277 CYS B N 1
ATOM 8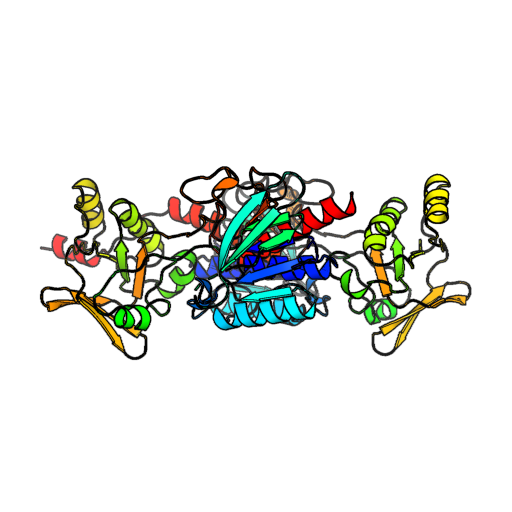351 C CA . CYS B 1 277 ? 52.247 161.712 296.686 1.00 38.15 277 CYS B CA 1
ATOM 8352 C C . CYS B 1 277 ? 50.967 161.602 295.868 1.00 38.71 277 CYS B C 1
ATOM 8353 O O . CYS B 1 277 ? 50.236 162.584 295.775 1.00 38.72 277 CYS B O 1
ATOM 8361 N N . ARG B 1 278 ? 50.700 160.450 295.267 1.00 39.30 278 ARG B N 1
ATOM 8362 C CA . ARG B 1 278 ? 49.466 160.233 294.519 1.00 40.05 278 ARG B CA 1
ATOM 8363 C C . ARG B 1 278 ? 48.274 160.312 295.464 1.00 41.07 278 ARG B C 1
ATOM 8364 O O . ARG B 1 278 ? 48.261 159.632 296.491 1.00 41.72 278 ARG B O 1
ATOM 8385 N N . THR B 1 279 ? 47.232 161.057 295.092 1.00 41.40 279 THR B N 1
ATOM 8386 C CA . THR B 1 279 ? 46.023 161.105 295.923 1.00 42.56 279 THR B CA 1
ATOM 8387 C C . THR B 1 279 ? 45.063 159.974 295.546 1.00 45.27 279 THR B C 1
ATOM 8388 O O . THR B 1 279 ? 45.391 159.096 294.745 1.00 43.96 279 THR B O 1
ATOM 8399 N N . SER B 1 280 ? 43.843 159.984 296.132 1.00 45.20 280 SER B N 1
ATOM 8400 C CA . SER B 1 280 ? 42.806 159.031 295.718 1.00 50.97 280 SER B CA 1
ATOM 8401 C C . SER B 1 280 ? 42.258 159.316 294.331 1.00 49.81 280 SER B C 1
ATOM 8402 O O . SER B 1 280 ? 41.576 158.457 293.770 1.00 51.46 280 SER B O 1
ATOM 8410 N N . HIS B 1 281 ? 42.452 160.520 293.804 1.00 45.83 281 HIS B N 1
ATOM 8411 C CA . HIS B 1 281 ? 41.936 160.862 292.490 1.00 46.02 281 HIS B CA 1
ATOM 8412 C C . HIS B 1 281 ? 43.024 160.618 291.447 1.00 44.90 281 HIS B C 1
ATOM 8413 O O . HIS B 1 281 ? 44.122 161.181 291.579 1.00 47.83 281 HIS B O 1
ATOM 8428 N N . PRO B 1 282 ? 42.785 159.813 290.407 1.00 45.40 282 PRO B N 1
ATOM 8429 C CA . PRO B 1 282 ? 43.870 159.540 289.451 1.00 44.36 282 PRO B CA 1
ATOM 8430 C C . PRO B 1 282 ? 44.423 160.814 288.823 1.00 45.50 282 PRO B C 1
ATOM 8431 O O . PRO B 1 282 ? 43.690 161.762 288.530 1.00 43.53 282 PRO B O 1
ATOM 8442 N N . ARG B 1 283 ? 45.754 160.832 288.682 1.00 39.67 283 ARG B N 1
ATOM 8443 C CA . ARG B 1 283 ? 46.552 161.905 288.090 1.00 39.14 283 ARG B CA 1
ATOM 8444 C C . ARG B 1 283 ? 46.540 163.210 288.875 1.00 39.17 283 ARG B C 1
ATOM 8445 O O . ARG B 1 283 ? 47.022 164.230 288.346 1.00 38.88 283 ARG B O 1
ATOM 8466 N N . VAL B 1 284 ? 46.042 163.238 290.111 1.00 39.59 284 VAL B N 1
ATOM 8467 C CA . VAL B 1 284 ? 46.285 164.390 290.982 1.00 39.60 284 VAL B CA 1
ATOM 8468 C C . VAL B 1 284 ? 47.172 163.959 292.152 1.00 52.65 284 VAL B C 1
ATOM 8469 O O . VAL B 1 284 ? 46.956 162.921 292.797 1.00 39.62 284 VAL B O 1
ATOM 8482 N N . PHE B 1 285 ? 48.205 164.748 292.371 1.00 38.83 285 PHE B N 1
ATOM 8483 C CA . PHE B 1 285 ? 49.184 164.578 293.425 1.00 38.83 285 PHE B CA 1
ATOM 8484 C C . PHE B 1 285 ? 49.039 165.705 294.441 1.00 38.94 285 PHE B C 1
ATOM 8485 O O . PHE B 1 285 ? 48.608 166.813 294.101 1.00 39.15 285 PHE B O 1
ATOM 8502 N N . ALA B 1 286 ? 49.465 165.428 295.680 1.00 39.10 286 ALA B N 1
ATOM 8503 C CA . ALA B 1 286 ? 49.437 166.410 296.780 1.00 39.56 286 ALA B CA 1
ATOM 8504 C C . ALA B 1 286 ? 50.783 166.439 297.491 1.00 39.11 286 ALA B C 1
ATOM 8505 O O . ALA B 1 286 ? 51.294 165.395 297.902 1.00 38.97 286 ALA B O 1
ATOM 8512 N N . LEU B 1 287 ? 51.322 167.641 297.674 1.00 38.98 287 LEU B N 1
ATOM 8513 C CA . LEU B 1 287 ? 52.668 167.851 298.197 1.00 38.51 287 LEU B CA 1
ATOM 8514 C C . LEU B 1 287 ? 52.656 168.577 299.544 1.00 48.56 287 LEU B C 1
ATOM 8515 O O . LEU B 1 287 ? 51.794 169.406 299.813 1.00 39.87 287 LEU B O 1
ATOM 8531 N N . GLY B 1 288 ? 53.719 168.364 300.324 1.00 38.99 288 GLY B N 1
ATOM 8532 C CA . GLY B 1 288 ? 54.095 169.324 301.354 1.00 43.56 288 GLY B CA 1
ATOM 8533 C C . GLY B 1 288 ? 53.117 169.450 302.514 1.00 40.60 288 GLY B C 1
ATOM 8534 O O . GLY B 1 288 ? 52.605 168.466 303.058 1.00 41.11 288 GLY B O 1
ATOM 8538 N N . ASP B 1 289 ? 52.895 170.693 302.931 1.00 41.15 289 ASP B N 1
ATOM 8539 C CA . ASP B 1 289 ? 52.094 170.945 304.131 1.00 42.43 289 ASP B CA 1
ATOM 8540 C C . ASP B 1 289 ? 50.653 170.542 303.900 1.00 43.85 289 ASP B C 1
ATOM 8541 O O . ASP B 1 289 ? 49.879 170.442 304.855 1.00 45.02 289 ASP B O 1
ATOM 8550 N N . LEU B 1 290 ? 50.266 170.375 302.647 1.00 42.49 290 LEU B N 1
ATOM 8551 C CA . LEU B 1 290 ? 48.878 170.021 302.346 1.00 43.13 290 LEU B CA 1
ATOM 8552 C C . LEU B 1 290 ? 48.648 168.518 302.457 1.00 46.34 290 LEU B C 1
ATOM 8553 O O . LEU B 1 290 ? 47.546 168.094 302.817 1.00 44.05 290 LEU B O 1
ATOM 8569 N N . LYS B 1 291 ? 49.686 167.703 302.257 1.00 50.01 291 LYS B N 1
ATOM 8570 C CA . LYS B 1 291 ? 49.521 166.270 302.446 1.00 54.12 291 LYS B CA 1
ATOM 8571 C C . LYS B 1 291 ? 49.776 165.914 303.910 1.00 51.15 291 LYS B C 1
ATOM 8572 O O . LYS B 1 291 ? 50.298 166.711 304.692 1.00 65.87 291 LYS B O 1
ATOM 8591 N N . LYS B 1 292 ? 49.312 164.727 304.289 1.00 59.99 292 LYS B N 1
ATOM 8592 C CA . LYS B 1 292 ? 49.504 164.211 305.637 1.00 59.75 292 LYS B CA 1
ATOM 8593 C C . LYS B 1 292 ? 50.970 163.846 305.847 1.00 67.70 292 LYS B C 1
ATOM 8594 O O . LYS B 1 292 ? 51.534 163.045 305.094 1.00 55.52 292 LYS B O 1
ATOM 8601 N N . GLY B 1 293 ? 51.580 164.428 306.862 1.00 64.15 293 GLY B N 1
ATOM 8602 C CA . GLY B 1 293 ? 52.977 164.187 307.150 1.00 52.84 293 GLY B CA 1
ATOM 8603 C C . GLY B 1 293 ? 53.573 165.396 307.838 1.00 56.54 293 GLY B C 1
ATOM 8604 O O . GLY B 1 293 ? 52.882 166.359 308.143 1.00 48.25 293 GLY B O 1
ATOM 8608 N N . LEU B 1 294 ? 54.887 165.316 308.070 1.00 51.17 294 LEU B N 1
ATOM 8609 C CA . LEU B 1 294 ? 55.642 166.412 308.674 1.00 43.38 294 LEU B CA 1
ATOM 8610 C C . LEU B 1 294 ? 55.647 167.628 307.761 1.00 47.17 294 LEU B C 1
ATOM 8611 O O . LEU B 1 294 ? 55.857 167.509 306.559 1.00 47.31 294 LEU B O 1
ATOM 8627 N N . ASN B 1 295 ? 55.453 168.809 308.338 1.00 43.33 295 ASN B N 1
ATOM 8628 C CA . ASN B 1 295 ? 55.507 170.060 307.583 1.00 50.88 295 ASN B CA 1
ATOM 8629 C C . ASN B 1 295 ? 56.916 170.639 307.699 1.00 43.60 295 ASN B C 1
ATOM 8630 O O . ASN B 1 295 ? 57.220 171.382 308.620 1.00 42.92 295 ASN B O 1
ATOM 8641 N N . GLN B 1 296 ? 57.780 170.276 306.768 1.00 41.08 296 GLN B N 1
ATOM 8642 C CA . GLN B 1 296 ? 59.110 170.864 306.656 1.00 40.45 296 GLN B CA 1
ATOM 8643 C C . GLN B 1 296 ? 59.427 171.112 305.178 1.00 39.36 296 GLN B C 1
ATOM 8644 O O . GLN B 1 296 ? 58.908 170.430 304.288 1.00 38.94 296 GLN B O 1
ATOM 8657 N N . VAL B 1 297 ? 60.301 172.092 304.938 1.00 38.98 297 VAL B N 1
ATOM 8658 C CA . VAL B 1 297 ? 60.765 172.361 303.583 1.00 38.04 297 VAL B CA 1
ATOM 8659 C C . VAL B 1 297 ? 61.380 171.104 302.978 1.00 37.31 297 VAL B C 1
ATOM 8660 O O . VAL B 1 297 ? 61.019 170.696 301.874 1.00 36.83 297 VAL B O 1
ATOM 8673 N N . SER B 1 298 ? 62.279 170.446 303.714 1.00 37.31 298 SER B N 1
ATOM 8674 C CA . SER B 1 298 ? 62.912 169.240 303.185 1.00 39.14 298 SER B CA 1
ATOM 8675 C C . SER B 1 298 ? 61.871 168.245 302.681 1.00 36.76 298 SER B C 1
ATOM 8676 O O . SER B 1 298 ? 62.065 167.598 301.639 1.00 36.17 298 SER B O 1
ATOM 8684 N N . ILE B 1 299 ? 60.801 168.059 303.451 1.00 37.53 299 ILE B N 1
ATOM 8685 C CA . ILE B 1 299 ? 59.749 167.117 303.066 1.00 40.56 299 ILE B CA 1
ATOM 8686 C C . ILE B 1 299 ? 59.047 167.583 301.801 1.00 37.30 299 ILE B C 1
ATOM 8687 O O . ILE B 1 299 ? 58.826 166.794 300.882 1.00 36.92 299 ILE B O 1
ATOM 8703 N N . ALA B 1 300 ? 58.672 168.860 301.749 1.00 37.49 300 ALA B N 1
ATOM 8704 C CA . ALA B 1 300 ? 57.987 169.388 300.572 1.00 39.78 300 ALA B CA 1
ATOM 8705 C C . ALA B 1 300 ? 58.852 169.245 299.307 1.00 38.90 300 ALA B C 1
ATOM 8706 O O . ALA B 1 300 ? 58.385 168.743 298.275 1.00 36.10 300 ALA B O 1
ATOM 8713 N N . VAL B 1 301 ? 60.137 169.623 299.393 1.00 35.96 301 VAL B N 1
ATOM 8714 C CA . VAL B 1 301 ? 61.039 169.561 298.252 1.00 35.24 301 VAL B CA 1
ATOM 8715 C C . VAL B 1 301 ? 61.131 168.127 297.739 1.00 34.96 301 VAL B C 1
ATOM 8716 O O . VAL B 1 301 ? 61.026 167.864 296.538 1.00 34.64 301 VAL B O 1
ATOM 8729 N N . ALA B 1 302 ? 61.275 167.174 298.652 1.00 35.20 302 ALA B N 1
ATOM 8730 C CA . ALA B 1 302 ? 61.365 165.769 298.273 1.00 35.06 302 ALA B CA 1
ATOM 8731 C C . ALA B 1 302 ? 60.042 165.258 297.694 1.00 35.27 302 ALA B C 1
ATOM 8732 O O . ALA B 1 302 ? 60.050 164.461 296.744 1.00 35.02 302 ALA B O 1
ATOM 8739 N N . ASP B 1 303 ? 58.904 165.719 298.234 1.00 35.81 303 ASP B N 1
ATOM 8740 C CA . ASP B 1 303 ? 57.595 165.389 297.641 1.00 36.07 303 ASP B CA 1
ATOM 8741 C C . ASP B 1 303 ? 57.548 165.811 296.173 1.00 35.63 303 ASP B C 1
ATOM 8742 O O . ASP B 1 303 ? 57.043 165.083 295.305 1.00 35.58 303 ASP B O 1
ATOM 8751 N N . GLY B 1 304 ? 58.017 167.024 295.892 1.00 35.40 304 GLY B N 1
ATOM 8752 C CA . GLY B 1 304 ? 58.099 167.465 294.500 1.00 35.06 304 GLY B CA 1
ATOM 8753 C C . GLY B 1 304 ? 58.921 166.518 293.653 1.00 42.06 304 GLY B C 1
ATOM 8754 O O . GLY B 1 304 ? 58.519 166.171 292.544 1.00 39.72 304 GLY B O 1
ATOM 8758 N N . THR B 1 305 ? 60.042 166.018 294.192 1.00 37.26 305 THR B N 1
ATOM 8759 C CA . THR B 1 305 ? 60.859 165.081 293.425 1.00 34.08 305 THR B CA 1
ATOM 8760 C C . THR B 1 305 ? 60.059 163.818 293.100 1.00 37.24 305 THR B C 1
ATOM 8761 O O . THR B 1 305 ? 60.123 163.303 291.970 1.00 34.22 305 THR B O 1
ATOM 8772 N N . LEU B 1 306 ? 59.315 163.288 294.087 1.00 34.71 306 LEU B N 1
ATOM 8773 C CA . LEU B 1 306 ? 58.650 162.004 293.879 1.00 42.61 306 LEU B CA 1
ATOM 8774 C C . LEU B 1 306 ? 57.494 162.150 292.911 1.00 36.18 306 LEU B C 1
ATOM 8775 O O . LEU B 1 306 ? 57.299 161.289 292.048 1.00 35.20 306 LEU B O 1
ATOM 8791 N N . ALA B 1 307 ? 56.721 163.226 293.047 1.00 35.31 307 ALA B N 1
ATOM 8792 C CA . ALA B 1 307 ? 55.586 163.447 292.158 1.00 35.55 307 ALA B CA 1
ATOM 8793 C C . ALA B 1 307 ? 56.060 163.683 290.718 1.00 35.23 307 ALA B C 1
ATOM 8794 O O . ALA B 1 307 ? 55.560 163.062 289.766 1.00 35.38 307 ALA B O 1
ATOM 8801 N N . ALA B 1 308 ? 57.067 164.537 290.551 1.00 35.45 308 ALA B N 1
ATOM 8802 C CA . ALA B 1 308 ? 57.572 164.826 289.213 1.00 45.65 308 ALA B CA 1
ATOM 8803 C C . ALA B 1 308 ? 58.072 163.554 288.553 1.00 34.62 308 ALA B C 1
ATOM 8804 O O . ALA B 1 308 ? 57.735 163.268 287.411 1.00 34.80 308 ALA B O 1
ATOM 8811 N N . THR B 1 309 ? 58.775 162.721 289.311 1.00 34.50 309 THR B N 1
ATOM 8812 C CA . THR B 1 309 ? 59.312 161.502 288.749 1.00 34.54 309 THR B CA 1
ATOM 8813 C C . THR B 1 309 ? 58.208 160.503 288.444 1.00 34.94 309 THR B C 1
ATOM 8814 O O . THR B 1 309 ? 58.280 159.799 287.425 1.00 35.46 309 THR B O 1
ATOM 8825 N N . ALA B 1 310 ? 57.198 160.402 289.316 1.00 36.58 310 ALA B N 1
ATOM 8826 C CA . ALA B 1 310 ? 56.077 159.506 289.050 1.00 35.64 310 ALA B CA 1
ATOM 8827 C C . ALA B 1 310 ? 55.382 159.881 287.745 1.00 35.95 310 ALA B C 1
ATOM 8828 O O . ALA B 1 310 ? 55.142 159.016 286.897 1.00 36.06 310 ALA B O 1
ATOM 8835 N N . ILE B 1 311 ? 55.151 161.175 287.523 1.00 35.70 311 ILE B N 1
ATOM 8836 C CA . ILE B 1 311 ? 54.440 161.623 286.316 1.00 35.95 311 ILE B CA 1
ATOM 8837 C C . ILE B 1 311 ? 55.267 161.322 285.057 1.00 35.90 311 ILE B C 1
ATOM 8838 O O . ILE B 1 311 ? 54.778 160.754 284.070 1.00 36.27 311 ILE B O 1
ATOM 8854 N N . TRP B 1 312 ? 56.551 161.697 285.090 1.00 35.52 312 TRP B N 1
ATOM 8855 C CA . TRP B 1 312 ? 57.469 161.411 283.995 1.00 35.56 312 TRP B CA 1
ATOM 8856 C C . TRP B 1 312 ? 57.508 159.929 283.677 1.00 35.84 312 TRP B C 1
ATOM 8857 O O . TRP B 1 312 ? 57.523 159.549 282.517 1.00 36.21 312 TRP B O 1
ATOM 8878 N N . LYS B 1 313 ? 57.565 159.065 284.684 1.00 35.77 313 LYS B N 1
ATOM 8879 C CA . LYS B 1 313 ? 57.550 157.637 284.375 1.00 45.60 313 LYS B CA 1
ATOM 8880 C C . LYS B 1 313 ? 56.261 157.248 283.651 1.00 46.10 313 LYS B C 1
ATOM 8881 O O . LYS B 1 313 ? 56.288 156.482 282.685 1.00 39.92 313 LYS B O 1
ATOM 8900 N N . GLU B 1 314 ? 55.118 157.758 284.107 1.00 37.20 314 GLU B N 1
ATOM 8901 C CA . GLU B 1 314 ? 53.852 157.418 283.464 1.00 44.55 314 GLU B CA 1
ATOM 8902 C C . GLU B 1 314 ? 53.835 157.873 282.012 1.00 37.47 314 GLU B C 1
ATOM 8903 O O . GLU B 1 314 ? 53.474 157.111 281.103 1.00 37.98 314 GLU B O 1
ATOM 8915 N N . ILE B 1 315 ? 54.201 159.129 281.775 1.00 37.20 315 ILE B N 1
ATOM 8916 C CA . ILE B 1 315 ? 54.184 159.641 280.405 1.00 38.63 315 ILE B CA 1
ATOM 8917 C C . ILE B 1 315 ? 55.183 158.876 279.548 1.00 40.11 315 ILE B C 1
ATOM 8918 O O . ILE B 1 315 ? 54.880 158.455 278.431 1.00 45.87 315 ILE B O 1
ATOM 8934 N N . ARG B 1 316 ? 56.385 158.644 280.082 1.00 37.38 316 ARG B N 1
ATOM 8935 C CA . ARG B 1 316 ? 57.435 158.051 279.254 1.00 37.66 316 ARG B CA 1
ATOM 8936 C C . ARG B 1 316 ? 57.084 156.631 278.847 1.00 38.22 316 ARG B C 1
ATOM 8937 O O . ARG B 1 316 ? 57.302 156.232 277.688 1.00 38.82 316 ARG B O 1
ATOM 8958 N N . ARG B 1 317 ? 56.531 155.855 279.784 1.00 41.05 317 ARG B N 1
ATOM 8959 C CA . ARG B 1 317 ? 56.212 154.464 279.484 1.00 51.90 317 ARG B CA 1
ATOM 8960 C C . ARG B 1 317 ? 55.042 154.334 278.523 1.00 53.36 317 ARG B C 1
ATOM 8961 O O . ARG B 1 317 ? 54.854 153.256 277.954 1.00 50.71 317 ARG B O 1
ATOM 8982 N N . ALA B 1 318 ? 54.260 155.397 278.330 1.00 43.45 318 ALA B N 1
ATOM 8983 C CA . ALA B 1 318 ? 53.181 155.391 277.354 1.00 48.43 318 ALA B CA 1
ATOM 8984 C C . ALA B 1 318 ? 53.600 155.941 275.989 1.00 55.21 318 ALA B C 1
ATOM 8985 O O . ALA B 1 318 ? 52.784 155.923 275.065 1.00 56.76 318 ALA B O 1
ATOM 8992 N N . SER B 1 319 ? 54.837 156.423 275.837 1.00 60.69 319 SER B N 1
ATOM 8993 C CA . SER B 1 319 ? 55.287 157.103 274.625 1.00 57.39 319 SER B CA 1
ATOM 8994 C C . SER B 1 319 ? 56.015 156.156 273.670 1.00 48.71 319 SER B C 1
ATOM 8995 O O . SER B 1 319 ? 56.655 155.188 274.083 1.00 53.25 319 SER B O 1
ATOM 9003 N N . ALA B 1 320 ? 55.965 156.489 272.386 1.00 41.99 320 ALA B N 1
ATOM 9004 C CA . ALA B 1 320 ? 56.678 155.721 271.373 1.00 50.90 320 ALA B CA 1
ATOM 9005 C C . ALA B 1 320 ? 58.185 155.928 271.524 1.00 42.62 320 ALA B C 1
ATOM 9006 O O . ALA B 1 320 ? 58.626 157.033 271.846 1.00 42.07 320 ALA B O 1
ATOM 9013 N N . PRO B 1 321 ? 58.992 154.900 271.281 1.00 46.48 321 PRO B N 1
ATOM 9014 C CA . PRO B 1 321 ? 60.449 155.065 271.419 1.00 57.09 321 PRO B CA 1
ATOM 9015 C C . PRO B 1 321 ? 61.017 156.026 270.382 1.00 54.52 321 PRO B C 1
ATOM 9016 O O . PRO B 1 321 ? 60.624 156.014 269.211 1.00 52.71 321 PRO B O 1
ATOM 9027 N N . ARG B 1 322 ? 61.965 156.853 270.824 1.00 57.98 322 ARG B N 1
ATOM 9028 C CA . ARG B 1 322 ? 62.688 157.787 269.951 1.00 47.70 322 ARG B CA 1
ATOM 9029 C C . ARG B 1 322 ? 63.915 157.092 269.331 1.00 44.36 322 ARG B C 1
ATOM 9030 O O . ARG B 1 322 ? 64.964 156.930 269.984 1.00 43.97 322 ARG B O 1
ATOM 9051 N N . LYS B 1 323 ? 63.776 156.702 268.060 1.00 45.62 323 LYS B N 1
ATOM 9052 C CA . LYS B 1 323 ? 64.795 156.005 267.299 1.00 46.73 323 LYS B CA 1
ATOM 9053 C C . LYS B 1 323 ? 65.684 157.000 266.582 1.00 47.32 323 LYS B C 1
ATOM 9054 O O . LYS B 1 323 ? 65.316 158.146 266.331 1.00 47.19 323 LYS B O 1
ATOM 9073 N N . TRP B 1 324 ? 66.883 156.543 266.274 1.00 48.03 324 TRP B N 1
ATOM 9074 C CA . TRP B 1 324 ? 67.858 157.370 265.570 1.00 48.77 324 TRP B CA 1
ATOM 9075 C C . TRP B 1 324 ? 67.569 157.172 264.084 1.00 50.42 324 TRP B C 1
ATOM 9076 O O . TRP B 1 324 ? 68.099 156.277 263.431 1.00 51.61 324 TRP B O 1
ATOM 9097 N N . THR B 1 325 ? 66.674 158.007 263.557 1.00 52.72 325 THR B N 1
ATOM 9098 C CA . THR B 1 325 ? 65.997 157.648 262.314 1.00 57.15 325 THR B CA 1
ATOM 9099 C C . THR B 1 325 ? 66.910 157.797 261.107 1.00 53.68 325 THR B C 1
ATOM 9100 O O . THR B 1 325 ? 66.713 157.100 260.106 1.00 55.11 325 THR B O 1
ATOM 9111 N N . ALA B 1 326 ? 67.912 158.677 261.175 1.00 66.06 326 ALA B N 1
ATOM 9112 C CA . ALA B 1 326 ? 68.818 158.895 260.045 1.00 74.48 326 ALA B CA 1
ATOM 9113 C C . ALA B 1 326 ? 69.428 157.588 259.546 1.00 73.47 326 ALA B C 1
ATOM 9114 O O . ALA B 1 326 ? 69.231 157.226 258.374 1.00 59.92 326 ALA B O 1
ATOM 9121 N N . PRO B 1 327 ? 70.180 156.849 260.380 1.00 81.10 327 PRO B N 1
ATOM 9122 C CA . PRO B 1 327 ? 70.745 155.576 259.893 1.00 74.32 327 PRO B CA 1
ATOM 9123 C C . PRO B 1 327 ? 69.699 154.647 259.288 1.00 77.57 327 PRO B C 1
ATOM 9124 O O . PRO B 1 327 ? 69.966 154.011 258.260 1.00 64.25 327 PRO B O 1
ATOM 9135 N N . LEU B 1 328 ? 68.509 154.558 259.899 1.00 67.33 328 LEU B N 1
ATOM 9136 C CA . LEU B 1 328 ? 67.466 153.675 259.388 1.00 69.17 328 LEU B CA 1
ATOM 9137 C C . LEU B 1 328 ? 66.977 154.144 258.009 1.00 73.88 328 LEU B C 1
ATOM 9138 O O . LEU B 1 328 ? 66.867 153.336 257.074 1.00 64.44 328 LEU B O 1
ATOM 9154 N N . GLN B 1 329 ? 66.754 155.457 257.842 1.00 69.73 329 GLN B N 1
ATOM 9155 C CA . GLN B 1 329 ? 66.281 155.994 256.562 1.00 79.90 329 GLN B CA 1
ATOM 9156 C C . GLN B 1 329 ? 67.318 155.843 255.448 1.00 83.87 329 GLN B C 1
ATOM 9157 O O . GLN B 1 329 ? 66.970 155.499 254.307 1.00 68.65 329 GLN B O 1
ATOM 9161 N N . GLU B 1 330 ? 68.590 156.135 255.739 1.00 93.38 330 GLU B N 1
ATOM 9162 C CA . GLU B 1 330 ? 69.616 156.063 254.701 1.00 88.62 330 GLU B CA 1
ATOM 9163 C C . GLU B 1 330 ? 69.770 154.635 254.188 1.00 87.09 330 GLU B C 1
ATOM 9164 O O . GLU B 1 330 ? 69.784 154.394 252.973 1.00 76.78 330 GLU B O 1
ATOM 9168 N N . ALA B 1 331 ? 69.879 153.671 255.104 1.00 79.58 331 ALA B N 1
ATOM 9169 C CA . ALA B 1 331 ? 69.888 152.266 254.709 1.00 82.23 331 ALA B CA 1
ATOM 9170 C C . ALA B 1 331 ? 68.627 151.902 253.921 1.00 89.87 331 ALA B C 1
ATOM 9171 O O . ALA B 1 331 ? 68.696 151.162 252.932 1.00 85.07 331 ALA B O 1
ATOM 9178 N N . ALA B 1 332 ? 67.467 152.416 254.339 1.00 85.18 332 ALA B N 1
ATOM 9179 C CA . ALA B 1 332 ? 66.235 152.168 253.595 1.00 78.49 332 ALA B CA 1
ATOM 9180 C C . ALA B 1 332 ? 66.372 152.632 252.149 1.00 78.89 332 ALA B C 1
ATOM 9181 O O . ALA B 1 332 ? 66.129 151.864 251.208 1.00 74.56 332 ALA B O 1
ATOM 9188 N N . ALA B 1 333 ? 66.792 153.882 251.950 1.00 85.50 333 ALA B N 1
ATOM 9189 C CA . ALA B 1 333 ? 66.842 154.440 250.602 1.00 79.67 333 ALA B CA 1
ATOM 9190 C C . ALA B 1 333 ? 67.778 153.646 249.694 1.00 102.51 333 ALA B C 1
ATOM 9191 O O . ALA B 1 333 ? 67.609 153.648 248.467 1.00 102.44 333 ALA B O 1
ATOM 9198 N N . ARG B 1 334 ? 68.762 152.963 250.272 1.00 118.39 334 ARG B N 1
ATOM 9199 C CA . ARG B 1 334 ? 69.706 152.156 249.502 1.00 107.60 334 ARG B CA 1
ATOM 9200 C C . ARG B 1 334 ? 69.201 150.713 249.375 1.00 84.76 334 ARG B C 1
ATOM 9201 O O . ARG B 1 334 ? 68.435 150.234 250.232 1.00 75.53 334 ARG B O 1
#

Radius of gyration: 27.05 Å; Cα contacts (8 Å, |Δi|>4): 1436; chains: 2; bounding box: 60×58×89 Å

Organism: Gloeobacter violaceus (strain ATCC 29082 / PCC 7421) (NCBI:txid251221)

Solvent-accessible surface area: 25918 Å² total; per-residue (Å²): 68,93,55,71,24,23,0,0,0,0,7,0,17,12,7,0,2,0,0,0,0,5,0,4,7,4,63,12,106,2,5,0,2,27,98,31,56,17,54,24,72,132,44,63,63,7,70,7,4,1,23,74,57,24,30,0,105,92,1,30,89,20,0,70,84,15,0,80,140,14,52,7,65,58,31,95,5,84,14,88,45,2,64,53,72,72,89,33,6,67,0,26,0,34,118,144,246,110,50,70,20,79,0,22,8,0,0,0,13,50,16,12,55,24,45,35,0,146,21,123,92,37,124,27,0,110,57,10,18,28,73,28,0,10,45,21,23,35,35,21,0,65,61,0,45,79,66,116,1,0,0,0,1,27,51,60,97,20,0,66,31,0,31,41,0,8,41,1,0,10,80,0,11,0,0,0,33,47,73,36,120,10,30,113,146,23,94,56,86,1,67,88,18,9,5,57,42,38,61,105,70,20,51,119,2,40,33,113,117,70,91,2,84,2,0,37,4,68,86,51,81,62,35,96,4,68,4,0,4,6,27,46,49,50,76,52,138,38,54,10,11,80,112,6,94,24,109,70,89,73,32,35,2,40,40,106,110,30,0,60,12,64,36,99,108,0,0,0,2,5,25,0,10,66,45,36,52,13,22,2,4,8,1,6,6,0,0,19,0,0,13,13,0,8,48,54,36,77,92,118,129,82,73,71,74,76,78,2,35,0,0,0,0,8,0,17,11,7,0,2,0,0,0,0,4,0,4,7,3,64,13,58,2,0,0,2,33,88,21,111,18,55,22,71,130,45,60,60,8,70,8,5,2,23,71,58,24,30,0,80,97,1,30,72,18,0,66,82,14,0,77,143,15,52,6,45,35,18,76,10,79,13,58,7,2,59,48,69,73,90,33,4,68,0,113,0,62,93,64,170,83,107,29,69,108,24,54,10,73,0,31,8,0,0,0,12,50,15,13,54,25,48,32,0,143,23,149,96,37,111,27,0,110,48,10,17,27,74,33,0,6,44,21,23,30,35,19,0,60,45,0,32,97,112,121,1,0,0,0,0,30,52,60,73,19,0,74,32,0,51,40,0,47,77,6,0,69,127,3,21,0,0,0,31,46,71,39,117,10,37,115,113,28,95,65,42,3,78,87,92,56,13,79,42,34,62,46,71,16,52,83,4,56,34,79,117,73,84,4,83,2,0,54,3,69,87,49,75,66,41,68,4,58,2,0,3,5,26,41,51,52,101,52,82,39,46,10,8,154,86,4,91,24,92,76,88,74,37,31,1,48,34,106,116,33,0,62,13,64,33,101,112,1,0,0,2,5,25,0,11,64,44,49,49,11,21,3,4,7,1,6,7,0,0,20,0,0,4,13,0,8,73,54,32,40,170,93,56,85,74,90,81,26,92,63,58,64,61,69,72,81,101,117